Protein AF-0000000087426371 (afdb_homodimer)

Sequence (760 aa):
MTIDAVLDQIDEERLTQLLSDTVETYSPSYAEEAVVDLLCEALDEMGLAYEKQRVSEEDETPERHNILIALGPGPAELVLVGHVDTIPAWDEESTTPYIEEGKLYGLGSADMKSGCCAMIEAMAAVAQAGVELERGVVLALVVGEEEYGDGSECFLEAYQPRLTVIGEPTGLKPCTEHFGFAEFVLESKGNPAHAAFPELGANAIHAMLGWLSRLLEGMREVSKPKQIALNPREISGGGDLFIVADRCTAGVDIHLGPQLEHDEVIDLLDRARAEVLENHAKCQLSFEQTYYAPAYRLGVDDQRLRPLEEAFESVGMEWKPTAFRSHSDGNMFRQNGALPVICGPGKLEVAHTRHEHVELDELHRAARLYAAMIVAACCSMTIDAVLDQIDEERLTQLLSDTVETYSPSYAEEAVVDLLCEALDEMGLAYEKQRVSEEDETPERHNILIALGPGPAELVLVGHVDTIPAWDEESTTPYIEEGKLYGLGSADMKSGCCAMIEAMAAVAQAGVELERGVVLALVVGEEEYGDGSECFLEAYQPRLTVIGEPTGLKPCTEHFGFAEFVLESKGNPAHAAFPELGANAIHAMLGWLSRLLEGMREVSKPKQIALNPREISGGGDLFIVADRCTAGVDIHLGPQLEHDEVIDLLDRARAEVLENHAKCQLSFEQTYYAPAYRLGVDDQRLRPLEEAFESVGMEWKPTAFRSHSDGNMFRQNGALPVICGPGKLEVAHTRHEHVELDELHRAARLYAAMIVAACCS

Solvent-accessible surface area (backbone atoms only — not comparable to full-atom values): 36716 Å² total; per-residue (Å²): 112,70,59,58,50,24,57,70,47,55,52,62,66,60,41,53,50,49,33,45,55,49,23,45,36,69,18,27,52,93,48,38,53,65,37,48,52,52,50,50,52,52,30,55,75,69,69,48,70,68,45,77,42,76,32,85,60,64,90,87,48,81,83,39,56,24,42,38,33,69,47,60,44,81,75,48,47,38,33,39,35,23,39,67,22,24,71,78,71,89,46,76,67,32,30,53,47,48,76,58,94,62,24,38,31,16,46,28,28,7,45,15,39,36,18,36,36,21,46,50,43,14,53,48,10,43,62,72,48,65,65,78,45,76,30,4,35,30,40,39,40,22,34,22,51,72,65,85,24,55,25,52,54,50,50,53,73,78,44,75,50,46,34,30,41,30,17,46,28,44,63,60,36,40,14,41,25,30,20,12,35,39,31,36,40,38,37,21,33,30,33,49,14,29,38,60,43,47,83,79,28,20,44,5,46,60,47,43,44,50,29,54,51,40,41,55,53,52,42,58,67,48,21,78,78,48,50,47,33,78,31,64,15,25,36,40,23,48,47,102,47,78,35,29,10,38,36,20,38,32,36,34,38,34,29,30,22,64,85,52,54,71,67,57,54,53,48,50,53,51,50,28,48,55,58,38,39,70,80,34,67,71,39,46,76,50,72,45,77,78,46,76,41,66,42,45,70,56,63,92,78,42,70,85,47,44,33,52,46,52,13,28,51,75,71,73,42,78,78,62,66,42,68,35,60,43,76,60,68,51,41,61,41,37,75,64,64,24,49,46,30,39,39,9,21,20,39,54,87,36,21,71,33,90,72,10,33,19,46,48,67,47,38,51,50,39,16,47,42,46,33,30,29,48,44,42,51,11,56,104,111,72,57,58,51,24,55,69,47,56,52,62,64,60,39,52,50,49,34,44,55,49,24,46,36,70,16,27,54,92,46,39,52,64,37,47,53,52,49,51,52,50,32,55,76,69,70,50,69,70,44,76,41,75,32,86,60,64,88,88,48,82,84,38,56,25,40,37,34,68,46,59,43,83,75,46,47,38,31,39,36,22,38,66,21,24,69,76,72,90,48,75,68,34,30,52,50,46,78,57,94,61,24,37,34,16,46,28,28,7,47,14,38,37,17,36,36,18,46,50,42,14,54,49,11,41,61,71,49,63,66,77,44,77,30,6,35,33,39,39,40,22,33,23,52,74,64,85,23,56,23,54,51,51,48,54,75,77,44,74,50,46,34,31,41,29,16,45,28,44,63,59,36,42,13,39,25,29,20,12,35,38,30,35,39,38,38,21,35,30,32,49,14,29,39,62,43,47,82,79,27,20,43,6,46,59,49,43,44,48,30,53,51,42,40,54,53,52,41,59,67,46,22,78,77,47,49,47,34,80,30,64,16,25,37,41,24,48,46,101,47,76,34,30,10,38,36,22,40,34,36,36,39,34,27,30,22,64,85,51,54,71,66,57,55,52,50,50,52,50,50,29,50,56,59,37,39,72,81,32,66,72,39,47,76,50,70,44,78,78,46,76,41,64,43,45,69,57,64,89,79,42,70,85,50,44,32,51,46,50,13,28,50,76,70,75,41,79,79,60,65,42,69,35,62,45,78,60,68,49,41,59,42,37,75,63,65,25,49,46,31,39,40,9,20,18,41,55,87,36,22,72,32,89,70,11,32,20,46,49,66,47,40,50,50,38,16,49,41,47,34,31,30,48,45,42,52,11,55,103

Organism: Persicimonas caeni (NCBI:txid2292766)

InterPro domains:
  IPR002933 Peptidase M20 [PF01546] (80-374)
  IPR011650 Peptidase M20, dimerisation domain [PF07687] (176-278)
  IPR036264 Bacterial exopeptidase dimerisation domain [SSF55031] (182-290)
  IPR050072 Peptidase M20A family, bacterial cell wall biosynthesis [PTHR43808] (7-374)

Structure (mmCIF, N/CA/C/O backbone):
data_AF-0000000087426371-model_v1
#
loop_
_entity.id
_entity.type
_entity.pdbx_description
1 polymer 'M20 family metallopeptidase'
#
loop_
_atom_site.group_PDB
_atom_site.id
_atom_site.type_symbol
_atom_site.label_atom_id
_atom_site.label_alt_id
_atom_site.label_comp_id
_atom_site.label_asym_id
_atom_site.label_entity_id
_atom_site.label_seq_id
_atom_site.pdbx_PDB_ins_code
_atom_site.Cartn_x
_atom_site.Cartn_y
_atom_site.Cartn_z
_atom_site.occupancy
_atom_site.B_iso_or_equiv
_atom_site.auth_seq_id
_atom_site.auth_comp_id
_atom_site.auth_asym_id
_atom_site.auth_atom_id
_atom_site.pdbx_PDB_model_num
ATOM 1 N N . MET A 1 1 ? -7.562 53.906 26.609 1 62.5 1 MET A N 1
ATOM 2 C CA . MET A 1 1 ? -8.164 54.75 25.578 1 62.5 1 MET A CA 1
ATOM 3 C C . MET A 1 1 ? -7.918 54.156 24.188 1 62.5 1 MET A C 1
ATOM 5 O O . MET A 1 1 ? -8.867 53.906 23.453 1 62.5 1 MET A O 1
ATOM 9 N N . THR A 1 2 ? -6.707 53.75 24 1 84.44 2 THR A N 1
ATOM 10 C CA . THR A 1 2 ? -6.352 53.344 22.641 1 84.44 2 THR A CA 1
ATOM 11 C C . THR A 1 2 ? -6.973 52 22.281 1 84.44 2 THR A C 1
ATOM 13 O O . THR A 1 2 ? -7.582 51.844 21.234 1 84.44 2 THR A O 1
ATOM 16 N N . ILE A 1 3 ? -7.199 51.156 23.266 1 92.12 3 ILE A N 1
ATOM 17 C CA . ILE A 1 3 ? -7.66 49.812 22.969 1 92.12 3 ILE A CA 1
ATOM 18 C C . ILE A 1 3 ? -9.172 49.812 22.734 1 92.12 3 ILE A C 1
ATOM 20 O O . ILE A 1 3 ? -9.672 49.125 21.844 1 92.12 3 ILE A O 1
ATOM 24 N N . ASP A 1 4 ? -9.836 50.594 23.5 1 94.06 4 ASP A N 1
ATOM 25 C CA . ASP A 1 4 ? -11.289 50.656 23.359 1 94.06 4 ASP A CA 1
ATOM 26 C C . ASP A 1 4 ? -11.68 51.188 21.984 1 94.06 4 ASP A C 1
ATOM 28 O O . ASP A 1 4 ? -12.633 50.719 21.359 1 94.06 4 ASP A O 1
ATOM 32 N N . ALA A 1 5 ? -10.93 52.219 21.578 1 94.94 5 ALA A N 1
ATOM 33 C CA . ALA A 1 5 ? -11.188 52.812 20.281 1 94.94 5 ALA A CA 1
ATOM 34 C C . ALA A 1 5 ? -11 51.781 19.156 1 94.94 5 ALA A C 1
ATOM 36 O O . ALA A 1 5 ? -11.742 51.781 18.172 1 94.94 5 ALA A O 1
ATOM 37 N N . VAL A 1 6 ? -10.039 50.969 19.359 1 97.12 6 VAL A N 1
ATOM 38 C CA . VAL A 1 6 ? -9.742 49.938 18.359 1 97.12 6 VAL A CA 1
ATOM 39 C C . VAL A 1 6 ? -10.797 48.844 18.406 1 97.12 6 VAL A C 1
ATOM 41 O O . VAL A 1 6 ? -11.328 48.438 17.375 1 97.12 6 VAL A O 1
ATOM 44 N N . LEU A 1 7 ? -11.188 48.375 19.609 1 97.62 7 LEU A N 1
ATOM 45 C CA . LEU A 1 7 ? -12.125 47.281 19.766 1 97.62 7 LEU A CA 1
ATOM 46 C C . LEU A 1 7 ? -13.516 47.656 19.266 1 97.62 7 LEU A C 1
ATOM 48 O O . LEU A 1 7 ? -14.258 46.812 18.766 1 97.62 7 LEU A O 1
ATOM 52 N N . ASP A 1 8 ? -13.789 48.938 19.344 1 97 8 ASP A N 1
ATOM 53 C CA . ASP A 1 8 ? -15.078 49.469 18.891 1 97 8 ASP A CA 1
ATOM 54 C C . ASP A 1 8 ? -15.211 49.375 17.375 1 97 8 ASP A C 1
ATOM 56 O O . ASP A 1 8 ? -16.312 49.469 16.844 1 97 8 ASP A O 1
ATOM 60 N N . GLN A 1 9 ? -14.07 49.188 16.703 1 97.38 9 GLN A N 1
ATOM 61 C CA . GLN A 1 9 ? -14.086 49.156 15.242 1 97.38 9 GLN A CA 1
ATOM 62 C C . GLN A 1 9 ? -14.305 47.75 14.727 1 97.38 9 GLN A C 1
ATOM 64 O O . GLN A 1 9 ? -14.539 47.531 13.539 1 97.38 9 GLN A O 1
ATOM 69 N N . ILE A 1 10 ? -14.312 46.75 15.57 1 98.19 10 ILE A N 1
ATOM 70 C CA . ILE A 1 10 ? -14.469 45.344 15.133 1 98.19 10 ILE A CA 1
ATOM 71 C C . ILE A 1 10 ? -15.867 45.156 14.578 1 98.19 10 ILE A C 1
ATOM 73 O O . ILE A 1 10 ? -16.859 45.406 15.25 1 98.19 10 ILE A O 1
ATOM 77 N N . ASP A 1 11 ? -15.953 44.688 13.383 1 98.44 11 ASP A N 1
ATOM 78 C CA . ASP A 1 11 ? -17.219 44.375 12.711 1 98.44 11 ASP A CA 1
ATOM 79 C C . ASP A 1 11 ? -17.453 42.875 12.641 1 98.44 11 ASP A C 1
ATOM 81 O O . ASP A 1 11 ? -17.031 42.219 11.688 1 98.44 11 ASP A O 1
ATOM 85 N N . GLU A 1 12 ? -18.25 42.406 13.547 1 98.31 12 GLU A N 1
ATOM 86 C CA . GLU A 1 12 ? -18.469 40.969 13.695 1 98.31 12 GLU A CA 1
ATOM 87 C C . GLU A 1 12 ? -19.188 40.406 12.477 1 98.31 12 GLU A C 1
ATOM 89 O O . GLU A 1 12 ? -18.922 39.281 12.078 1 98.31 12 GLU A O 1
ATOM 94 N N . GLU A 1 13 ? -20.047 41.094 11.906 1 98.25 13 GLU A N 1
ATOM 95 C CA . GLU A 1 13 ? -20.781 40.656 10.734 1 98.25 13 GLU A CA 1
ATOM 96 C C . GLU A 1 13 ? -19.859 40.531 9.523 1 98.25 13 GLU A C 1
ATOM 98 O O . GLU A 1 13 ? -19.922 39.531 8.789 1 98.25 13 GLU A O 1
ATOM 103 N N . ARG A 1 14 ? -19.062 41.531 9.352 1 98.31 14 ARG A N 1
ATOM 104 C CA . ARG A 1 14 ? -18.078 41.5 8.273 1 98.31 14 ARG A CA 1
ATOM 105 C C . ARG A 1 14 ? -17.109 40.312 8.438 1 98.31 14 ARG A C 1
ATOM 107 O O . ARG A 1 14 ? -16.781 39.625 7.473 1 98.31 14 ARG A O 1
ATOM 114 N N . LEU A 1 15 ? -16.734 40.156 9.672 1 98.69 15 LEU A N 1
ATOM 115 C CA . LEU A 1 15 ? -15.805 39.094 9.984 1 98.69 15 LEU A CA 1
ATOM 116 C C . LEU A 1 15 ? -16.422 37.719 9.664 1 98.69 15 LEU A C 1
ATOM 118 O O . LEU A 1 15 ? -15.789 36.875 9.023 1 98.69 15 LEU A O 1
ATOM 122 N N . THR A 1 16 ? -17.625 37.5 10.094 1 98.75 16 THR A N 1
ATOM 123 C CA . THR A 1 16 ? -18.328 36.219 9.867 1 98.75 16 THR A CA 1
ATOM 124 C C . THR A 1 16 ? -18.531 35.969 8.375 1 98.75 16 THR A C 1
ATOM 126 O O . THR A 1 16 ? -18.344 34.875 7.895 1 98.75 16 THR A O 1
ATOM 129 N N . GLN A 1 17 ? -18.891 37 7.668 1 98.56 17 GLN A N 1
ATOM 130 C CA . GLN A 1 17 ? -19.094 36.875 6.227 1 98.56 17 GLN A CA 1
ATOM 131 C C . GLN A 1 17 ? -17.797 36.562 5.512 1 98.56 17 GLN A C 1
ATOM 133 O O . GLN A 1 17 ? -17.766 35.75 4.602 1 98.56 17 GLN A O 1
ATOM 138 N N . LEU A 1 18 ? -16.766 37.25 5.914 1 98.69 18 LEU A N 1
ATOM 139 C CA . LEU A 1 18 ? -15.461 37 5.309 1 98.69 18 LEU A CA 1
ATOM 140 C C . LEU A 1 18 ? -15.047 35.562 5.508 1 98.69 18 LEU A C 1
ATOM 142 O O . LEU A 1 18 ? -14.539 34.906 4.582 1 98.69 18 LEU A O 1
ATOM 146 N N . LEU A 1 19 ? -15.242 35.062 6.723 1 98.69 19 LEU A N 1
ATOM 147 C CA . LEU A 1 19 ? -14.891 33.688 6.996 1 98.69 19 LEU A CA 1
ATOM 148 C C . LEU A 1 19 ? -15.719 32.719 6.141 1 98.69 19 LEU A C 1
ATOM 150 O O . LEU A 1 19 ? -15.195 31.766 5.586 1 98.69 19 LEU A O 1
ATOM 154 N N . SER A 1 20 ? -17.016 32.969 6.066 1 98.44 20 SER A N 1
ATOM 155 C CA . SER A 1 20 ? -17.891 32.125 5.258 1 98.44 20 SER A CA 1
ATOM 156 C C . SER A 1 20 ? -17.422 32.094 3.807 1 98.44 20 SER A C 1
ATOM 158 O O . SER A 1 20 ? -17.344 31.016 3.207 1 98.44 20 SER A O 1
ATOM 160 N N . ASP A 1 21 ? -17.094 33.281 3.27 1 98.44 21 ASP A N 1
ATOM 161 C CA . ASP A 1 21 ? -16.625 33.344 1.888 1 98.44 21 ASP A CA 1
ATOM 162 C C . ASP A 1 21 ? -15.305 32.625 1.705 1 98.44 21 ASP A C 1
ATOM 164 O O . ASP A 1 21 ? -15.086 31.953 0.685 1 98.44 21 ASP A O 1
ATOM 168 N N . THR A 1 22 ? -14.445 32.812 2.666 1 98.44 22 THR A N 1
ATOM 169 C CA . THR A 1 22 ? -13.125 32.188 2.578 1 98.44 22 THR A CA 1
ATOM 170 C C . THR A 1 22 ? -13.227 30.656 2.67 1 98.44 22 THR A C 1
ATOM 172 O O . THR A 1 22 ? -12.539 29.938 1.946 1 98.44 22 THR A O 1
ATOM 175 N N . VAL A 1 23 ? -14.078 30.156 3.545 1 97.88 23 VAL A N 1
ATOM 176 C CA . VAL A 1 23 ? -14.289 28.719 3.711 1 97.88 23 VAL A CA 1
ATOM 177 C C . VAL A 1 23 ? -14.922 28.141 2.449 1 97.88 23 VAL A C 1
ATOM 179 O O . VAL A 1 23 ? -14.586 27.031 2.033 1 97.88 23 VAL A O 1
ATOM 182 N N . GLU A 1 24 ? -15.773 28.844 1.878 1 97.38 24 GLU A N 1
ATOM 183 C CA . GLU A 1 24 ? -16.438 28.406 0.657 1 97.38 24 GLU A CA 1
ATOM 184 C C . GLU A 1 24 ? -15.453 28.297 -0.502 1 97.38 24 GLU A C 1
ATOM 186 O O . GLU A 1 24 ? -15.688 27.531 -1.446 1 97.38 24 GLU A O 1
ATOM 191 N N . THR A 1 25 ? -14.367 29 -0.426 1 97.44 25 THR A N 1
ATOM 192 C CA . THR A 1 25 ? -13.359 28.984 -1.482 1 97.44 25 THR A CA 1
ATOM 193 C C . THR A 1 25 ? -12.336 27.875 -1.251 1 97.44 25 THR A C 1
ATOM 195 O O . THR A 1 25 ? -11.523 27.953 -0.326 1 97.44 25 THR A O 1
ATOM 198 N N . TYR A 1 26 ? -12.422 26.844 -2.086 1 95.31 26 TYR A N 1
ATOM 199 C CA . TYR A 1 26 ? -11.531 25.703 -1.974 1 95.31 26 TYR A CA 1
ATOM 200 C C . TYR A 1 26 ? -10.078 26.109 -2.189 1 95.31 26 TYR A C 1
ATOM 202 O O . TYR A 1 26 ? -9.75 26.766 -3.182 1 95.31 26 TYR A O 1
ATOM 210 N N . SER A 1 27 ? -9.188 25.734 -1.265 1 95.75 27 SER A N 1
ATOM 211 C CA . SER A 1 27 ? -7.809 26.203 -1.36 1 95.75 27 SER A CA 1
ATOM 212 C C . SER A 1 27 ? -6.836 25.188 -0.771 1 95.75 27 SER A C 1
ATOM 214 O O . SER A 1 27 ? -6.043 25.516 0.113 1 95.75 27 SER A O 1
ATOM 216 N N . PRO A 1 28 ? -6.75 24 -1.306 1 93.88 28 PRO A N 1
ATOM 217 C CA . PRO A 1 28 ? -5.703 23.094 -0.836 1 93.88 28 PRO A CA 1
ATOM 218 C C . PRO A 1 28 ? -4.297 23.609 -1.127 1 93.88 28 PRO A C 1
ATOM 220 O O . PRO A 1 28 ? -4.125 24.531 -1.938 1 93.88 28 PRO A O 1
ATOM 223 N N . SER A 1 29 ? -3.342 23.078 -0.383 1 92.81 29 SER A N 1
ATOM 224 C CA . SER A 1 29 ? -1.964 23.469 -0.674 1 92.81 29 SER A CA 1
ATOM 225 C C . SER A 1 29 ? -1.657 23.328 -2.162 1 92.81 29 SER A C 1
ATOM 227 O O . SER A 1 29 ? -2.102 22.391 -2.812 1 92.81 29 SER A O 1
ATOM 229 N N . TYR A 1 30 ? -0.973 24.297 -2.668 1 91.38 30 TYR A N 1
ATOM 230 C CA . TYR A 1 30 ? -0.494 24.391 -4.043 1 91.38 30 TYR A CA 1
ATOM 231 C C . TYR A 1 30 ? -1.6 24.859 -4.977 1 91.38 30 TYR A C 1
ATOM 233 O O . TYR A 1 30 ? -1.386 25 -6.184 1 91.38 30 TYR A O 1
ATOM 241 N N . ALA A 1 31 ? -2.762 25.078 -4.508 1 92.56 31 ALA A N 1
ATOM 242 C CA . ALA A 1 31 ? -3.863 25.656 -5.277 1 92.56 31 ALA A CA 1
ATOM 243 C C . ALA A 1 31 ? -4.605 26.703 -4.469 1 92.56 31 ALA A C 1
ATOM 245 O O . ALA A 1 31 ? -5.832 26.656 -4.348 1 92.56 31 ALA A O 1
ATOM 246 N N . GLU A 1 32 ? -3.875 27.719 -3.98 1 96.25 32 GLU A N 1
ATOM 247 C CA . GLU A 1 32 ? -4.434 28.656 -3.014 1 96.25 32 GLU A CA 1
ATOM 248 C C . GLU A 1 32 ? -4.852 29.953 -3.689 1 96.25 32 GLU A C 1
ATOM 250 O O . GLU A 1 32 ? -5.387 30.859 -3.037 1 96.25 32 GLU A O 1
ATOM 255 N N . GLU A 1 33 ? -4.664 30.094 -4.945 1 95.62 33 GLU A N 1
ATOM 256 C CA . GLU A 1 33 ? -4.75 31.422 -5.562 1 95.62 33 GLU A CA 1
ATOM 257 C C . GLU A 1 33 ? -6.18 31.953 -5.527 1 95.62 33 GLU A C 1
ATOM 259 O O . GLU A 1 33 ? -6.395 33.156 -5.406 1 95.62 33 GLU A O 1
ATOM 264 N N . ALA A 1 34 ? -7.148 31.078 -5.652 1 96.69 34 ALA A N 1
ATOM 265 C CA . ALA A 1 34 ? -8.531 31.547 -5.598 1 96.69 34 ALA A CA 1
ATOM 266 C C . ALA A 1 34 ? -8.828 32.25 -4.27 1 96.69 34 ALA A C 1
ATOM 268 O O . ALA A 1 34 ? -9.508 33.281 -4.234 1 96.69 34 ALA A O 1
ATOM 269 N N . VAL A 1 35 ? -8.352 31.672 -3.199 1 98.06 35 VAL A N 1
ATOM 270 C CA . VAL A 1 35 ? -8.609 32.281 -1.892 1 98.06 35 VAL A CA 1
ATOM 271 C C . VAL A 1 35 ? -7.758 33.531 -1.721 1 98.06 35 VAL A C 1
ATOM 273 O O . VAL A 1 35 ? -8.188 34.5 -1.086 1 98.06 35 VAL A O 1
ATOM 276 N N . VAL A 1 36 ? -6.59 33.531 -2.262 1 98.31 36 VAL A N 1
ATOM 277 C CA . VAL A 1 36 ? -5.734 34.719 -2.232 1 98.31 36 VAL A CA 1
ATOM 278 C C . VAL A 1 36 ? -6.445 35.906 -2.914 1 98.31 36 VAL A C 1
ATOM 280 O O . VAL A 1 36 ? -6.496 37 -2.375 1 98.31 36 VAL A O 1
ATOM 283 N N . ASP A 1 37 ? -6.984 35.594 -4.102 1 98.31 37 ASP A N 1
ATOM 284 C CA . ASP A 1 37 ? -7.719 36.625 -4.84 1 98.31 37 ASP A CA 1
ATOM 285 C C . ASP A 1 37 ? -8.906 37.156 -4.027 1 98.31 37 ASP A C 1
ATOM 287 O O . ASP A 1 37 ? -9.141 38.344 -3.971 1 98.31 37 ASP A O 1
ATOM 291 N N . LEU A 1 38 ? -9.633 36.25 -3.453 1 98.69 38 LEU A N 1
ATOM 292 C CA . LEU A 1 38 ? -10.789 36.625 -2.633 1 98.69 38 LEU A CA 1
ATOM 293 C C . LEU A 1 38 ? -10.367 37.531 -1.484 1 98.69 38 LEU A C 1
ATOM 295 O O . LEU A 1 38 ? -11.031 38.531 -1.21 1 98.69 38 LEU A O 1
ATOM 299 N N . LEU A 1 39 ? -9.328 37.156 -0.815 1 98.81 39 LEU A N 1
ATOM 300 C CA . LEU A 1 39 ? -8.852 37.938 0.327 1 98.81 39 LEU A CA 1
ATOM 301 C C . LEU A 1 39 ? -8.352 39.312 -0.114 1 98.81 39 LEU A C 1
ATOM 303 O O . LEU A 1 39 ? -8.57 40.312 0.58 1 98.81 39 LEU A O 1
ATOM 307 N N . CYS A 1 40 ? -7.668 39.375 -1.235 1 98.62 40 CYS A N 1
ATOM 308 C CA . CYS A 1 40 ? -7.215 40.656 -1.766 1 98.62 40 CYS A CA 1
ATOM 309 C C . CYS A 1 40 ? -8.398 41.594 -2.053 1 98.62 40 CYS A C 1
ATOM 311 O O . CYS A 1 40 ? -8.352 42.781 -1.741 1 98.62 40 CYS A O 1
ATOM 313 N N . GLU A 1 41 ? -9.375 41 -2.66 1 98.62 41 GLU A N 1
ATOM 314 C CA . GLU A 1 41 ? -10.578 41.781 -2.92 1 98.62 41 GLU A CA 1
ATOM 315 C C . GLU A 1 41 ? -11.18 42.312 -1.624 1 98.62 41 GLU A C 1
ATOM 317 O O . GLU A 1 41 ? -11.602 43.469 -1.562 1 98.62 41 GLU A O 1
ATOM 322 N N . ALA A 1 42 ? -11.289 41.5 -0.643 1 98.5 42 ALA A N 1
ATOM 323 C CA . ALA A 1 42 ? -11.812 41.906 0.653 1 98.5 42 ALA A CA 1
ATOM 324 C C . ALA A 1 42 ? -10.961 43 1.259 1 98.5 42 ALA A C 1
ATOM 326 O O . ALA A 1 42 ? -11.484 43.969 1.848 1 98.5 42 ALA A O 1
ATOM 327 N N . LEU A 1 43 ? -9.633 42.906 1.196 1 98.69 43 LEU A N 1
ATOM 328 C CA . LEU A 1 43 ? -8.719 43.906 1.717 1 98.69 43 LEU A CA 1
ATOM 329 C C . LEU A 1 43 ? -8.914 45.25 1.003 1 98.69 43 LEU A C 1
ATOM 331 O O . LEU A 1 43 ? -8.875 46.281 1.635 1 98.69 43 LEU A O 1
ATOM 335 N N . ASP A 1 44 ? -9.086 45.156 -0.318 1 98.31 44 ASP A N 1
ATOM 336 C CA . ASP A 1 44 ? -9.375 46.375 -1.093 1 98.31 44 ASP A CA 1
ATOM 337 C C . ASP A 1 44 ? -10.641 47.062 -0.584 1 98.31 44 ASP A C 1
ATOM 339 O O . ASP A 1 44 ? -10.664 48.281 -0.408 1 98.31 44 ASP A O 1
ATOM 343 N N . GLU A 1 45 ? -11.617 46.312 -0.371 1 97.62 45 GLU A N 1
ATOM 344 C CA . GLU A 1 45 ? -12.891 46.844 0.103 1 97.62 45 GLU A CA 1
ATOM 345 C C . GLU A 1 45 ? -12.742 47.469 1.485 1 97.62 45 GLU A C 1
ATOM 347 O O . GLU A 1 45 ? -13.422 48.438 1.806 1 97.62 45 GLU A O 1
ATOM 352 N N . MET A 1 46 ? -11.852 46.906 2.277 1 97.06 46 MET A N 1
ATOM 353 C CA . MET A 1 46 ? -11.633 47.406 3.637 1 97.06 46 MET A CA 1
ATOM 354 C C . MET A 1 46 ? -10.672 48.594 3.639 1 97.06 46 MET A C 1
ATOM 356 O O . MET A 1 46 ? -10.484 49.25 4.668 1 97.06 46 MET A O 1
ATOM 360 N N . GLY A 1 47 ? -10.016 48.844 2.52 1 96.44 47 GLY A N 1
ATOM 361 C CA . GLY A 1 47 ? -9.062 49.938 2.408 1 96.44 47 GLY A CA 1
ATOM 362 C C . GLY A 1 47 ? -7.719 49.625 3.039 1 96.44 47 GLY A C 1
ATOM 363 O O . GLY A 1 47 ? -7.023 50.531 3.512 1 96.44 47 GLY A O 1
ATOM 364 N N . LEU A 1 48 ? -7.371 48.375 3.166 1 97.5 48 LEU A N 1
ATOM 365 C CA . LEU A 1 48 ? -6.082 47.969 3.707 1 97.5 48 LEU A CA 1
ATOM 366 C C . LEU A 1 48 ? -5.082 47.688 2.588 1 97.5 48 LEU A C 1
ATOM 368 O O . LEU A 1 48 ? -5.32 46.844 1.722 1 97.5 48 LEU A O 1
ATOM 372 N N . ALA A 1 49 ? -3.977 48.375 2.609 1 97.38 49 ALA A N 1
ATOM 373 C CA . ALA A 1 49 ? -2.912 48.125 1.642 1 97.38 49 ALA A CA 1
ATOM 374 C C . ALA A 1 49 ? -2.244 46.781 1.902 1 97.38 49 ALA A C 1
ATOM 376 O O . ALA A 1 49 ? -2.111 46.375 3.055 1 97.38 49 ALA A O 1
ATOM 377 N N . TYR A 1 50 ? -1.89 46.125 0.862 1 98.25 50 TYR A N 1
ATOM 378 C CA . TYR A 1 50 ? -1.221 44.844 0.986 1 98.25 50 TYR A CA 1
ATOM 379 C C . TYR A 1 50 ? -0.217 44.625 -0.141 1 98.25 50 TYR A C 1
ATOM 381 O O . TYR A 1 50 ? -0.233 45.375 -1.136 1 98.25 50 TYR A O 1
ATOM 389 N N . GLU A 1 51 ? 0.687 43.688 0.082 1 97.88 51 GLU A N 1
ATOM 390 C CA . GLU A 1 51 ? 1.641 43.219 -0.919 1 97.88 51 GLU A CA 1
ATOM 391 C C . GLU A 1 51 ? 1.493 41.719 -1.164 1 97.88 51 GLU A C 1
ATOM 393 O O . GLU A 1 51 ? 1.292 40.969 -0.223 1 97.88 51 GLU A O 1
ATOM 398 N N . LYS A 1 52 ? 1.545 41.312 -2.449 1 96.5 52 LYS A N 1
ATOM 399 C CA . LYS A 1 52 ? 1.626 39.906 -2.803 1 96.5 52 LYS A CA 1
ATOM 400 C C . LYS A 1 52 ? 3.078 39.438 -2.928 1 96.5 52 LYS A C 1
ATOM 402 O O . LYS A 1 52 ? 3.855 40.031 -3.68 1 96.5 52 LYS A O 1
ATOM 407 N N . GLN A 1 53 ? 3.428 38.562 -2.156 1 96.69 53 GLN A N 1
ATOM 408 C CA . GLN A 1 53 ? 4.77 38 -2.223 1 96.69 53 GLN A CA 1
ATOM 409 C C . GLN A 1 53 ? 4.766 36.656 -2.986 1 96.69 53 GLN A C 1
ATOM 411 O O . GLN A 1 53 ? 4.141 35.688 -2.557 1 96.69 53 GLN A O 1
ATOM 416 N N . ARG A 1 54 ? 5.469 36.625 -4.059 1 94.56 54 ARG A N 1
ATOM 417 C CA . ARG A 1 54 ? 5.535 35.406 -4.871 1 94.56 54 ARG A CA 1
ATOM 418 C C . ARG A 1 54 ? 6.289 34.312 -4.137 1 94.56 54 ARG A C 1
ATOM 420 O O . ARG A 1 54 ? 7.387 34.531 -3.625 1 94.56 54 ARG A O 1
ATOM 427 N N . VAL A 1 55 ? 5.605 33.219 -4.012 1 93.06 55 VAL A N 1
ATOM 428 C CA . VAL A 1 55 ? 6.223 32.062 -3.367 1 93.06 55 VAL A CA 1
ATOM 429 C C . VAL A 1 55 ? 6.793 31.109 -4.426 1 93.06 55 VAL A C 1
ATOM 431 O O . VAL A 1 55 ? 6.105 30.75 -5.387 1 93.06 55 VAL A O 1
ATOM 434 N N . SER A 1 56 ? 8.047 31.125 -4.676 1 70.69 56 SER A N 1
ATOM 435 C CA . SER A 1 56 ? 8.805 30.469 -5.746 1 70.69 56 SER A CA 1
ATOM 436 C C . SER A 1 56 ? 8.586 28.969 -5.746 1 70.69 56 SER A C 1
ATOM 438 O O . SER A 1 56 ? 8.625 28.328 -4.691 1 70.69 56 SER A O 1
ATOM 440 N N . GLU A 1 57 ? 7.648 28.406 -6.477 1 63.25 57 GLU A N 1
ATOM 441 C CA . GLU A 1 57 ? 7.844 27 -6.816 1 63.25 57 GLU A CA 1
ATOM 442 C C . GLU A 1 57 ? 8.586 26.844 -8.141 1 63.25 57 GLU A C 1
ATOM 444 O O . GLU A 1 57 ? 8.781 27.828 -8.867 1 63.25 57 GLU A O 1
ATOM 449 N N . GLU A 1 58 ? 9.023 25.703 -8.516 1 56.84 58 GLU A N 1
ATOM 450 C CA . GLU A 1 58 ? 9.688 25.484 -9.797 1 56.84 58 GLU A CA 1
ATOM 451 C C . GLU A 1 58 ? 8.945 26.172 -10.938 1 56.84 58 GLU A C 1
ATOM 453 O O . GLU A 1 58 ? 7.73 26.391 -10.852 1 56.84 58 GLU A O 1
ATOM 458 N N . ASP A 1 59 ? 9.703 26.938 -11.75 1 53.44 59 ASP A N 1
ATOM 459 C CA . ASP A 1 59 ? 9.305 27.719 -12.914 1 53.44 59 ASP A CA 1
ATOM 460 C C . ASP A 1 59 ? 8.023 27.188 -13.539 1 53.44 59 ASP A C 1
ATOM 462 O O . ASP A 1 59 ? 7.215 27.953 -14.062 1 53.44 59 ASP A O 1
ATOM 466 N N . GLU A 1 60 ? 7.793 25.859 -13.438 1 57.03 60 GLU A N 1
ATOM 467 C CA . GLU A 1 60 ? 6.695 25.312 -14.211 1 57.03 60 GLU A CA 1
ATOM 468 C C . GLU A 1 60 ? 5.41 25.234 -13.391 1 57.03 60 GLU A C 1
ATOM 470 O O . GLU A 1 60 ? 4.367 24.812 -13.891 1 57.03 60 GLU A O 1
ATOM 475 N N . THR A 1 61 ? 5.434 25.828 -12.188 1 62.44 61 THR A N 1
ATOM 476 C CA . THR A 1 61 ? 4.215 25.734 -11.398 1 62.44 61 THR A CA 1
ATOM 477 C C . THR A 1 61 ? 3.5 27.078 -11.336 1 62.44 61 THR A C 1
ATOM 479 O O . THR A 1 61 ? 4.137 28.141 -11.43 1 62.44 61 THR A O 1
ATOM 482 N N . PRO A 1 62 ? 2.168 27.047 -11.461 1 72.88 62 PRO A N 1
ATOM 483 C CA . PRO A 1 62 ? 1.405 28.297 -11.344 1 72.88 62 PRO A CA 1
ATOM 484 C C . PRO A 1 62 ? 1.865 29.172 -10.18 1 72.88 62 PRO A C 1
ATOM 486 O O . PRO A 1 62 ? 2.309 28.656 -9.156 1 72.88 62 PRO A O 1
ATOM 489 N N . GLU A 1 63 ? 1.904 30.391 -10.391 1 87.88 63 GLU A N 1
ATOM 490 C CA . GLU A 1 63 ? 2.369 31.359 -9.398 1 87.88 63 GLU A CA 1
ATOM 491 C C . GLU A 1 63 ? 1.512 31.312 -8.133 1 87.88 63 GLU A C 1
ATOM 493 O O . GLU A 1 63 ? 0.286 31.203 -8.211 1 87.88 63 GLU A O 1
ATOM 498 N N . ARG A 1 64 ? 2.035 31.172 -7.004 1 93.94 64 ARG A N 1
ATOM 499 C CA . ARG A 1 64 ? 1.414 31.219 -5.688 1 93.94 64 ARG A CA 1
ATOM 500 C C . ARG A 1 64 ? 1.923 32.406 -4.883 1 93.94 64 ARG A C 1
ATOM 502 O O . ARG A 1 64 ? 3.076 32.812 -5.031 1 93.94 64 ARG A O 1
ATOM 509 N N . HIS A 1 65 ? 1.069 33.031 -4.086 1 96.88 65 HIS A N 1
ATOM 510 C CA . HIS A 1 65 ? 1.46 34.281 -3.424 1 96.88 65 HIS A CA 1
ATOM 511 C C . HIS A 1 65 ? 1.044 34.25 -1.957 1 96.88 65 HIS A C 1
ATOM 513 O O . HIS A 1 65 ? -0.049 33.812 -1.619 1 96.88 65 HIS A O 1
ATOM 519 N N . ASN A 1 66 ? 1.962 34.719 -1.125 1 98.25 66 ASN A N 1
ATOM 520 C CA . ASN A 1 66 ? 1.562 35.219 0.19 1 98.25 66 ASN A CA 1
ATOM 521 C C . ASN A 1 66 ? 0.916 36.594 0.103 1 98.25 66 ASN A C 1
ATOM 523 O O . ASN A 1 66 ? 1.102 37.312 -0.883 1 98.25 66 ASN A O 1
ATOM 527 N N . ILE A 1 67 ? 0.093 36.938 1.068 1 98.69 67 ILE A N 1
ATOM 528 C CA . ILE A 1 67 ? -0.389 38.312 1.23 1 98.69 67 ILE A CA 1
ATOM 529 C C . ILE A 1 67 ? 0.234 38.938 2.479 1 98.69 67 ILE A C 1
ATOM 531 O O . ILE A 1 67 ? 0.146 38.375 3.57 1 98.69 67 ILE A O 1
ATOM 535 N N . LEU A 1 68 ? 0.871 40.062 2.299 1 98.56 68 LEU A N 1
ATOM 536 C CA . LEU A 1 68 ? 1.48 40.781 3.414 1 98.56 68 LEU A CA 1
ATOM 537 C C . LEU A 1 68 ? 0.785 42.125 3.648 1 98.56 68 LEU A C 1
ATOM 539 O O . LEU A 1 68 ? 0.653 42.906 2.725 1 98.56 68 LEU A O 1
ATOM 543 N N . ILE A 1 69 ? 0.297 42.312 4.852 1 98.5 69 ILE A N 1
ATOM 544 C CA . ILE A 1 69 ? -0.33 43.562 5.27 1 98.5 69 ILE A CA 1
ATOM 545 C C . ILE A 1 69 ? 0.5 44.219 6.375 1 98.5 69 ILE A C 1
ATOM 547 O O . ILE A 1 69 ? 0.758 43.594 7.41 1 98.5 69 ILE A O 1
ATOM 551 N N . ALA A 1 70 ? 0.919 45.438 6.164 1 97.5 70 ALA A N 1
ATOM 552 C CA . ALA A 1 70 ? 1.777 46.094 7.137 1 97.5 70 ALA A CA 1
ATOM 553 C C . ALA A 1 70 ? 1.132 47.375 7.637 1 97.5 70 ALA A C 1
ATOM 555 O O . ALA A 1 70 ? 0.507 48.125 6.863 1 97.5 70 ALA A O 1
ATOM 556 N N . LEU A 1 71 ? 1.183 47.594 8.938 1 97.19 71 LEU A N 1
ATOM 557 C CA . LEU A 1 71 ? 0.801 48.844 9.578 1 97.19 71 LEU A CA 1
ATOM 558 C C . LEU A 1 71 ? 1.92 49.344 10.484 1 97.19 71 LEU A C 1
ATOM 560 O O . LEU A 1 71 ? 2.623 48.562 11.117 1 97.19 71 LEU A O 1
ATOM 564 N N . GLY A 1 72 ? 2.107 50.656 10.539 1 95.12 72 GLY A N 1
ATOM 565 C CA . GLY A 1 72 ? 3.117 51.25 11.398 1 95.12 72 GLY A CA 1
ATOM 566 C C . GLY A 1 72 ? 4.512 51.219 10.797 1 95.12 72 GLY A C 1
ATOM 567 O O . GLY A 1 72 ? 4.684 50.844 9.641 1 95.12 72 GLY A O 1
ATOM 568 N N . PRO A 1 73 ? 5.449 51.688 11.586 1 94.19 73 PRO A N 1
ATOM 569 C CA . PRO A 1 73 ? 6.816 51.75 11.07 1 94.19 73 PRO A CA 1
ATOM 570 C C . PRO A 1 73 ? 7.523 50.406 11.102 1 94.19 73 PRO A C 1
ATOM 572 O O . PRO A 1 73 ? 7.156 49.531 11.891 1 94.19 73 PRO A O 1
ATOM 575 N N . GLY A 1 74 ? 8.547 50.25 10.188 1 88.38 74 GLY A N 1
ATOM 576 C CA . GLY A 1 74 ? 9.352 49.031 10.195 1 88.38 74 GLY A CA 1
ATOM 577 C C . GLY A 1 74 ? 10.625 49.188 11 1 88.38 74 GLY A C 1
ATOM 578 O O . GLY A 1 74 ? 11.047 50.281 11.328 1 88.38 74 GLY A O 1
ATOM 579 N N . PRO A 1 75 ? 11.242 48.125 11.297 1 90.12 75 PRO A N 1
ATOM 580 C CA . PRO A 1 75 ? 10.805 46.719 11.117 1 90.12 75 PRO A CA 1
ATOM 581 C C . PRO A 1 75 ? 9.664 46.344 12.055 1 90.12 75 PRO A C 1
ATOM 583 O O . PRO A 1 75 ? 9.531 46.906 13.141 1 90.12 75 PRO A O 1
ATOM 586 N N . ALA A 1 76 ? 8.898 45.344 11.766 1 93.44 76 ALA A N 1
ATOM 587 C CA . ALA A 1 76 ? 7.711 44.938 12.523 1 93.44 76 ALA A CA 1
ATOM 588 C C . ALA A 1 76 ? 8.094 44.375 13.891 1 93.44 76 ALA A C 1
ATOM 590 O O . ALA A 1 76 ? 9.031 43.594 13.992 1 93.44 76 ALA A O 1
ATOM 591 N N . GLU A 1 77 ? 7.402 44.875 14.852 1 94.44 77 GLU A N 1
ATOM 592 C CA . GLU A 1 77 ? 7.547 44.344 16.203 1 94.44 77 GLU A CA 1
ATOM 593 C C . GLU A 1 77 ? 6.75 43.031 16.375 1 94.44 77 GLU A C 1
ATOM 595 O O . GLU A 1 77 ? 7.211 42.094 17.016 1 94.44 77 GLU A O 1
ATOM 600 N N . LEU A 1 78 ? 5.613 43.062 15.836 1 97.5 78 LEU A N 1
ATOM 601 C CA . LEU A 1 78 ? 4.699 41.938 15.898 1 97.5 78 LEU A CA 1
ATOM 602 C C . LEU A 1 78 ? 4.359 41.438 14.5 1 97.5 78 LEU A C 1
ATOM 604 O O . LEU A 1 78 ? 4.059 42.219 13.609 1 97.5 78 LEU A O 1
ATOM 608 N N . VAL A 1 79 ? 4.523 40.125 14.336 1 98.5 79 VAL A N 1
ATOM 609 C CA . VAL A 1 79 ? 4.082 39.5 13.094 1 98.5 79 VAL A CA 1
ATOM 610 C C . VAL A 1 79 ? 2.957 38.5 13.391 1 98.5 79 VAL A C 1
ATOM 612 O O . VAL A 1 79 ? 3.107 37.625 14.25 1 98.5 79 VAL A O 1
ATOM 615 N N . LEU A 1 80 ? 1.829 38.75 12.805 1 98.81 80 LEU A N 1
ATOM 616 C CA . LEU A 1 80 ? 0.741 37.75 12.781 1 98.81 80 LEU A CA 1
ATOM 617 C C . LEU A 1 80 ? 0.833 36.875 11.555 1 98.81 80 LEU A C 1
ATOM 619 O O . LEU A 1 80 ? 1.158 37.344 10.461 1 98.81 80 LEU A O 1
ATOM 623 N N . VAL A 1 81 ? 0.663 35.562 11.781 1 98.81 81 VAL A N 1
ATOM 624 C CA . VAL A 1 81 ? 0.805 34.625 10.672 1 98.81 81 VAL A CA 1
ATOM 625 C C . VAL A 1 81 ? -0.42 33.719 10.609 1 98.81 81 VAL A C 1
ATOM 627 O O . VAL A 1 81 ? -0.873 33.188 11.633 1 98.81 81 VAL A O 1
ATOM 630 N N . GLY A 1 82 ? -0.963 33.562 9.477 1 98.69 82 GLY A N 1
ATOM 631 C CA . GLY A 1 82 ? -2.004 32.562 9.195 1 98.69 82 GLY A CA 1
ATOM 632 C C . GLY A 1 82 ? -1.854 31.922 7.836 1 98.69 82 GLY A C 1
ATOM 633 O O . GLY A 1 82 ? -1.494 32.562 6.859 1 98.69 82 GLY A O 1
ATOM 634 N N . HIS A 1 83 ? -2.029 30.625 7.793 1 98.5 83 HIS A N 1
ATOM 635 C CA . HIS A 1 83 ? -1.977 29.969 6.484 1 98.5 83 HIS A CA 1
ATOM 636 C C . HIS A 1 83 ? -3.369 29.859 5.875 1 98.5 83 HIS A C 1
ATOM 638 O O . HIS A 1 83 ? -4.344 29.594 6.586 1 98.5 83 HIS A O 1
ATOM 644 N N . VAL A 1 84 ? -3.4 30.031 4.539 1 98.5 84 VAL A N 1
ATOM 645 C CA . VAL A 1 84 ? -4.699 30.141 3.885 1 98.5 84 VAL A CA 1
ATOM 646 C C . VAL A 1 84 ? -5.074 28.812 3.232 1 98.5 84 VAL A C 1
ATOM 648 O O . VAL A 1 84 ? -6.215 28.625 2.803 1 98.5 84 VAL A O 1
ATOM 651 N N . ASP A 1 85 ? -4.098 27.906 3.168 1 96.38 85 ASP A N 1
ATOM 652 C CA . ASP A 1 85 ? -4.359 26.625 2.525 1 96.38 85 ASP A CA 1
ATOM 653 C C . ASP A 1 85 ? -5.055 25.656 3.484 1 96.38 85 ASP A C 1
ATOM 655 O O . ASP A 1 85 ? -5.051 25.875 4.699 1 96.38 85 ASP A O 1
ATOM 659 N N . THR A 1 86 ? -5.715 24.703 2.928 1 95.38 86 THR A N 1
ATOM 660 C CA . THR A 1 86 ? -6.328 23.594 3.652 1 95.38 86 THR A CA 1
ATOM 661 C C . THR A 1 86 ? -5.809 22.25 3.137 1 95.38 86 THR A C 1
ATOM 663 O O . THR A 1 86 ? -5.055 22.203 2.162 1 95.38 86 THR A O 1
ATOM 666 N N . ILE A 1 87 ? -6.109 21.234 3.854 1 92.25 87 ILE A N 1
ATOM 667 C CA . ILE A 1 87 ? -5.941 19.906 3.271 1 92.25 87 ILE A CA 1
ATOM 668 C C . ILE A 1 87 ? -6.953 19.703 2.146 1 92.25 87 ILE A C 1
ATOM 670 O O . ILE A 1 87 ? -7.883 20.5 1.988 1 92.25 87 ILE A O 1
ATOM 674 N N . PRO A 1 88 ? -6.754 18.703 1.337 1 90.69 88 PRO A N 1
ATOM 675 C CA . PRO A 1 88 ? -7.758 18.438 0.304 1 90.69 88 PRO A CA 1
ATOM 676 C C . PRO A 1 88 ? -9.117 18.047 0.888 1 90.69 88 PRO A C 1
ATOM 678 O O . PRO A 1 88 ? -9.18 17.359 1.91 1 90.69 88 PRO A O 1
ATOM 681 N N . ALA A 1 89 ? -10.125 18.469 0.17 1 89.81 89 ALA A N 1
ATOM 682 C CA . ALA A 1 89 ? -11.484 18.141 0.593 1 89.81 89 ALA A CA 1
ATOM 683 C C . ALA A 1 89 ? -11.812 16.672 0.329 1 89.81 89 ALA A C 1
ATOM 685 O O . ALA A 1 89 ? -11.305 16.078 -0.625 1 89.81 89 ALA A O 1
ATOM 686 N N . TRP A 1 90 ? -12.609 16.156 1.168 1 82.62 90 TRP A N 1
ATOM 687 C CA . TRP A 1 90 ? -13.07 14.789 0.991 1 82.62 90 TRP A CA 1
ATOM 688 C C . TRP A 1 90 ? -14.172 14.711 -0.066 1 82.62 90 TRP A C 1
ATOM 690 O O . TRP A 1 90 ? -14.266 13.734 -0.805 1 82.62 90 TRP A O 1
ATOM 700 N N . ASP A 1 91 ? -15 15.617 -0.009 1 83.25 91 ASP A N 1
ATOM 701 C CA . ASP A 1 91 ? -16.125 15.758 -0.934 1 83.25 91 ASP A CA 1
ATOM 702 C C . ASP A 1 91 ? -16.516 17.219 -1.12 1 83.25 91 ASP A C 1
ATOM 704 O O . ASP A 1 91 ? -15.922 18.109 -0.493 1 83.25 91 ASP A O 1
ATOM 708 N N . GLU A 1 92 ? -17.312 17.406 -2.014 1 82.31 92 GLU A N 1
ATOM 709 C CA . GLU A 1 92 ? -17.75 18.766 -2.316 1 82.31 92 GLU A CA 1
ATOM 710 C C . GLU A 1 92 ? -18.453 19.406 -1.126 1 82.31 92 GLU A C 1
ATOM 712 O O . GLU A 1 92 ? -18.344 20.609 -0.894 1 82.31 92 GLU A O 1
ATOM 717 N N . GLU A 1 93 ? -19.094 18.641 -0.396 1 83.12 93 GLU A N 1
ATOM 718 C CA . GLU A 1 93 ? -19.891 19.125 0.734 1 83.12 93 GLU A CA 1
ATOM 719 C C . GLU A 1 93 ? -18.984 19.672 1.836 1 83.12 93 GLU A C 1
ATOM 721 O O . GLU A 1 93 ? -19.375 20.578 2.576 1 83.12 93 GLU A O 1
ATOM 726 N N . SER A 1 94 ? -17.844 19.203 1.883 1 85.62 94 SER A N 1
ATOM 727 C CA . SER A 1 94 ? -16.922 19.609 2.938 1 85.62 94 SER A CA 1
ATOM 728 C C . SER A 1 94 ? -16.516 21.062 2.791 1 85.62 94 SER A C 1
ATOM 730 O O . SER A 1 94 ? -16.094 21.703 3.76 1 85.62 94 SER A O 1
ATOM 732 N N . THR A 1 95 ? -16.656 21.656 1.597 1 85.81 95 THR A N 1
ATOM 733 C CA . THR A 1 95 ? -16.234 23.047 1.37 1 85.81 95 THR A CA 1
ATOM 734 C C . THR A 1 95 ? -17.438 23.984 1.361 1 85.81 95 THR A C 1
ATOM 736 O O . THR A 1 95 ? -17.297 25.172 1.104 1 85.81 95 THR A O 1
ATOM 739 N N . THR A 1 96 ? -18.562 23.469 1.603 1 92.62 96 THR A N 1
ATOM 740 C CA . THR A 1 96 ? -19.75 24.312 1.666 1 92.62 96 THR A CA 1
ATOM 741 C C . THR A 1 96 ? -20.047 24.734 3.104 1 92.62 96 THR A C 1
ATOM 743 O O . THR A 1 96 ? -20.578 23.953 3.889 1 92.62 96 THR A O 1
ATOM 746 N N . PRO A 1 97 ? -19.766 25.984 3.383 1 96.12 97 PRO A N 1
ATOM 747 C CA . PRO A 1 97 ? -19.938 26.422 4.77 1 96.12 97 PRO A CA 1
ATOM 748 C C . PRO A 1 97 ? -21.422 26.562 5.152 1 96.12 97 PRO A C 1
ATOM 750 O O . PRO A 1 97 ? -22.234 26.969 4.324 1 96.12 97 PRO A O 1
ATOM 753 N N . TYR A 1 98 ? -21.719 26.281 6.297 1 96.62 98 TYR A N 1
ATOM 754 C CA . TYR A 1 98 ? -23.031 26.547 6.863 1 96.62 98 TYR A CA 1
ATOM 755 C C . TYR A 1 98 ? -22.938 26.844 8.352 1 96.62 98 TYR A C 1
ATOM 757 O O . TYR A 1 98 ? -21.969 26.469 9.008 1 96.62 98 TYR A O 1
ATOM 765 N N . ILE A 1 99 ? -23.938 27.625 8.836 1 97.75 99 ILE A N 1
ATOM 766 C CA . ILE A 1 99 ? -23.953 28.016 10.242 1 97.75 99 ILE A CA 1
ATOM 767 C C . ILE A 1 99 ? -25.078 27.281 10.961 1 97.75 99 ILE A C 1
ATOM 769 O O . ILE A 1 99 ? -26.219 27.297 10.5 1 97.75 99 ILE A O 1
ATOM 773 N N . GLU A 1 100 ? -24.719 26.625 12 1 97.38 100 GLU A N 1
ATOM 774 C CA . GLU A 1 100 ? -25.688 25.938 12.836 1 97.38 100 GLU A CA 1
ATOM 775 C C . GLU A 1 100 ? -25.312 26.031 14.312 1 97.38 100 GLU A C 1
ATOM 777 O O . GLU A 1 100 ? -24.188 25.719 14.688 1 97.38 100 GLU A O 1
ATOM 782 N N . GLU A 1 101 ? -26.25 26.516 15.141 1 97.44 101 GLU A N 1
ATOM 783 C CA . GLU A 1 101 ? -26.094 26.578 16.594 1 97.44 101 GLU A CA 1
ATOM 784 C C . GLU A 1 101 ? -24.844 27.359 16.969 1 97.44 101 GLU A C 1
ATOM 786 O O . GLU A 1 101 ? -24.047 26.891 17.781 1 97.44 101 GLU A O 1
ATOM 791 N N . GLY A 1 102 ? -24.562 28.422 16.281 1 98 102 GLY A N 1
ATOM 792 C CA . GLY A 1 102 ? -23.484 29.328 16.625 1 98 102 GLY A CA 1
ATOM 793 C C . GLY A 1 102 ? -22.125 28.859 16.125 1 98 102 GLY A C 1
ATOM 794 O O . GLY A 1 102 ? -21.094 29.422 16.5 1 98 102 GLY A O 1
ATOM 795 N N . LYS A 1 103 ? -22.172 27.812 15.312 1 98.44 103 LYS A N 1
ATOM 796 C CA . LYS A 1 103 ? -20.938 27.281 14.75 1 98.44 103 LYS A CA 1
ATOM 797 C C . LYS A 1 103 ? -20.938 27.391 13.227 1 98.44 103 LYS A C 1
ATOM 799 O O . LYS A 1 103 ? -21.969 27.203 12.578 1 98.44 103 LYS A O 1
ATOM 804 N N . LEU A 1 104 ? -19.844 27.797 12.703 1 98.56 104 LEU A N 1
ATOM 805 C CA . LEU A 1 104 ? -19.641 27.75 11.258 1 98.56 104 LEU A CA 1
ATOM 806 C C . LEU A 1 104 ? -18.891 26.5 10.852 1 98.56 104 LEU A C 1
ATOM 808 O O . LEU A 1 104 ? -17.75 26.281 11.281 1 98.56 104 LEU A O 1
ATOM 812 N N . TYR A 1 105 ? -19.547 25.719 10.055 1 97.75 105 TYR A N 1
ATOM 813 C CA . TYR A 1 105 ? -19 24.453 9.602 1 97.75 105 TYR A CA 1
ATOM 814 C C . TYR A 1 105 ? -18.391 24.594 8.203 1 97.75 105 TYR A C 1
ATOM 816 O O . TYR A 1 105 ? -18.859 25.375 7.391 1 97.75 105 TYR A O 1
ATOM 824 N N . GLY A 1 106 ? -17.344 23.812 7.984 1 96.94 106 GLY A N 1
ATOM 825 C CA . GLY A 1 106 ? -16.672 23.766 6.695 1 96.94 106 GLY A CA 1
ATOM 826 C C . GLY A 1 106 ? -15.172 23.547 6.812 1 96.94 106 GLY A C 1
ATOM 827 O O . GLY A 1 106 ? -14.562 23.922 7.812 1 96.94 106 GLY A O 1
ATOM 828 N N . LEU A 1 107 ? -14.633 23 5.77 1 96 107 LEU A N 1
ATOM 829 C CA . LEU A 1 107 ? -13.195 22.734 5.75 1 96 107 LEU A CA 1
ATOM 830 C C . LEU A 1 107 ? -12.406 24.047 5.809 1 96 107 LEU A C 1
ATOM 832 O O . LEU A 1 107 ? -12.641 24.953 5.004 1 96 107 LEU A O 1
ATOM 836 N N . GLY A 1 108 ? -11.523 24.141 6.797 1 96.88 108 GLY A N 1
ATOM 837 C CA . GLY A 1 108 ? -10.734 25.359 6.988 1 96.88 108 GLY A CA 1
ATOM 838 C C . GLY A 1 108 ? -11.312 26.281 8.031 1 96.88 108 GLY A C 1
ATOM 839 O O . GLY A 1 108 ? -10.648 27.219 8.477 1 96.88 108 GLY A O 1
ATOM 840 N N . SER A 1 109 ? -12.516 26.031 8.477 1 98.06 109 SER A N 1
ATOM 841 C CA . SER A 1 109 ? -13.156 26.906 9.453 1 98.06 109 SER A CA 1
ATOM 842 C C . SER A 1 109 ? -12.344 26.984 10.742 1 98.06 109 SER A C 1
ATOM 844 O O . SER A 1 109 ? -12.156 28.062 11.305 1 98.06 109 SER A O 1
ATOM 846 N N . ALA A 1 110 ? -11.852 25.844 11.156 1 97.38 110 ALA A N 1
ATOM 847 C CA . ALA A 1 110 ? -11.008 25.812 12.352 1 97.38 110 ALA A CA 1
ATOM 848 C C . ALA A 1 110 ? -9.531 25.953 11.984 1 97.38 110 ALA A C 1
ATOM 850 O O . ALA A 1 110 ? -8.805 26.734 12.594 1 97.38 110 ALA A O 1
ATOM 851 N N . ASP A 1 111 ? -8.977 25.375 10.977 1 95.94 111 ASP A N 1
ATOM 852 C CA . ASP A 1 111 ? -7.57 25.25 10.625 1 95.94 111 ASP A CA 1
ATOM 853 C C . ASP A 1 111 ? -7.301 25.75 9.211 1 95.94 111 ASP A C 1
ATOM 855 O O . ASP A 1 111 ? -7.344 24.984 8.25 1 95.94 111 ASP A O 1
ATOM 859 N N . MET A 1 112 ? -7.023 26.984 9 1 97 112 MET A N 1
ATOM 860 C CA . MET A 1 112 ? -7.152 27.984 10.062 1 97 112 MET A CA 1
ATOM 861 C C . MET A 1 112 ? -7.66 29.297 9.508 1 97 112 MET A C 1
ATOM 863 O O . MET A 1 112 ? -7.219 30.375 9.938 1 97 112 MET A O 1
ATOM 867 N N . LYS A 1 113 ? -8.578 29.188 8.523 1 98.56 113 LYS A N 1
ATOM 868 C CA . LYS A 1 113 ? -9.117 30.391 7.895 1 98.56 113 LYS A CA 1
ATOM 869 C C . LYS A 1 113 ? -9.805 31.281 8.922 1 98.56 113 LYS A C 1
ATOM 871 O O . LYS A 1 113 ? -9.875 32.5 8.742 1 98.56 113 LYS A O 1
ATOM 876 N N . SER A 1 114 ? -10.344 30.734 9.984 1 98.81 114 SER A N 1
ATOM 877 C CA . SER A 1 114 ? -10.898 31.547 11.062 1 98.81 114 SER A CA 1
ATOM 878 C C . SER A 1 114 ? -9.828 32.438 11.672 1 98.81 114 SER A C 1
ATOM 880 O O . SER A 1 114 ? -10.07 33.625 11.883 1 98.81 114 SER A O 1
ATOM 882 N N . GLY A 1 115 ? -8.656 31.859 11.992 1 98.88 115 GLY A N 1
ATOM 883 C CA . GLY A 1 115 ? -7.555 32.688 12.477 1 98.88 115 GLY A CA 1
ATOM 884 C C . GLY A 1 115 ? -7.156 33.781 11.5 1 98.88 115 GLY A C 1
ATOM 885 O O . GLY A 1 115 ? -6.945 34.906 11.906 1 98.88 115 GLY A O 1
ATOM 886 N N . CYS A 1 116 ? -7.082 33.469 10.234 1 98.88 116 CYS A N 1
ATOM 887 C CA . CYS A 1 116 ? -6.723 34.438 9.195 1 98.88 116 CYS A CA 1
ATOM 888 C C . CYS A 1 116 ? -7.703 35.594 9.164 1 98.88 116 CYS A C 1
ATOM 890 O O . CYS A 1 116 ? -7.293 36.75 9.203 1 98.88 116 CYS A O 1
ATOM 892 N N . CYS A 1 117 ? -8.977 35.25 9.094 1 98.94 117 CYS A N 1
ATOM 893 C CA . CYS A 1 117 ? -10.008 36.281 8.977 1 98.94 117 CYS A CA 1
ATOM 894 C C . CYS A 1 117 ? -10.055 37.156 10.234 1 98.94 117 CYS A C 1
ATOM 896 O O . CYS A 1 117 ? -10.266 38.375 10.148 1 98.94 117 CYS A O 1
ATOM 898 N N . ALA A 1 118 ? -9.93 36.531 11.367 1 98.94 118 ALA A N 1
ATOM 899 C CA . ALA A 1 118 ? -9.891 37.281 12.617 1 98.94 118 ALA A CA 1
ATOM 900 C C . ALA A 1 118 ? -8.719 38.281 12.633 1 98.94 118 ALA A C 1
ATOM 902 O O . ALA A 1 118 ? -8.852 39.406 13.102 1 98.94 118 ALA A O 1
ATOM 903 N N . MET A 1 119 ? -7.562 37.844 12.164 1 98.94 119 MET A N 1
ATOM 904 C CA . MET A 1 119 ? -6.387 38.719 12.102 1 98.94 119 MET A CA 1
ATOM 905 C C . MET A 1 119 ? -6.613 39.875 11.133 1 98.94 119 MET A C 1
ATOM 907 O O . MET A 1 119 ? -6.227 41 11.422 1 98.94 119 MET A O 1
ATOM 911 N N . ILE A 1 120 ? -7.211 39.562 10.008 1 98.88 120 ILE A N 1
ATOM 912 C CA . ILE A 1 120 ? -7.535 40.594 9.039 1 98.88 120 ILE A CA 1
ATOM 913 C C . ILE A 1 120 ? -8.445 41.656 9.688 1 98.88 120 ILE A C 1
ATOM 915 O O . ILE A 1 120 ? -8.203 42.844 9.562 1 98.88 120 ILE A O 1
ATOM 919 N N . GLU A 1 121 ? -9.484 41.188 10.352 1 98.81 121 GLU A N 1
ATOM 920 C CA . GLU A 1 121 ? -10.414 42.094 11.016 1 98.81 121 GLU A CA 1
ATOM 921 C C . GLU A 1 121 ? -9.703 42.938 12.062 1 98.81 121 GLU A C 1
ATOM 923 O O . GLU A 1 121 ? -10.016 44.125 12.227 1 98.81 121 GLU A O 1
ATOM 928 N N . ALA A 1 122 ? -8.797 42.344 12.805 1 98.75 122 ALA A N 1
ATOM 929 C CA . ALA A 1 122 ? -8.016 43.062 13.789 1 98.75 122 ALA A CA 1
ATOM 930 C C . ALA A 1 122 ? -7.199 44.188 13.133 1 98.75 122 ALA A C 1
ATOM 932 O O . ALA A 1 122 ? -7.164 45.312 13.617 1 98.75 122 ALA A O 1
ATOM 933 N N . MET A 1 123 ? -6.508 43.844 12.039 1 98.5 123 MET A N 1
ATOM 934 C CA . MET A 1 123 ? -5.738 44.844 11.289 1 98.5 123 MET A CA 1
ATOM 935 C C . MET A 1 123 ? -6.633 45.969 10.812 1 98.5 123 MET A C 1
ATOM 937 O O . MET A 1 123 ? -6.254 47.156 10.898 1 98.5 123 MET A O 1
ATOM 941 N N . ALA A 1 124 ? -7.766 45.625 10.297 1 98.44 124 ALA A N 1
ATOM 942 C CA . ALA A 1 124 ? -8.719 46.625 9.805 1 98.44 124 ALA A CA 1
ATOM 943 C C . ALA A 1 124 ? -9.164 47.562 10.938 1 98.44 124 ALA A C 1
ATOM 945 O O . ALA A 1 124 ? -9.258 48.781 10.75 1 98.44 124 ALA A O 1
ATOM 946 N N . ALA A 1 125 ? -9.5 46.969 12.055 1 98.19 125 ALA A N 1
ATOM 947 C CA . ALA A 1 125 ? -9.961 47.75 13.203 1 98.19 125 ALA A CA 1
ATOM 948 C C . ALA A 1 125 ? -8.898 48.75 13.641 1 98.19 125 ALA A C 1
ATOM 950 O O . ALA A 1 125 ? -9.219 49.906 13.969 1 98.19 125 ALA A O 1
ATOM 951 N N . VAL A 1 126 ? -7.668 48.312 13.703 1 97.56 126 VAL A N 1
ATOM 952 C CA . VAL A 1 126 ? -6.562 49.188 14.094 1 97.56 126 VAL A CA 1
ATOM 953 C C . VAL A 1 126 ? -6.426 50.312 13.094 1 97.56 126 VAL A C 1
ATOM 955 O O . VAL A 1 126 ? -6.289 51.5 13.484 1 97.56 126 VAL A O 1
ATOM 958 N N . ALA A 1 127 ? -6.457 50 11.82 1 96.88 127 ALA A N 1
ATOM 959 C CA . ALA A 1 127 ? -6.34 51.031 10.766 1 96.88 127 ALA A CA 1
ATOM 960 C C . ALA A 1 127 ? -7.484 52.031 10.836 1 96.88 127 ALA A C 1
ATOM 962 O O . ALA A 1 127 ? -7.273 53.219 10.695 1 96.88 127 ALA A O 1
ATOM 963 N N . GLN A 1 128 ? -8.664 51.531 11.039 1 96.19 128 GLN A N 1
ATOM 964 C CA . GLN A 1 128 ? -9.859 52.375 11.023 1 96.19 128 GLN A CA 1
ATOM 965 C C . GLN A 1 128 ? -9.93 53.25 12.258 1 96.19 128 GLN A C 1
ATOM 967 O O . GLN A 1 128 ? -10.453 54.375 12.203 1 96.19 128 GLN A O 1
ATOM 972 N N . ALA A 1 129 ? -9.43 52.75 13.383 1 96.06 129 ALA A N 1
ATOM 973 C CA . ALA A 1 129 ? -9.422 53.531 14.617 1 96.06 129 ALA A CA 1
ATOM 974 C C . ALA A 1 129 ? -8.469 54.719 14.5 1 96.06 129 ALA A C 1
ATOM 976 O O . ALA A 1 129 ? -8.578 55.656 15.266 1 96.06 129 ALA A O 1
ATOM 977 N N . GLY A 1 130 ? -7.461 54.625 13.633 1 92.25 130 GLY A N 1
ATOM 978 C CA . GLY A 1 130 ? -6.523 55.719 13.414 1 92.25 130 GLY A CA 1
ATOM 979 C C . GLY A 1 130 ? -5.516 55.875 14.539 1 92.25 130 GLY A C 1
ATOM 980 O O . GLY A 1 130 ? -5.043 56.969 14.805 1 92.25 130 GLY A O 1
ATOM 981 N N . VAL A 1 131 ? -5.258 54.844 15.164 1 90.88 131 VAL A N 1
ATOM 982 C CA . VAL A 1 131 ? -4.293 54.906 16.25 1 90.88 131 VAL A CA 1
ATOM 983 C C . VAL A 1 131 ? -2.875 54.938 15.695 1 90.88 131 VAL A C 1
ATOM 985 O O . VAL A 1 131 ? -2.584 54.312 14.68 1 90.88 131 VAL A O 1
ATOM 988 N N . GLU A 1 132 ? -2.016 55.75 16.328 1 90.69 132 GLU A N 1
ATOM 989 C CA . GLU A 1 132 ? -0.612 55.812 15.938 1 90.69 132 GLU A CA 1
ATOM 990 C C . GLU A 1 132 ? 0.178 54.656 16.516 1 90.69 132 GLU A C 1
ATOM 992 O O . GLU A 1 132 ? 0.231 54.469 17.734 1 90.69 132 GLU A O 1
ATOM 997 N N . LEU A 1 133 ? 0.722 53.875 15.664 1 95 133 LEU A N 1
ATOM 998 C CA . LEU A 1 133 ? 1.57 52.75 16.094 1 95 133 LEU A CA 1
ATOM 999 C C . LEU A 1 133 ? 3.023 53.219 16.219 1 95 133 LEU A C 1
ATOM 1001 O O . LEU A 1 133 ? 3.594 53.75 15.273 1 95 133 LEU A O 1
ATOM 1005 N N . GLU A 1 134 ? 3.613 53 17.359 1 95.5 134 GLU A N 1
ATOM 1006 C CA . GLU A 1 134 ? 5.016 53.312 17.594 1 95.5 134 GLU A CA 1
ATOM 1007 C C . GLU A 1 134 ? 5.934 52.281 16.984 1 95.5 134 GLU A C 1
ATOM 1009 O O . GLU A 1 134 ? 7.082 52.562 16.641 1 95.5 134 GLU A O 1
ATOM 1014 N N . ARG A 1 135 ? 5.414 51.156 16.906 1 95.75 135 ARG A N 1
ATOM 1015 C CA . ARG A 1 135 ? 6.102 50.031 16.281 1 95.75 135 ARG A CA 1
ATOM 1016 C C . ARG A 1 135 ? 5.215 49.375 15.227 1 95.75 135 ARG A C 1
ATOM 1018 O O . ARG A 1 135 ? 3.988 49.469 15.281 1 95.75 135 ARG A O 1
ATOM 1025 N N . GLY A 1 136 ? 5.836 48.656 14.359 1 95.88 136 GLY A N 1
ATOM 1026 C CA . GLY A 1 136 ? 5.094 48.125 13.234 1 95.88 136 GLY A CA 1
ATOM 1027 C C . GLY A 1 136 ? 4.52 46.75 13.508 1 95.88 136 GLY A C 1
ATOM 1028 O O . GLY A 1 136 ? 4.965 46.062 14.43 1 95.88 136 GLY A O 1
ATOM 1029 N N . VAL A 1 137 ? 3.527 46.406 12.75 1 97.62 137 VAL A N 1
ATOM 1030 C CA . VAL A 1 137 ? 2.932 45.062 12.727 1 97.62 137 VAL A CA 1
ATOM 1031 C C . VAL A 1 137 ? 2.77 44.594 11.281 1 97.62 137 VAL A C 1
ATOM 1033 O O . VAL A 1 137 ? 2.484 45.406 10.391 1 97.62 137 VAL A O 1
ATOM 1036 N N . VAL A 1 138 ? 3.035 43.312 11.047 1 98.38 138 VAL A N 1
ATOM 1037 C CA . VAL A 1 138 ? 2.811 42.719 9.75 1 98.38 138 VAL A CA 1
ATOM 1038 C C . VAL A 1 138 ? 1.915 41.469 9.906 1 98.38 138 VAL A C 1
ATOM 1040 O O . VAL A 1 138 ? 2.08 40.688 10.852 1 98.38 138 VAL A O 1
ATOM 1043 N N . LEU A 1 139 ? 0.883 41.438 9.141 1 98.75 139 LEU A N 1
ATOM 1044 C CA . LEU A 1 139 ? 0.125 40.188 8.961 1 98.75 139 LEU A CA 1
ATOM 1045 C C . LEU A 1 139 ? 0.572 39.469 7.699 1 98.75 139 LEU A C 1
ATOM 1047 O O . LEU A 1 139 ? 0.502 40 6.598 1 98.75 139 LEU A O 1
ATOM 1051 N N . ALA A 1 140 ? 1.109 38.281 7.898 1 98.75 140 ALA A N 1
ATOM 1052 C CA . ALA A 1 140 ? 1.492 37.438 6.777 1 98.75 140 ALA A CA 1
ATOM 1053 C C . ALA A 1 140 ? 0.482 36.312 6.582 1 98.75 140 ALA A C 1
ATOM 1055 O O . ALA A 1 140 ? 0.392 35.406 7.41 1 98.75 140 ALA A O 1
ATOM 1056 N N . LEU A 1 141 ? -0.333 36.375 5.562 1 98.81 141 LEU A N 1
ATOM 1057 C CA . LEU A 1 141 ? -1.159 35.281 5.109 1 98.81 141 LEU A CA 1
ATOM 1058 C C . LEU A 1 141 ? -0.396 34.406 4.121 1 98.81 141 LEU A C 1
ATOM 1060 O O . LEU A 1 141 ? -0.176 34.781 2.975 1 98.81 141 LEU A O 1
ATOM 1064 N N . VAL A 1 142 ? -0.05 33.156 4.57 1 98.5 142 VAL A N 1
ATOM 1065 C CA . VAL A 1 142 ? 0.937 32.375 3.84 1 98.5 142 VAL A CA 1
ATOM 1066 C C . VAL A 1 142 ? 0.269 31.141 3.229 1 98.5 142 VAL A C 1
ATOM 1068 O O . VAL A 1 142 ? -0.833 30.75 3.631 1 98.5 142 VAL A O 1
ATOM 1071 N N . VAL A 1 143 ? 0.943 30.562 2.219 1 96.75 143 VAL A N 1
ATOM 1072 C CA . VAL A 1 143 ? 0.439 29.391 1.516 1 96.75 143 VAL A CA 1
ATOM 1073 C C . VAL A 1 143 ? 1.303 28.172 1.849 1 96.75 143 VAL A C 1
ATOM 1075 O O . VAL A 1 143 ? 2.434 28.312 2.32 1 96.75 143 VAL A O 1
ATOM 1078 N N . GLY A 1 144 ? 0.746 27 1.77 1 94.12 144 GLY A N 1
ATOM 1079 C CA . GLY A 1 144 ? 1.498 25.75 1.715 1 94.12 144 GLY A CA 1
ATOM 1080 C C . GLY A 1 144 ? 1.796 25.172 3.086 1 94.12 144 GLY A C 1
ATOM 1081 O O . GLY A 1 144 ? 2.646 24.297 3.223 1 94.12 144 GLY A O 1
ATOM 1082 N N . GLU A 1 145 ? 1.159 25.656 4.133 1 93.88 145 GLU A N 1
ATOM 1083 C CA . GLU A 1 145 ? 1.436 25.172 5.484 1 93.88 145 GLU A CA 1
ATOM 1084 C C . GLU A 1 145 ? 1.041 23.703 5.645 1 93.88 145 GLU A C 1
ATOM 1086 O O . GLU A 1 145 ? 1.727 22.953 6.328 1 93.88 145 GLU A O 1
ATOM 1091 N N . GLU A 1 146 ? 0.01 23.266 5.086 1 91.69 146 GLU A N 1
ATOM 1092 C CA . GLU A 1 146 ? -0.473 21.891 5.242 1 91.69 146 GLU A CA 1
ATOM 1093 C C . GLU A 1 146 ? 0.456 20.906 4.551 1 91.69 146 GLU A C 1
ATOM 1095 O O . GLU A 1 146 ? 0.233 19.688 4.609 1 91.69 146 GLU A O 1
ATOM 1100 N N . GLU A 1 147 ? 1.424 21.406 3.945 1 87.94 147 GLU A N 1
ATOM 1101 C CA . GLU A 1 147 ? 2.514 20.625 3.373 1 87.94 147 GLU A CA 1
ATOM 1102 C C . GLU A 1 147 ? 3.854 21 4 1 87.94 147 GLU A C 1
ATOM 1104 O O . GLU A 1 147 ? 4.039 20.859 5.211 1 87.94 147 GLU A O 1
ATOM 1109 N N . TYR A 1 148 ? 4.727 21.781 3.324 1 85.5 148 TYR A N 1
ATOM 1110 C CA . TYR A 1 148 ? 6.062 22 3.871 1 85.5 148 TYR A CA 1
ATOM 1111 C C . TYR A 1 148 ? 6.262 23.453 4.258 1 85.5 148 TYR A C 1
ATOM 1113 O O . TYR A 1 148 ? 7.367 23.859 4.621 1 85.5 148 TYR A O 1
ATOM 1121 N N . GLY A 1 149 ? 5.289 24.219 4.133 1 93.12 149 GLY A N 1
ATOM 1122 C CA . GLY A 1 149 ? 5.348 25.578 4.629 1 93.12 149 GLY A CA 1
ATOM 1123 C C . GLY A 1 149 ? 6.195 26.5 3.766 1 93.12 149 GLY A C 1
ATOM 1124 O O . GLY A 1 149 ? 6.945 27.328 4.281 1 93.12 149 GLY A O 1
ATOM 1125 N N . ASP A 1 150 ? 6.082 26.297 2.42 1 93.25 150 ASP A N 1
ATOM 1126 C CA . ASP A 1 150 ? 6.914 27.078 1.509 1 93.25 150 ASP A CA 1
ATOM 1127 C C . ASP A 1 150 ? 6.551 28.547 1.573 1 93.25 150 ASP A C 1
ATOM 1129 O O . ASP A 1 150 ? 7.41 29.422 1.373 1 93.25 150 ASP A O 1
ATOM 1133 N N . GLY A 1 151 ? 5.328 28.906 1.877 1 96.69 151 GLY A N 1
ATOM 1134 C CA . GLY A 1 151 ? 4.945 30.297 2.055 1 96.69 151 GLY A CA 1
ATOM 1135 C C . GLY A 1 151 ? 5.672 30.984 3.199 1 96.69 151 GLY A C 1
ATOM 1136 O O . GLY A 1 151 ? 6.219 32.062 3.035 1 96.69 151 GLY A O 1
ATOM 1137 N N . SER A 1 152 ? 5.66 30.328 4.336 1 97.31 152 SER A N 1
ATOM 1138 C CA . SER A 1 152 ? 6.367 30.875 5.492 1 97.31 152 SER A CA 1
ATOM 1139 C C . SER A 1 152 ? 7.871 30.922 5.25 1 97.31 152 SER A C 1
ATOM 1141 O O . SER A 1 152 ? 8.555 31.844 5.699 1 97.31 152 SER A O 1
ATOM 1143 N N . GLU A 1 153 ? 8.383 29.891 4.602 1 95.38 153 GLU A N 1
ATOM 1144 C CA . GLU A 1 153 ? 9.797 29.906 4.25 1 95.38 153 GLU A CA 1
ATOM 1145 C C . GLU A 1 153 ? 10.148 31.156 3.428 1 95.38 153 GLU A C 1
ATOM 1147 O O . GLU A 1 153 ? 11.148 31.812 3.699 1 95.38 153 GLU A O 1
ATOM 1152 N N . CYS A 1 154 ? 9.375 31.406 2.42 1 95.62 154 CYS A N 1
ATOM 1153 C CA . CYS A 1 154 ? 9.578 32.562 1.565 1 95.62 154 CYS A CA 1
ATOM 1154 C C . CYS A 1 154 ? 9.5 33.844 2.373 1 95.62 154 CYS A C 1
ATOM 1156 O O . CYS A 1 154 ? 10.32 34.75 2.199 1 95.62 154 CYS A O 1
ATOM 1158 N N . PHE A 1 155 ? 8.531 33.969 3.215 1 97.38 155 PHE A N 1
ATOM 1159 C CA . PHE A 1 155 ? 8.367 35.125 4.07 1 97.38 155 PHE A CA 1
ATOM 1160 C C . PHE A 1 155 ? 9.625 35.375 4.902 1 97.38 155 PHE A C 1
ATOM 1162 O O . PHE A 1 155 ? 10.109 36.5 4.996 1 97.38 155 PHE A O 1
ATOM 1169 N N . LEU A 1 156 ? 10.141 34.281 5.496 1 96.88 156 LEU A N 1
ATOM 1170 C CA . LEU A 1 156 ? 11.25 34.375 6.441 1 96.88 156 LEU A CA 1
ATOM 1171 C C . LEU A 1 156 ? 12.547 34.719 5.719 1 96.88 156 LEU A C 1
ATOM 1173 O O . LEU A 1 156 ? 13.531 35.094 6.355 1 96.88 156 LEU A O 1
ATOM 1177 N N . GLU A 1 157 ? 12.562 34.594 4.402 1 94.19 157 GLU A N 1
ATOM 1178 C CA . GLU A 1 157 ? 13.719 35.062 3.629 1 94.19 157 GLU A CA 1
ATOM 1179 C C . GLU A 1 157 ? 13.82 36.594 3.631 1 94.19 157 GLU A C 1
ATOM 1181 O O . GLU A 1 157 ? 14.922 37.125 3.557 1 94.19 157 GLU A O 1
ATOM 1186 N N . ALA A 1 158 ? 12.703 37.188 3.771 1 91.25 158 ALA A N 1
ATOM 1187 C CA . ALA A 1 158 ? 12.656 38.625 3.627 1 91.25 158 ALA A CA 1
ATOM 1188 C C . ALA A 1 158 ? 12.469 39.312 4.98 1 91.25 158 ALA A C 1
ATOM 1190 O O . ALA A 1 158 ? 12.781 40.5 5.137 1 91.25 158 ALA A O 1
ATOM 1191 N N . TYR A 1 159 ? 11.977 38.562 5.926 1 92.75 159 TYR A N 1
ATOM 1192 C CA . TYR A 1 159 ? 11.633 39.156 7.211 1 92.75 159 TYR A CA 1
ATOM 1193 C C . TYR A 1 159 ? 12.281 38.406 8.359 1 92.75 159 TYR A C 1
ATOM 1195 O O . TYR A 1 159 ? 12.477 37.188 8.273 1 92.75 159 TYR A O 1
ATOM 1203 N N . GLN A 1 160 ? 12.641 39.062 9.359 1 91.88 160 GLN A N 1
ATOM 1204 C CA . GLN A 1 160 ? 13.133 38.469 10.609 1 91.88 160 GLN A CA 1
ATOM 1205 C C . GLN A 1 160 ? 12.266 38.906 11.789 1 91.88 160 GLN A C 1
ATOM 1207 O O . GLN A 1 160 ? 12.633 39.781 12.555 1 91.88 160 GLN A O 1
ATOM 1212 N N . PRO A 1 161 ? 11.258 38.188 11.945 1 91.38 161 PRO A N 1
ATOM 1213 C CA . PRO A 1 161 ? 10.312 38.562 12.992 1 91.38 161 PRO A CA 1
ATOM 1214 C C . PRO A 1 161 ? 10.867 38.344 14.398 1 91.38 161 PRO A C 1
ATOM 1216 O O . PRO A 1 161 ? 11.688 37.438 14.602 1 91.38 161 PRO A O 1
ATOM 1219 N N . ARG A 1 162 ? 10.469 39.188 15.336 1 92.44 162 ARG A N 1
ATOM 1220 C CA . ARG A 1 162 ? 10.82 39 16.734 1 92.44 162 ARG A CA 1
ATOM 1221 C C . ARG A 1 162 ? 9.719 38.25 17.484 1 92.44 162 ARG A C 1
ATOM 1223 O O . ARG A 1 162 ? 9.883 37.062 17.828 1 92.44 162 ARG A O 1
ATOM 1230 N N . LEU A 1 163 ? 8.57 38.906 17.625 1 96.62 163 LEU A N 1
ATOM 1231 C CA . LEU A 1 163 ? 7.375 38.312 18.219 1 96.62 163 LEU A CA 1
ATOM 1232 C C . LEU A 1 163 ? 6.371 37.938 17.141 1 96.62 163 LEU A C 1
ATOM 1234 O O . LEU A 1 163 ? 6.059 38.719 16.25 1 96.62 163 LEU A O 1
ATOM 1238 N N . THR A 1 164 ? 5.992 36.625 17.156 1 98.19 164 THR A N 1
ATOM 1239 C CA . THR A 1 164 ? 5.074 36.094 16.156 1 98.19 164 THR A CA 1
ATOM 1240 C C . THR A 1 164 ? 3.885 35.406 16.797 1 98.19 164 THR A C 1
ATOM 1242 O O . THR A 1 164 ? 4.047 34.688 17.781 1 98.19 164 THR A O 1
ATOM 1245 N N . VAL A 1 165 ? 2.721 35.688 16.359 1 98.75 165 VAL A N 1
ATOM 1246 C CA . VAL A 1 165 ? 1.516 34.969 16.75 1 98.75 165 VAL A CA 1
ATOM 1247 C C . VAL A 1 165 ? 0.95 34.25 15.531 1 98.75 165 VAL A C 1
ATOM 1249 O O . VAL A 1 165 ? 0.701 34.844 14.492 1 98.75 165 VAL A O 1
ATOM 1252 N N . ILE A 1 166 ? 0.847 32.938 15.641 1 98.81 166 ILE A N 1
ATOM 1253 C CA . ILE A 1 166 ? 0.308 32.125 14.57 1 98.81 166 ILE A CA 1
ATOM 1254 C C . ILE A 1 166 ? -1.104 31.672 14.93 1 98.81 166 ILE A C 1
ATOM 1256 O O . ILE A 1 166 ? -1.335 31.156 16.031 1 98.81 166 ILE A O 1
ATOM 1260 N N . GLY A 1 167 ? -2.01 31.781 14.062 1 98.69 167 GLY A N 1
ATOM 1261 C CA . GLY A 1 167 ? -3.432 31.656 14.344 1 98.69 167 GLY A CA 1
ATOM 1262 C C . GLY A 1 167 ? -3.951 30.234 14.219 1 98.69 167 GLY A C 1
ATOM 1263 O O . GLY A 1 167 ? -5.082 30.031 13.773 1 98.69 167 GLY A O 1
ATOM 1264 N N . GLU A 1 168 ? -3.184 29.219 14.508 1 98.25 168 GLU A N 1
ATOM 1265 C CA . GLU A 1 168 ? -3.631 27.828 14.516 1 98.25 168 GLU A CA 1
ATOM 1266 C C . GLU A 1 168 ? -4.742 27.609 15.539 1 98.25 168 GLU A C 1
ATOM 1268 O O . GLU A 1 168 ? -4.844 28.359 16.516 1 98.25 168 GLU A O 1
ATOM 1273 N N . PRO A 1 169 ? -5.543 26.625 15.344 1 98.06 169 PRO A N 1
ATOM 1274 C CA . PRO A 1 169 ? -6.656 26.422 16.266 1 98.06 169 PRO A CA 1
ATOM 1275 C C . PRO A 1 169 ? -6.207 25.891 17.625 1 98.06 169 PRO A C 1
ATOM 1277 O O . PRO A 1 169 ? -5.742 24.75 17.719 1 98.06 169 PRO A O 1
ATOM 1280 N N . THR A 1 170 ? -6.387 26.672 18.656 1 97.88 170 THR A N 1
ATOM 1281 C CA . THR A 1 170 ? -6.008 26.328 20.016 1 97.88 170 THR A CA 1
ATOM 1282 C C . THR A 1 170 ? -7.145 26.641 20.984 1 97.88 170 THR A C 1
ATOM 1284 O O . THR A 1 170 ? -6.961 26.594 22.203 1 97.88 170 THR A O 1
ATOM 1287 N N . GLY A 1 171 ? -8.328 27.016 20.469 1 97.69 171 GLY A N 1
ATOM 1288 C CA . GLY A 1 171 ? -9.398 27.484 21.328 1 97.69 171 GLY A CA 1
ATOM 1289 C C . GLY A 1 171 ? -9.055 28.781 22.062 1 97.69 171 GLY A C 1
ATOM 1290 O O . GLY A 1 171 ? -9.5 28.984 23.188 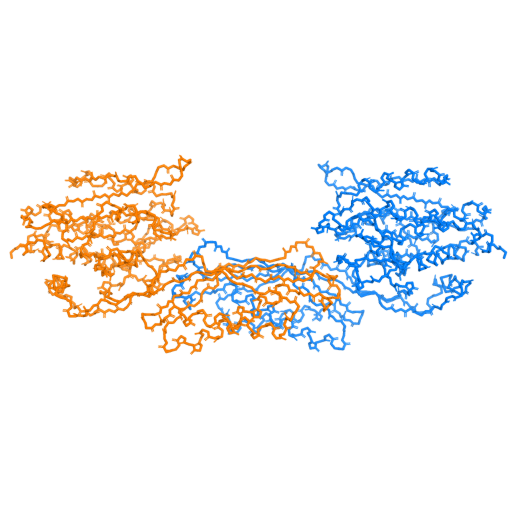1 97.69 171 GLY A O 1
ATOM 1291 N N . LEU A 1 172 ? -8.164 29.547 21.5 1 98.38 172 LEU A N 1
ATOM 1292 C CA . LEU A 1 172 ? -7.664 30.812 22 1 98.38 172 LEU A CA 1
ATOM 1293 C C . LEU A 1 172 ? -6.828 30.625 23.266 1 98.38 172 LEU A C 1
ATOM 1295 O O . LEU A 1 172 ? -6.656 31.547 24.047 1 98.38 172 LEU A O 1
ATOM 1299 N N . LYS A 1 173 ? -6.371 29.438 23.469 1 97.38 173 LYS A N 1
ATOM 1300 C CA . LYS A 1 173 ? -5.348 29.219 24.484 1 97.38 173 LYS A CA 1
ATOM 1301 C C . LYS A 1 173 ? -3.953 29.484 23.922 1 97.38 173 LYS A C 1
ATOM 1303 O O . LYS A 1 173 ? -3.578 28.922 22.875 1 97.38 173 LYS A O 1
ATOM 1308 N N . PRO A 1 174 ? -3.23 30.391 24.594 1 97.56 174 PRO A N 1
ATOM 1309 C CA . PRO A 1 174 ? -1.879 30.625 24.078 1 97.56 174 PRO A CA 1
ATOM 1310 C C . PRO A 1 174 ? -0.958 29.422 24.25 1 97.56 174 PRO A C 1
ATOM 1312 O O . PRO A 1 174 ? -0.933 28.812 25.312 1 97.56 174 PRO A O 1
ATOM 1315 N N . CYS A 1 175 ? -0.275 29.062 23.219 1 97.25 175 CYS A N 1
ATOM 1316 C CA . CYS A 1 175 ? 0.696 27.984 23.281 1 97.25 175 CYS A CA 1
ATOM 1317 C C . CYS A 1 175 ? 2.119 28.516 23.172 1 97.25 175 CYS A C 1
ATOM 1319 O O . CYS A 1 175 ? 2.531 28.984 22.109 1 97.25 175 CYS A O 1
ATOM 1321 N N . THR A 1 176 ? 2.861 28.375 24.234 1 97.06 176 THR A N 1
ATOM 1322 C CA . THR A 1 176 ? 4.25 28.828 24.25 1 97.06 176 THR A CA 1
ATOM 1323 C C . THR A 1 176 ? 5.203 27.641 24.109 1 97.06 176 THR A C 1
ATOM 1325 O O . THR A 1 176 ? 6.418 27.828 24 1 97.06 176 THR A O 1
ATOM 1328 N N . GLU A 1 177 ? 4.641 26.453 24.156 1 95.69 177 GLU A N 1
ATOM 1329 C CA . GLU A 1 177 ? 5.352 25.234 23.797 1 95.69 177 GLU A CA 1
ATOM 1330 C C . GLU A 1 177 ? 4.801 24.625 22.516 1 95.69 177 GLU A C 1
ATOM 1332 O O . GLU A 1 177 ? 3.633 24.828 22.172 1 95.69 177 GLU A O 1
ATOM 1337 N N . HIS A 1 178 ? 5.621 24 21.828 1 96.38 178 HIS A N 1
ATOM 1338 C CA . HIS A 1 178 ? 5.273 23.438 20.531 1 96.38 178 HIS A CA 1
ATOM 1339 C C . HIS A 1 178 ? 5.926 22.078 20.312 1 96.38 178 HIS A C 1
ATOM 1341 O O . HIS A 1 178 ? 7.109 21.906 20.609 1 96.38 178 HIS A O 1
ATOM 1347 N N . PHE A 1 179 ? 5.102 21.156 19.875 1 95 179 PHE A N 1
ATOM 1348 C CA . PHE A 1 179 ? 5.609 19.812 19.609 1 95 179 PHE A CA 1
ATOM 1349 C C . PHE A 1 179 ? 6.582 19.828 18.438 1 95 179 PHE A C 1
ATOM 1351 O O . PHE A 1 179 ? 6.473 20.672 17.547 1 95 179 PHE A O 1
ATOM 1358 N N . GLY A 1 180 ? 7.566 18.906 18.562 1 94.12 180 GLY A N 1
ATOM 1359 C CA . GLY A 1 180 ? 8.336 18.578 17.359 1 94.12 180 GLY A CA 1
ATOM 1360 C C . GLY A 1 180 ? 7.598 17.656 16.406 1 94.12 180 GLY A C 1
ATOM 1361 O O . GLY A 1 180 ? 6.535 17.141 16.75 1 94.12 180 GLY A O 1
ATOM 1362 N N . PHE A 1 181 ? 8.117 17.516 15.227 1 93.38 181 PHE A N 1
ATOM 1363 C CA . PHE A 1 181 ? 7.492 16.719 14.18 1 93.38 181 PHE A CA 1
ATOM 1364 C C . PHE A 1 181 ? 8.547 16.031 13.32 1 93.38 181 PHE A C 1
ATOM 1366 O O . PHE A 1 181 ? 9.508 16.672 12.883 1 93.38 181 PHE A O 1
ATOM 1373 N N . ALA A 1 182 ? 8.391 14.766 13.172 1 94.06 182 ALA A N 1
ATOM 1374 C CA . ALA A 1 182 ? 9.32 14.008 12.336 1 94.06 182 ALA A CA 1
ATOM 1375 C C . ALA A 1 182 ? 8.57 13.094 11.367 1 94.06 182 ALA A C 1
ATOM 1377 O O . ALA A 1 182 ? 7.535 12.516 11.727 1 94.06 182 ALA A O 1
ATOM 1378 N N . GLU A 1 183 ? 9.125 12.992 10.172 1 94.31 183 GLU A N 1
ATOM 1379 C CA . GLU A 1 183 ? 8.617 12.07 9.164 1 94.31 183 GLU A CA 1
ATOM 1380 C C . GLU A 1 183 ? 9.656 11.023 8.789 1 94.31 183 GLU A C 1
ATOM 1382 O O . GLU A 1 183 ? 10.844 11.344 8.641 1 94.31 183 GLU A O 1
ATOM 1387 N N . PHE A 1 184 ? 9.18 9.836 8.688 1 96.12 184 PHE A N 1
ATOM 1388 C CA . PHE A 1 184 ? 10.062 8.75 8.266 1 96.12 184 PHE A CA 1
ATOM 1389 C C . PHE A 1 184 ? 9.422 7.93 7.156 1 96.12 184 PHE A C 1
ATOM 1391 O O . PHE A 1 184 ? 8.203 7.781 7.113 1 96.12 184 PHE A O 1
ATOM 1398 N N . VAL A 1 185 ? 10.25 7.469 6.254 1 97 185 VAL A N 1
ATOM 1399 C CA . VAL A 1 185 ? 9.883 6.414 5.316 1 97 185 VAL A CA 1
ATOM 1400 C C . VAL A 1 185 ? 10.555 5.105 5.719 1 97 185 VAL A C 1
ATOM 1402 O O . VAL A 1 185 ? 11.781 5.039 5.82 1 97 185 VAL A O 1
ATOM 1405 N N . LEU A 1 186 ? 9.75 4.125 5.98 1 97.69 186 LEU A N 1
ATOM 1406 C CA . LEU A 1 186 ? 10.227 2.781 6.297 1 97.69 186 LEU A CA 1
ATOM 1407 C C . LEU A 1 186 ? 10.219 1.896 5.055 1 97.69 186 LEU A C 1
ATOM 1409 O O . LEU A 1 186 ? 9.305 1.978 4.23 1 97.69 186 LEU A O 1
ATOM 1413 N N . GLU A 1 187 ? 11.242 1.103 4.938 1 97.94 187 GLU A N 1
ATOM 1414 C CA . GLU A 1 187 ? 11.32 0.175 3.814 1 97.94 187 GLU A CA 1
ATOM 1415 C C . GLU A 1 187 ? 11.703 -1.228 4.281 1 97.94 187 GLU A C 1
ATOM 1417 O O . GLU A 1 187 ? 12.617 -1.392 5.09 1 97.94 187 GLU A O 1
ATOM 1422 N N . SER A 1 188 ? 10.961 -2.178 3.881 1 97.19 188 SER A N 1
ATOM 1423 C CA . SER A 1 188 ? 11.305 -3.586 4.043 1 97.19 188 SER A CA 1
ATOM 1424 C C . SER A 1 188 ? 11.555 -4.254 2.695 1 97.19 188 SER A C 1
ATOM 1426 O O . SER A 1 188 ? 10.773 -4.074 1.755 1 97.19 188 SER A O 1
ATOM 1428 N N . LYS A 1 189 ? 12.648 -4.91 2.553 1 95.69 189 LYS A N 1
ATOM 1429 C CA . LYS A 1 189 ? 13 -5.699 1.378 1 95.69 189 LYS A CA 1
ATOM 1430 C C . LYS A 1 189 ? 13.07 -7.188 1.717 1 95.69 189 LYS A C 1
ATOM 1432 O O . LYS A 1 189 ? 13.578 -7.562 2.777 1 95.69 189 LYS A O 1
ATOM 1437 N N . GLY A 1 190 ? 12.477 -7.957 0.905 1 93 190 GLY A N 1
ATOM 1438 C CA . GLY A 1 190 ? 12.492 -9.398 1.081 1 93 190 GLY A CA 1
ATOM 1439 C C . GLY A 1 190 ? 12.984 -10.148 -0.142 1 93 190 GLY A C 1
ATOM 1440 O O . GLY A 1 190 ? 13.828 -9.641 -0.887 1 93 190 GLY A O 1
ATOM 1441 N N . ASN A 1 191 ? 12.656 -11.414 -0.173 1 88.94 191 ASN A N 1
ATOM 1442 C CA . ASN A 1 191 ? 13 -12.305 -1.279 1 88.94 191 ASN A CA 1
ATOM 1443 C C . ASN A 1 191 ? 11.766 -13 -1.851 1 88.94 191 ASN A C 1
ATOM 1445 O O . ASN A 1 191 ? 10.945 -13.531 -1.101 1 88.94 191 ASN A O 1
ATOM 1449 N N . PRO A 1 192 ? 11.695 -12.93 -3.146 1 86.31 192 PRO A N 1
ATOM 1450 C CA . PRO A 1 192 ? 10.523 -13.562 -3.758 1 86.31 192 PRO A CA 1
ATOM 1451 C C . PRO A 1 192 ? 10.531 -15.086 -3.611 1 86.31 192 PRO A C 1
ATOM 1453 O O . PRO A 1 192 ? 11.594 -15.688 -3.449 1 86.31 192 PRO A O 1
ATOM 1456 N N . ALA A 1 193 ? 9.375 -15.695 -3.596 1 86.88 193 ALA A N 1
ATOM 1457 C CA . ALA A 1 193 ? 9.125 -17.125 -3.605 1 86.88 193 ALA A CA 1
ATOM 1458 C C . ALA A 1 193 ? 7.734 -17.438 -4.152 1 86.88 193 ALA A C 1
ATOM 1460 O O . ALA A 1 193 ? 6.914 -16.531 -4.332 1 86.88 193 ALA A O 1
ATOM 1461 N N . HIS A 1 194 ? 7.652 -18.656 -4.52 1 87.5 194 HIS A N 1
ATOM 1462 C CA . HIS A 1 194 ? 6.324 -19.094 -4.934 1 87.5 194 HIS A CA 1
ATOM 1463 C C . HIS A 1 194 ? 5.312 -18.922 -3.807 1 87.5 194 HIS A C 1
ATOM 1465 O O . HIS A 1 194 ? 5.605 -19.234 -2.648 1 87.5 194 HIS A O 1
ATOM 1471 N N . ALA A 1 195 ? 4.121 -18.453 -4.094 1 85.25 195 ALA A N 1
ATOM 1472 C CA . ALA A 1 195 ? 3.102 -18.109 -3.105 1 85.25 195 ALA A CA 1
ATOM 1473 C C . ALA A 1 195 ? 2.662 -19.344 -2.312 1 85.25 195 ALA A C 1
ATOM 1475 O O . ALA A 1 195 ? 2.182 -19.219 -1.184 1 85.25 195 ALA A O 1
ATOM 1476 N N . ALA A 1 196 ? 2.803 -20.531 -2.887 1 84.81 196 ALA A N 1
ATOM 1477 C CA . ALA A 1 196 ? 2.443 -21.766 -2.199 1 84.81 196 ALA A CA 1
ATOM 1478 C C . ALA A 1 196 ? 3.459 -22.109 -1.113 1 84.81 196 ALA A C 1
ATOM 1480 O O . ALA A 1 196 ? 3.186 -22.922 -0.233 1 84.81 196 ALA A O 1
ATOM 1481 N N . PHE A 1 197 ? 4.691 -21.531 -1.229 1 85.75 197 PHE A N 1
ATOM 1482 C CA . PHE A 1 197 ? 5.754 -21.75 -0.257 1 85.75 197 PHE A CA 1
ATOM 1483 C C . PHE A 1 197 ? 6.301 -20.422 0.26 1 85.75 197 PHE A C 1
ATOM 1485 O O . PHE A 1 197 ? 7.5 -20.156 0.15 1 85.75 197 PHE A O 1
ATOM 1492 N N . PRO A 1 198 ? 5.43 -19.703 0.888 1 82.12 198 PRO A N 1
ATOM 1493 C CA . PRO A 1 198 ? 5.883 -18.391 1.314 1 82.12 198 PRO A CA 1
ATOM 1494 C C . PRO A 1 198 ? 7.035 -18.453 2.314 1 82.12 198 PRO A C 1
ATOM 1496 O O . PRO A 1 198 ? 7.84 -17.516 2.395 1 82.12 198 PRO A O 1
ATOM 1499 N N . GLU A 1 199 ? 7.172 -19.562 2.988 1 81.44 199 GLU A N 1
ATOM 1500 C CA . GLU A 1 199 ? 8.203 -19.734 4.012 1 81.44 199 GLU A CA 1
ATOM 1501 C C . GLU A 1 199 ? 9.594 -19.797 3.395 1 81.44 199 GLU A C 1
ATOM 1503 O O . GLU A 1 199 ? 10.594 -19.594 4.086 1 81.44 199 GLU A O 1
ATOM 1508 N N . LEU A 1 200 ? 9.617 -20.094 2.158 1 83.75 200 LEU A N 1
ATOM 1509 C CA . LEU A 1 200 ? 10.914 -20.203 1.491 1 83.75 200 LEU A CA 1
ATOM 1510 C C . LEU A 1 200 ? 11.445 -18.844 1.093 1 83.75 200 LEU A C 1
ATOM 1512 O O . LEU A 1 200 ? 12.625 -18.688 0.78 1 83.75 200 LEU A O 1
ATOM 1516 N N . GLY A 1 201 ? 10.586 -17.859 1.087 1 83.94 201 GLY A N 1
ATOM 1517 C CA . GLY A 1 201 ? 10.992 -16.484 0.797 1 83.94 201 GLY A CA 1
ATOM 1518 C C . GLY A 1 201 ? 11.031 -15.602 2.029 1 83.94 201 GLY A C 1
ATOM 1519 O O . GLY A 1 201 ? 11.195 -16.094 3.146 1 83.94 201 GLY A O 1
ATOM 1520 N N . ALA A 1 202 ? 11.18 -14.406 1.84 1 89.5 202 ALA A N 1
ATOM 1521 C CA . ALA A 1 202 ? 11.055 -13.375 2.861 1 89.5 202 ALA A CA 1
ATOM 1522 C C . ALA A 1 202 ? 10.016 -12.328 2.459 1 89.5 202 ALA A C 1
ATOM 1524 O O . ALA A 1 202 ? 10.258 -11.523 1.558 1 89.5 202 ALA A O 1
ATOM 1525 N N . ASN A 1 203 ? 8.875 -12.391 3.074 1 91 203 ASN A N 1
ATOM 1526 C CA . ASN A 1 203 ? 7.77 -11.508 2.707 1 91 203 ASN A CA 1
ATOM 1527 C C . ASN A 1 203 ? 7.941 -10.117 3.303 1 91 203 ASN A C 1
ATOM 1529 O O . ASN A 1 203 ? 7.812 -9.93 4.516 1 91 203 ASN A O 1
ATOM 1533 N N . ALA A 1 204 ? 8.141 -9.172 2.43 1 94.44 204 ALA A N 1
ATOM 1534 C CA . ALA A 1 204 ? 8.398 -7.797 2.844 1 94.44 204 ALA A CA 1
ATOM 1535 C C . ALA A 1 204 ? 7.195 -7.203 3.564 1 94.44 204 ALA A C 1
ATOM 1537 O O . ALA A 1 204 ? 7.352 -6.387 4.477 1 94.44 204 ALA A O 1
ATOM 1538 N N . ILE A 1 205 ? 6 -7.555 3.166 1 94.88 205 ILE A N 1
ATOM 1539 C CA . ILE A 1 205 ? 4.789 -7.059 3.809 1 94.88 205 ILE A CA 1
ATOM 1540 C C . ILE A 1 205 ? 4.715 -7.578 5.242 1 94.88 205 ILE A C 1
ATOM 1542 O O . ILE A 1 205 ? 4.434 -6.816 6.172 1 94.88 205 ILE A O 1
ATOM 1546 N N . HIS A 1 206 ? 4.996 -8.852 5.414 1 92.62 206 HIS A N 1
ATOM 1547 C CA . HIS A 1 206 ? 4.977 -9.438 6.746 1 92.62 206 HIS A CA 1
ATOM 1548 C C . HIS A 1 206 ? 5.934 -8.719 7.688 1 92.62 206 HIS A C 1
ATOM 1550 O O . HIS A 1 206 ? 5.578 -8.406 8.828 1 92.62 206 HIS A O 1
ATOM 1556 N N . ALA A 1 207 ? 7.117 -8.523 7.18 1 93.88 207 ALA A N 1
ATOM 1557 C CA . ALA A 1 207 ? 8.117 -7.82 7.984 1 93.88 207 ALA A CA 1
ATOM 1558 C C . ALA A 1 207 ? 7.641 -6.418 8.352 1 93.88 207 ALA A C 1
ATOM 1560 O O . ALA A 1 207 ? 7.801 -5.98 9.492 1 93.88 207 ALA A O 1
ATOM 1561 N N . MET A 1 208 ? 7.078 -5.711 7.406 1 96.12 208 MET A N 1
ATOM 1562 C CA . MET A 1 208 ? 6.59 -4.352 7.629 1 96.12 208 MET A CA 1
ATOM 1563 C C . MET A 1 208 ? 5.465 -4.344 8.656 1 96.12 208 MET A C 1
ATOM 1565 O O . MET A 1 208 ? 5.418 -3.465 9.523 1 96.12 208 MET A O 1
ATOM 1569 N N . LEU A 1 209 ? 4.543 -5.293 8.57 1 93.31 209 LEU A N 1
ATOM 1570 C CA . LEU A 1 209 ? 3.461 -5.422 9.539 1 93.31 209 LEU A CA 1
ATOM 1571 C C . LEU A 1 209 ? 4.012 -5.57 10.953 1 93.31 209 LEU A C 1
ATOM 1573 O O . LEU A 1 209 ? 3.555 -4.891 11.875 1 93.31 209 LEU A O 1
ATOM 1577 N N . GLY A 1 210 ? 4.945 -6.484 11.07 1 92.38 210 GLY A N 1
ATOM 1578 C CA . GLY A 1 210 ? 5.586 -6.652 12.359 1 92.38 210 GLY A CA 1
ATOM 1579 C C . GLY A 1 210 ? 6.258 -5.391 12.867 1 92.38 210 GLY A C 1
ATOM 1580 O O . GLY A 1 210 ? 6.137 -5.043 14.039 1 92.38 210 GLY A O 1
ATOM 1581 N N . TRP A 1 211 ? 6.934 -4.719 11.961 1 94.56 211 TRP A N 1
ATOM 1582 C CA . TRP A 1 211 ? 7.672 -3.506 12.297 1 94.56 211 TRP A CA 1
ATOM 1583 C C . TRP A 1 211 ? 6.73 -2.41 12.781 1 94.56 211 TRP A C 1
ATOM 1585 O O . TRP A 1 211 ? 6.914 -1.856 13.867 1 94.56 211 TRP A O 1
ATOM 1595 N N . LEU A 1 212 ? 5.695 -2.105 12.031 1 94.5 212 LEU A N 1
ATOM 1596 C CA . LEU A 1 212 ? 4.727 -1.071 12.375 1 94.5 212 LEU A CA 1
ATOM 1597 C C . LEU A 1 212 ? 3.998 -1.422 13.672 1 94.5 212 LEU A C 1
ATOM 1599 O O . LEU A 1 212 ? 3.748 -0.547 14.5 1 94.5 212 LEU A O 1
ATOM 1603 N N . SER A 1 213 ? 3.67 -2.686 13.82 1 91.5 213 SER A N 1
ATOM 1604 C CA . SER A 1 213 ? 3.012 -3.121 15.047 1 91.5 213 SER A CA 1
ATOM 1605 C C . SER A 1 213 ? 3.891 -2.863 16.266 1 91.5 213 SER A C 1
ATOM 1607 O O . SER A 1 213 ? 3.414 -2.359 17.281 1 91.5 213 SER A O 1
ATOM 1609 N N . ARG A 1 214 ? 5.121 -3.219 16.156 1 91.44 214 ARG A N 1
ATOM 1610 C CA . ARG A 1 214 ? 6.051 -3.014 17.25 1 91.44 214 ARG A CA 1
ATOM 1611 C C . ARG A 1 214 ? 6.227 -1.529 17.547 1 91.44 214 ARG A C 1
ATOM 1613 O O . ARG A 1 214 ? 6.316 -1.132 18.719 1 91.44 214 ARG A O 1
ATOM 1620 N N . LEU A 1 215 ? 6.328 -0.737 16.562 1 92.56 215 LEU A N 1
ATOM 1621 C CA . LEU A 1 215 ? 6.473 0.704 16.734 1 92.56 215 LEU A CA 1
ATOM 1622 C C . LEU A 1 215 ? 5.27 1.29 17.453 1 92.56 215 LEU A C 1
ATOM 1624 O O . LEU A 1 215 ? 5.43 2.076 18.391 1 92.56 215 LEU A O 1
ATOM 1628 N N . LEU A 1 216 ? 4.102 0.921 16.984 1 87.5 216 LEU A N 1
ATOM 1629 C CA . LEU A 1 216 ? 2.871 1.414 17.609 1 87.5 216 LEU A CA 1
ATOM 1630 C C . LEU A 1 216 ? 2.791 1.001 19.062 1 87.5 216 LEU A C 1
ATOM 1632 O O . LEU A 1 216 ? 2.402 1.801 19.922 1 87.5 216 LEU A O 1
ATOM 1636 N N . GLU A 1 217 ? 3.186 -0.23 19.344 1 84.62 217 GLU A N 1
ATOM 1637 C CA . GLU A 1 217 ? 3.211 -0.717 20.719 1 84.62 217 GLU A CA 1
ATOM 1638 C C . GLU A 1 217 ? 4.238 0.043 21.547 1 84.62 217 GLU A C 1
ATOM 1640 O O . GLU A 1 217 ? 3.963 0.421 22.688 1 84.62 217 GLU A O 1
ATOM 1645 N N . GLY A 1 218 ? 5.418 0.176 21 1 81.81 218 GLY A N 1
ATOM 1646 C CA . GLY A 1 218 ? 6.477 0.896 21.688 1 81.81 218 GLY A CA 1
ATOM 1647 C C . GLY A 1 218 ? 6.113 2.338 22 1 81.81 218 GLY A C 1
ATOM 1648 O O . GLY A 1 218 ? 6.406 2.838 23.078 1 81.81 218 GLY A O 1
ATOM 1649 N N . MET A 1 219 ? 5.488 2.938 21.062 1 78.94 219 MET A N 1
ATOM 1650 C CA . MET A 1 219 ? 5.129 4.344 21.219 1 78.94 219 MET A CA 1
ATOM 1651 C C . MET A 1 219 ? 4.012 4.504 22.25 1 78.94 219 MET A C 1
ATOM 1653 O O . MET A 1 219 ? 3.979 5.492 22.984 1 78.94 219 MET A O 1
ATOM 1657 N N . ARG A 1 220 ? 3.135 3.588 22.281 1 76.12 220 ARG A N 1
ATOM 1658 C CA . ARG A 1 220 ? 2.096 3.604 23.297 1 76.12 220 ARG A CA 1
ATOM 1659 C C . ARG A 1 220 ? 2.701 3.51 24.703 1 76.12 220 ARG A C 1
ATOM 1661 O O . ARG A 1 220 ? 2.219 4.152 25.641 1 76.12 220 ARG A O 1
ATOM 1668 N N . GLU A 1 221 ? 3.762 2.816 24.797 1 75.69 221 GLU A N 1
ATOM 1669 C CA . GLU A 1 221 ? 4.434 2.641 26.078 1 75.69 221 GLU A CA 1
ATOM 1670 C C . GLU A 1 221 ? 5.168 3.912 26.5 1 75.69 221 GLU A C 1
ATOM 1672 O O . GLU A 1 221 ? 5.191 4.262 27.672 1 75.69 221 GLU A O 1
ATOM 1677 N N . VAL A 1 222 ? 5.672 4.609 25.484 1 68.5 222 VAL A N 1
ATOM 1678 C CA . VAL A 1 222 ? 6.422 5.828 25.75 1 68.5 222 VAL A CA 1
ATOM 1679 C C . VAL A 1 222 ? 5.461 7.004 25.906 1 68.5 222 VAL A C 1
ATOM 1681 O O . VAL A 1 222 ? 5.746 7.953 26.641 1 68.5 222 VAL A O 1
ATOM 1684 N N . SER A 1 223 ? 4.336 7.105 25.062 1 62.72 223 SER A N 1
ATOM 1685 C CA . SER A 1 223 ? 3.385 8.211 25.016 1 62.72 223 SER A CA 1
ATOM 1686 C C . SER A 1 223 ? 2.85 8.539 26.406 1 62.72 223 SER A C 1
ATOM 1688 O O . SER A 1 223 ? 2.652 9.703 26.75 1 62.72 223 SER A O 1
ATOM 1690 N N . LYS A 1 224 ? 2.562 7.582 27.203 1 60.72 224 LYS A N 1
ATOM 1691 C CA . LYS A 1 224 ? 2.002 7.836 28.531 1 60.72 224 LYS A CA 1
ATOM 1692 C C . LYS A 1 224 ? 2.816 8.883 29.281 1 60.72 224 LYS A C 1
ATOM 1694 O O . LYS A 1 224 ? 2.266 9.875 29.766 1 60.72 224 LYS A O 1
ATOM 1699 N N . PRO A 1 225 ? 3.941 8.859 29.188 1 46.28 225 PRO A N 1
ATOM 1700 C CA . PRO A 1 225 ? 4.707 9.867 29.922 1 46.28 225 PRO A CA 1
ATOM 1701 C C . PRO A 1 225 ? 5.184 11.016 29.031 1 46.28 225 PRO A C 1
ATOM 1703 O O . PRO A 1 225 ? 5.332 12.148 29.5 1 46.28 225 PRO A O 1
ATOM 1706 N N . LYS A 1 226 ? 5.48 10.805 27.859 1 61.94 226 LYS A N 1
ATOM 1707 C CA . LYS A 1 226 ? 6.285 11.773 27.125 1 61.94 226 LYS A CA 1
ATOM 1708 C C . LYS A 1 226 ? 5.508 12.359 25.953 1 61.94 226 LYS A C 1
ATOM 1710 O O . LYS A 1 226 ? 6.027 13.195 25.203 1 61.94 226 LYS A O 1
ATOM 1715 N N . GLN A 1 227 ? 4.324 12.109 25.766 1 80.38 227 GLN A N 1
ATOM 1716 C CA . GLN A 1 227 ? 3.414 12.719 24.812 1 80.38 227 GLN A CA 1
ATOM 1717 C C . GLN A 1 227 ? 3.895 12.508 23.375 1 80.38 227 GLN A C 1
ATOM 1719 O O . GLN A 1 227 ? 4.375 13.438 22.734 1 80.38 227 GLN A O 1
ATOM 1724 N N . ILE A 1 228 ? 3.936 11.461 22.828 1 85.44 228 ILE A N 1
ATOM 1725 C CA . ILE A 1 228 ? 4.344 11.125 21.469 1 85.44 228 ILE A CA 1
ATOM 1726 C C . ILE A 1 228 ? 3.172 10.508 20.719 1 85.44 228 ILE A C 1
ATOM 1728 O O . ILE A 1 228 ? 2.371 9.766 21.297 1 85.44 228 ILE A O 1
ATOM 1732 N N . ALA A 1 229 ? 2.979 10.883 19.5 1 87.56 229 ALA A N 1
ATOM 1733 C CA . ALA A 1 229 ? 1.952 10.297 18.625 1 87.56 229 ALA A CA 1
ATOM 1734 C C . ALA A 1 229 ? 2.551 9.82 17.312 1 87.56 229 ALA A C 1
ATOM 1736 O O . ALA A 1 229 ? 3.297 10.555 16.656 1 87.56 229 ALA A O 1
ATOM 1737 N N . LEU A 1 230 ? 2.352 8.555 17.031 1 90.5 230 LEU A N 1
ATOM 1738 C CA . LEU A 1 230 ? 2.783 7.988 15.766 1 90.5 230 LEU A CA 1
ATOM 1739 C C . LEU A 1 230 ? 1.589 7.727 14.852 1 90.5 230 LEU A C 1
ATOM 1741 O O . LEU A 1 230 ? 0.608 7.105 15.273 1 90.5 230 LEU A O 1
ATOM 1745 N N . ASN A 1 231 ? 1.646 8.203 13.648 1 90.75 231 ASN A N 1
ATOM 1746 C CA . ASN A 1 231 ? 0.592 8.031 12.656 1 90.75 231 ASN A CA 1
ATOM 1747 C C . ASN A 1 231 ? 1.122 7.367 11.383 1 90.75 231 ASN A C 1
ATOM 1749 O O . ASN A 1 231 ? 1.872 7.98 10.625 1 90.75 231 ASN A O 1
ATOM 1753 N N . PRO A 1 232 ? 0.789 6.098 11.195 1 93.38 232 PRO A N 1
ATOM 1754 C CA . PRO A 1 232 ? 1.054 5.555 9.859 1 93.38 232 PRO A CA 1
ATOM 1755 C C . PRO A 1 232 ? 0.205 6.211 8.781 1 93.38 232 PRO A C 1
ATOM 1757 O O . PRO A 1 232 ? -0.988 5.922 8.664 1 93.38 232 PRO A O 1
ATOM 1760 N N . ARG A 1 233 ? 0.779 6.949 7.93 1 92 233 ARG A N 1
ATOM 1761 C CA . ARG A 1 233 ? 0.025 7.781 6.996 1 92 233 ARG A CA 1
ATOM 1762 C C . ARG A 1 233 ? -0.171 7.062 5.664 1 92 233 ARG A C 1
ATOM 1764 O O . ARG A 1 233 ? -1.126 7.344 4.938 1 92 233 ARG A O 1
ATOM 1771 N N . GLU A 1 234 ? 0.712 6.18 5.312 1 94.69 234 GLU A N 1
ATOM 1772 C CA . GLU A 1 234 ? 0.608 5.441 4.059 1 94.69 234 GLU A CA 1
ATOM 1773 C C . GLU A 1 234 ? 1.365 4.117 4.137 1 94.69 234 GLU A C 1
ATOM 1775 O O . GLU A 1 234 ? 2.273 3.963 4.953 1 94.69 234 GLU A O 1
ATOM 1780 N N . ILE A 1 235 ? 1.008 3.211 3.297 1 95.88 235 ILE A N 1
ATOM 1781 C CA . ILE A 1 235 ? 1.684 1.927 3.152 1 95.88 235 ILE A CA 1
ATOM 1782 C C . ILE A 1 235 ? 1.486 1.395 1.735 1 95.88 235 ILE A C 1
ATOM 1784 O O . ILE A 1 235 ? 0.421 1.572 1.142 1 95.88 235 ILE A O 1
ATOM 1788 N N . SER A 1 236 ? 2.473 0.846 1.177 1 95.94 236 SER A N 1
ATOM 1789 C CA . SER A 1 236 ? 2.412 0.246 -0.152 1 95.94 236 SER A CA 1
ATOM 1790 C C . SER A 1 236 ? 3.414 -0.896 -0.29 1 95.94 236 SER A C 1
ATOM 1792 O O . SER A 1 236 ? 4.586 -0.745 0.058 1 95.94 236 SER A O 1
ATOM 1794 N N . GLY A 1 237 ? 2.928 -1.986 -0.719 1 94.62 237 GLY A N 1
ATOM 1795 C CA . GLY A 1 237 ? 3.824 -3.117 -0.904 1 94.62 237 GLY A CA 1
ATOM 1796 C C . GLY A 1 237 ? 3.25 -4.191 -1.806 1 94.62 237 GLY A C 1
ATOM 1797 O O . GLY A 1 237 ? 2.035 -4.406 -1.83 1 94.62 237 GLY A O 1
ATOM 1798 N N . GLY A 1 238 ? 4.156 -4.918 -2.518 1 90.12 238 GLY A N 1
ATOM 1799 C CA . GLY A 1 238 ? 3.797 -6.039 -3.373 1 90.12 238 GLY A CA 1
ATOM 1800 C C . GLY A 1 238 ? 3.166 -5.609 -4.684 1 90.12 238 GLY A C 1
ATOM 1801 O O . GLY A 1 238 ? 3.51 -4.559 -5.23 1 90.12 238 GLY A O 1
ATOM 1802 N N . GLY A 1 239 ? 2.443 -6.555 -5.305 1 80.88 239 GLY A N 1
ATOM 1803 C CA . GLY A 1 239 ? 1.793 -6.336 -6.59 1 80.88 239 GLY A CA 1
ATOM 1804 C C . GLY A 1 239 ? 0.839 -7.453 -6.973 1 80.88 239 GLY A C 1
ATOM 1805 O O . GLY A 1 239 ? 0.585 -8.359 -6.176 1 80.88 239 GLY A O 1
ATOM 1806 N N . ASP A 1 240 ? 0.227 -7.195 -8.047 1 69.19 240 ASP A N 1
ATOM 1807 C CA . ASP A 1 240 ? -0.808 -8.117 -8.508 1 69.19 240 ASP A CA 1
ATOM 1808 C C . ASP A 1 240 ? -0.194 -9.391 -9.078 1 69.19 240 ASP A C 1
ATOM 1810 O O . ASP A 1 240 ? -0.395 -9.711 -10.25 1 69.19 240 ASP A O 1
ATOM 1814 N N . LEU A 1 241 ? 0.723 -9.922 -8.305 1 72.19 241 LEU A N 1
ATOM 1815 C CA . LEU A 1 241 ? 1.371 -11.148 -8.75 1 72.19 241 LEU A CA 1
ATOM 1816 C C . LEU A 1 241 ? 1.261 -12.242 -7.691 1 72.19 241 LEU A C 1
ATOM 1818 O O . LEU A 1 241 ? 1.069 -11.953 -6.512 1 72.19 241 LEU A O 1
ATOM 1822 N N . PHE A 1 242 ? 1.225 -13.414 -8.156 1 76.81 242 PHE A N 1
ATOM 1823 C CA . PHE A 1 242 ? 1.112 -14.555 -7.258 1 76.81 242 PHE A CA 1
ATOM 1824 C C . PHE A 1 242 ? 2.477 -14.938 -6.699 1 76.81 242 PHE A C 1
ATOM 1826 O O . PHE A 1 242 ? 2.854 -16.109 -6.719 1 76.81 242 PHE A O 1
ATOM 1833 N N . ILE A 1 243 ? 3.184 -13.906 -6.188 1 80.56 243 ILE A N 1
ATOM 1834 C CA . ILE A 1 243 ? 4.512 -14.109 -5.621 1 80.56 243 ILE A CA 1
ATOM 1835 C C . ILE A 1 243 ? 4.602 -13.422 -4.258 1 80.56 243 ILE A C 1
ATOM 1837 O O . ILE A 1 243 ? 3.818 -12.516 -3.961 1 80.56 243 ILE A O 1
ATOM 1841 N N . VAL A 1 244 ? 5.5 -13.898 -3.455 1 86.88 244 VAL A N 1
ATOM 1842 C CA . VAL A 1 244 ? 5.816 -13.266 -2.18 1 86.88 244 VAL A CA 1
ATOM 1843 C C . VAL A 1 244 ? 6.375 -11.867 -2.426 1 86.88 244 VAL A C 1
ATOM 1845 O O . VAL A 1 244 ? 7.281 -11.688 -3.242 1 86.88 244 VAL A O 1
ATOM 1848 N N . ALA A 1 245 ? 5.793 -10.914 -1.708 1 89.5 245 ALA A N 1
ATOM 1849 C CA . ALA A 1 245 ? 6.184 -9.516 -1.908 1 89.5 245 ALA A CA 1
ATOM 1850 C C . ALA A 1 245 ? 7.645 -9.297 -1.527 1 89.5 245 ALA A C 1
ATOM 1852 O O . ALA A 1 245 ? 8.07 -9.664 -0.428 1 89.5 245 ALA A O 1
ATOM 1853 N N . ASP A 1 246 ? 8.414 -8.633 -2.389 1 91.56 246 ASP A N 1
ATOM 1854 C CA . ASP A 1 246 ? 9.844 -8.461 -2.135 1 91.56 246 ASP A CA 1
ATOM 1855 C C . ASP A 1 246 ? 10.148 -7.047 -1.646 1 91.56 246 ASP A C 1
ATOM 1857 O O . ASP A 1 246 ? 11.289 -6.742 -1.282 1 91.56 246 ASP A O 1
ATOM 1861 N N . ARG A 1 247 ? 9.102 -6.242 -1.634 1 94.75 247 ARG A N 1
ATOM 1862 C CA . ARG A 1 247 ? 9.32 -4.879 -1.159 1 94.75 247 ARG A CA 1
ATOM 1863 C C . ARG A 1 247 ? 8.039 -4.301 -0.556 1 94.75 247 ARG A C 1
ATOM 1865 O O . ARG A 1 247 ? 6.941 -4.555 -1.055 1 94.75 247 ARG A O 1
ATOM 1872 N N . CYS A 1 248 ? 8.125 -3.547 0.464 1 96.69 248 CYS A N 1
ATOM 1873 C CA . CYS A 1 248 ? 7.039 -2.814 1.109 1 96.69 248 CYS A CA 1
ATOM 1874 C C . CYS A 1 248 ? 7.551 -1.521 1.732 1 96.69 248 CYS A C 1
ATOM 1876 O O . CYS A 1 248 ? 8.625 -1.498 2.332 1 96.69 248 CYS A O 1
ATOM 1878 N N . THR A 1 249 ? 6.875 -0.447 1.543 1 97.5 249 THR A N 1
ATOM 1879 C CA . THR A 1 249 ? 7.234 0.842 2.123 1 97.5 249 THR A CA 1
ATOM 1880 C C . THR A 1 249 ? 6.082 1.402 2.953 1 97.5 249 THR A C 1
ATOM 1882 O O . THR A 1 249 ? 4.918 1.096 2.691 1 97.5 249 THR A O 1
ATOM 1885 N N . ALA A 1 250 ? 6.395 2.137 3.949 1 96.75 250 ALA A N 1
ATOM 1886 C CA . ALA A 1 250 ? 5.406 2.811 4.781 1 96.75 250 ALA A CA 1
ATOM 1887 C C . ALA A 1 250 ? 5.895 4.191 5.207 1 96.75 250 ALA A C 1
ATOM 1889 O O . ALA A 1 250 ? 7.074 4.371 5.52 1 96.75 250 ALA A O 1
ATOM 1890 N N . GLY A 1 251 ? 5.055 5.148 5.07 1 95.88 251 GLY A N 1
ATOM 1891 C CA . GLY A 1 251 ? 5.316 6.473 5.617 1 95.88 251 GLY A CA 1
ATOM 1892 C C . GLY A 1 251 ? 4.699 6.684 6.988 1 95.88 251 GLY A C 1
ATOM 1893 O O . GLY A 1 251 ? 3.529 6.367 7.203 1 95.88 251 GLY A O 1
ATOM 1894 N N . VAL A 1 252 ? 5.512 7.219 7.984 1 94.69 252 VAL A N 1
ATOM 1895 C CA . VAL A 1 252 ? 4.992 7.496 9.32 1 94.69 252 VAL A CA 1
ATOM 1896 C C . VAL A 1 252 ? 5.355 8.922 9.727 1 94.69 252 VAL A C 1
ATOM 1898 O O . VAL A 1 252 ? 6.426 9.422 9.375 1 94.69 252 VAL A O 1
ATOM 1901 N N . ASP A 1 253 ? 4.465 9.508 10.352 1 92.62 253 ASP A N 1
ATOM 1902 C CA . ASP A 1 253 ? 4.754 10.781 10.992 1 92.62 253 ASP A CA 1
ATOM 1903 C C . ASP A 1 253 ? 4.672 10.664 12.516 1 92.62 253 ASP A C 1
ATOM 1905 O O . ASP A 1 253 ? 3.852 9.906 13.039 1 92.62 253 ASP A O 1
ATOM 1909 N N . ILE A 1 254 ? 5.52 11.406 13.219 1 92.69 254 ILE A N 1
ATOM 1910 C CA . ILE A 1 254 ? 5.637 11.328 14.664 1 92.69 254 ILE A CA 1
ATOM 1911 C C . ILE A 1 254 ? 5.613 12.727 15.266 1 92.69 254 ILE A C 1
ATOM 1913 O O . ILE A 1 254 ? 6.418 13.586 14.891 1 92.69 254 ILE A O 1
ATOM 1917 N N . HIS A 1 255 ? 4.652 12.984 16.062 1 92.31 255 HIS A N 1
ATOM 1918 C CA . HIS A 1 255 ? 4.621 14.195 16.875 1 92.31 255 HIS A CA 1
ATOM 1919 C C . HIS A 1 255 ? 5.277 13.977 18.234 1 92.31 255 HIS A C 1
ATOM 1921 O O . HIS A 1 255 ? 4.914 13.055 18.953 1 92.31 255 HIS A O 1
ATOM 1927 N N . LEU A 1 256 ? 6.25 14.867 18.547 1 90.94 256 LEU A N 1
ATOM 1928 C CA . LEU A 1 256 ? 7.059 14.695 19.75 1 90.94 256 LEU A CA 1
ATOM 1929 C C . LEU A 1 256 ? 6.82 15.844 20.734 1 90.94 256 LEU A C 1
ATOM 1931 O O . LEU A 1 256 ? 6.926 17.016 20.359 1 90.94 256 LEU A O 1
ATOM 1935 N N . GLY A 1 257 ? 6.559 15.461 21.875 1 89.75 257 GLY A N 1
ATOM 1936 C CA . GLY A 1 257 ? 6.434 16.469 22.906 1 89.75 257 GLY A CA 1
ATOM 1937 C C . GLY A 1 257 ? 7.711 17.25 23.125 1 89.75 257 GLY A C 1
ATOM 1938 O O . GLY A 1 257 ? 8.797 16.812 22.766 1 89.75 257 GLY A O 1
ATOM 1939 N N . PRO A 1 258 ? 7.531 18.422 23.75 1 87.69 258 PRO A N 1
ATOM 1940 C CA . PRO A 1 258 ? 8.688 19.312 23.906 1 87.69 258 PRO A CA 1
ATOM 1941 C C . PRO A 1 258 ? 9.781 18.688 24.781 1 87.69 258 PRO A C 1
ATOM 1943 O O . PRO A 1 258 ? 10.93 19.141 24.734 1 87.69 258 PRO A O 1
ATOM 1946 N N . GLN A 1 259 ? 9.484 17.656 25.516 1 85.25 259 GLN A N 1
ATOM 1947 C CA . GLN A 1 259 ? 10.453 17.047 26.422 1 85.25 259 GLN A CA 1
ATOM 1948 C C . GLN A 1 259 ? 11.18 15.891 25.75 1 85.25 259 GLN A C 1
ATOM 1950 O O . GLN A 1 259 ? 12.156 15.367 26.297 1 85.25 259 GLN A O 1
ATOM 1955 N N . LEU A 1 260 ? 10.727 15.492 24.672 1 86.69 260 LEU A N 1
ATOM 1956 C CA . LEU A 1 260 ? 11.312 14.336 24 1 86.69 260 LEU A CA 1
ATOM 1957 C C . LEU A 1 260 ? 12.398 14.766 23.016 1 86.69 260 LEU A C 1
ATOM 1959 O O . LEU A 1 260 ? 12.195 15.695 22.234 1 86.69 260 LEU A O 1
ATOM 1963 N N . GLU A 1 261 ? 13.453 14.07 23.062 1 87.81 261 GLU A N 1
ATOM 1964 C CA . GLU A 1 261 ? 14.562 14.352 22.172 1 87.81 261 GLU A CA 1
ATOM 1965 C C . GLU A 1 261 ? 14.445 13.547 20.875 1 87.81 261 GLU A C 1
ATOM 1967 O O . GLU A 1 261 ? 13.945 12.422 20.891 1 87.81 261 GLU A O 1
ATOM 1972 N N . HIS A 1 262 ? 14.984 14.148 19.875 1 91.5 262 HIS A N 1
ATOM 1973 C CA . HIS A 1 262 ? 14.977 13.516 18.562 1 91.5 262 HIS A CA 1
ATOM 1974 C C . HIS A 1 262 ? 15.641 12.148 18.594 1 91.5 262 HIS A C 1
ATOM 1976 O O . HIS A 1 262 ? 15.156 11.195 17.984 1 91.5 262 HIS A O 1
ATOM 1982 N N . ASP A 1 263 ? 16.75 12.023 19.312 1 92.69 263 ASP A N 1
ATOM 1983 C CA . ASP A 1 263 ? 17.5 10.781 19.391 1 92.69 263 ASP A CA 1
ATOM 1984 C C . ASP A 1 263 ? 16.672 9.664 20 1 92.69 263 ASP A C 1
ATOM 1986 O O . ASP A 1 263 ? 16.844 8.492 19.672 1 92.69 263 ASP A O 1
ATOM 1990 N N . GLU A 1 264 ? 15.805 10.008 20.859 1 89.44 264 GLU A N 1
ATOM 1991 C CA . GLU A 1 264 ? 14.938 9.016 21.484 1 89.44 264 GLU A CA 1
ATOM 1992 C C . GLU A 1 264 ? 14 8.383 20.453 1 89.44 264 GLU A C 1
ATOM 1994 O O . GLU A 1 264 ? 13.68 7.195 20.547 1 89.44 264 GLU A O 1
ATOM 1999 N N . VAL A 1 265 ? 13.57 9.188 19.562 1 90.56 265 VAL A N 1
ATOM 2000 C CA . VAL A 1 265 ? 12.711 8.688 18.484 1 90.56 265 VAL A CA 1
ATOM 2001 C C . VAL A 1 265 ? 13.492 7.707 17.609 1 90.56 265 VAL A C 1
ATOM 2003 O O . VAL A 1 265 ? 12.992 6.629 17.281 1 90.56 265 VAL A O 1
ATOM 2006 N N . ILE A 1 266 ? 14.734 8.078 17.281 1 94.12 266 ILE A N 1
ATOM 2007 C CA . ILE A 1 266 ? 15.594 7.227 16.469 1 94.12 266 ILE A CA 1
ATOM 2008 C C . ILE A 1 266 ? 15.844 5.902 17.188 1 94.12 266 ILE A C 1
ATOM 2010 O O . ILE A 1 266 ? 15.789 4.836 16.578 1 94.12 266 ILE A O 1
ATOM 2014 N N . ASP A 1 267 ? 16.062 5.973 18.438 1 92.69 267 ASP A N 1
ATOM 2015 C CA . ASP A 1 267 ? 16.297 4.777 19.25 1 92.69 267 ASP A CA 1
ATOM 2016 C C . ASP A 1 267 ? 15.086 3.848 19.219 1 92.69 267 ASP A C 1
ATOM 2018 O O . ASP A 1 267 ? 15.234 2.627 19.172 1 92.69 267 ASP A O 1
ATOM 2022 N N . LEU A 1 268 ? 13.945 4.406 19.328 1 90.19 268 LEU A N 1
ATOM 2023 C CA . LEU A 1 268 ? 12.719 3.621 19.297 1 90.19 268 LEU A CA 1
ATOM 2024 C C . LEU A 1 268 ? 12.562 2.908 17.953 1 90.19 268 LEU A C 1
ATOM 2026 O O . LEU A 1 268 ? 12.172 1.74 17.906 1 90.19 268 LEU A O 1
ATOM 2030 N N . LEU A 1 269 ? 12.852 3.625 16.875 1 94.12 269 LEU A N 1
ATOM 2031 C CA . LEU A 1 269 ? 12.766 3.041 15.547 1 94.12 269 LEU A CA 1
ATOM 2032 C C . LEU A 1 269 ? 13.773 1.907 15.383 1 94.12 269 LEU A C 1
ATOM 2034 O O . LEU A 1 269 ? 13.438 0.841 14.867 1 94.12 269 LEU A O 1
ATOM 2038 N N . ASP A 1 270 ? 14.977 2.158 15.875 1 94.81 270 ASP A N 1
ATOM 2039 C CA . ASP A 1 270 ? 16.047 1.169 15.766 1 94.81 270 ASP A CA 1
ATOM 2040 C C . ASP A 1 270 ? 15.727 -0.074 16.594 1 94.81 270 ASP A C 1
ATOM 2042 O O . ASP A 1 270 ? 15.984 -1.198 16.156 1 94.81 270 ASP A O 1
ATOM 2046 N N . ARG A 1 271 ? 15.242 0.102 17.734 1 93.56 271 ARG A N 1
ATOM 2047 C CA . ARG A 1 271 ? 14.891 -1.017 18.609 1 93.56 271 ARG A CA 1
ATOM 2048 C C . ARG A 1 271 ? 13.805 -1.876 17.969 1 93.56 271 ARG A C 1
ATOM 2050 O O . ARG A 1 271 ? 13.898 -3.105 17.953 1 93.56 271 ARG A O 1
ATOM 2057 N N . ALA A 1 272 ? 12.742 -1.229 17.516 1 94.12 272 ALA A N 1
ATOM 2058 C CA . ALA A 1 272 ? 11.656 -1.955 16.859 1 94.12 272 ALA A CA 1
ATOM 2059 C C . ALA A 1 272 ? 12.18 -2.725 15.641 1 94.12 272 ALA A C 1
ATOM 2061 O O . ALA A 1 272 ? 11.797 -3.877 15.422 1 94.12 272 ALA A O 1
ATOM 2062 N N . ARG A 1 273 ? 13.031 -2.064 14.852 1 94.62 273 ARG A N 1
ATOM 2063 C CA . ARG A 1 273 ? 13.641 -2.688 13.68 1 94.62 273 ARG A CA 1
ATOM 2064 C C . ARG A 1 273 ? 14.414 -3.941 14.07 1 94.62 273 ARG A C 1
ATOM 2066 O O . ARG A 1 273 ? 14.266 -4.988 13.438 1 94.62 273 ARG A O 1
ATOM 2073 N N . ALA A 1 274 ? 15.227 -3.85 15.086 1 94.62 274 ALA A N 1
ATOM 2074 C CA . ALA A 1 274 ? 16.047 -4.965 15.547 1 94.62 274 ALA A CA 1
ATOM 2075 C C . ALA A 1 274 ? 15.172 -6.133 16 1 94.62 274 ALA A C 1
ATOM 2077 O O . ALA A 1 274 ? 15.484 -7.293 15.719 1 94.62 274 ALA A O 1
ATOM 2078 N N . GLU A 1 275 ? 14.125 -5.859 16.688 1 93.31 275 GLU A N 1
ATOM 2079 C CA . GLU A 1 275 ? 13.227 -6.898 17.188 1 93.31 275 GLU A CA 1
ATOM 2080 C C . GLU A 1 275 ? 12.57 -7.656 16.047 1 93.31 275 GLU A C 1
ATOM 2082 O O . GLU A 1 275 ? 12.453 -8.883 16.094 1 93.31 275 GLU A O 1
ATOM 2087 N N . VAL A 1 276 ? 12.117 -6.941 15.062 1 92.69 276 VAL A N 1
ATOM 2088 C CA . VAL A 1 276 ? 11.43 -7.566 13.938 1 92.69 276 VAL A CA 1
ATOM 2089 C C . VAL A 1 276 ? 12.406 -8.422 13.141 1 92.69 276 VAL A C 1
ATOM 2091 O O . VAL A 1 276 ? 12.039 -9.484 12.625 1 92.69 276 VAL A O 1
ATOM 2094 N N . LEU A 1 277 ? 13.664 -7.973 13.016 1 92.75 277 LEU A N 1
ATOM 2095 C CA . LEU A 1 277 ? 14.664 -8.695 12.25 1 92.75 277 LEU A CA 1
ATOM 2096 C C . LEU A 1 277 ? 14.992 -10.031 12.898 1 92.75 277 LEU A C 1
ATOM 2098 O O . LEU A 1 277 ? 15.492 -10.945 12.242 1 92.75 277 LEU A O 1
ATOM 2102 N N . GLU A 1 278 ? 14.68 -10.188 14.148 1 89.69 278 GLU A N 1
ATOM 2103 C CA . GLU A 1 278 ? 14.852 -11.469 14.82 1 89.69 278 GLU A CA 1
ATOM 2104 C C . GLU A 1 278 ? 13.93 -12.531 14.227 1 89.69 278 GLU A C 1
ATOM 2106 O O . GLU A 1 278 ? 14.305 -13.703 14.117 1 89.69 278 GLU A O 1
ATOM 2111 N N . ASN A 1 279 ? 12.742 -12.141 13.828 1 86.38 279 ASN A N 1
ATOM 2112 C CA . ASN A 1 279 ? 11.742 -13.062 13.297 1 86.38 279 ASN A CA 1
ATOM 2113 C C . ASN A 1 279 ? 11.711 -13.031 11.773 1 86.38 279 ASN A C 1
ATOM 2115 O O . ASN A 1 279 ? 11.109 -13.898 11.141 1 86.38 279 ASN A O 1
ATOM 2119 N N . HIS A 1 280 ? 12.32 -12.047 11.211 1 90.62 280 HIS A N 1
ATOM 2120 C CA . HIS A 1 280 ? 12.391 -11.891 9.766 1 90.62 280 HIS A CA 1
ATOM 2121 C C . HIS A 1 280 ? 13.828 -11.672 9.305 1 90.62 280 HIS A C 1
ATOM 2123 O O . HIS A 1 280 ? 14.109 -10.703 8.594 1 90.62 280 HIS A O 1
ATOM 2129 N N . ALA A 1 281 ? 14.617 -12.633 9.578 1 86.56 281 ALA A N 1
ATOM 2130 C CA . ALA A 1 281 ? 16.062 -12.5 9.422 1 86.56 281 ALA A CA 1
ATOM 2131 C C . ALA A 1 281 ? 16.453 -12.391 7.949 1 86.56 281 ALA A C 1
ATOM 2133 O O . ALA A 1 281 ? 17.531 -11.891 7.617 1 86.56 281 ALA A O 1
ATOM 2134 N N . LYS A 1 282 ? 15.648 -12.805 7.09 1 90.62 282 LYS A N 1
ATOM 2135 C CA . LYS A 1 282 ? 15.977 -12.781 5.668 1 90.62 282 LYS A CA 1
ATOM 2136 C C . LYS A 1 282 ? 15.562 -11.461 5.027 1 90.62 282 LYS A C 1
ATOM 2138 O O . LYS A 1 282 ? 15.883 -11.203 3.865 1 90.62 282 LYS A O 1
ATOM 2143 N N . CYS A 1 283 ? 14.852 -10.688 5.738 1 93.56 283 CYS A N 1
ATOM 2144 C CA . CYS A 1 283 ? 14.445 -9.383 5.227 1 93.56 283 CYS A CA 1
ATOM 2145 C C . CYS A 1 283 ? 15.469 -8.312 5.578 1 93.56 283 CYS A C 1
ATOM 2147 O O . CYS A 1 283 ? 16.281 -8.5 6.484 1 93.56 283 CYS A O 1
ATOM 2149 N N . GLN A 1 284 ? 15.508 -7.289 4.809 1 96 284 GLN A N 1
ATOM 2150 C CA . GLN A 1 284 ? 16.266 -6.074 5.109 1 96 284 GLN A CA 1
ATOM 2151 C C . GLN A 1 284 ? 15.32 -4.922 5.453 1 96 284 GLN A C 1
ATOM 2153 O O . GLN A 1 284 ? 14.375 -4.641 4.719 1 96 284 GLN A O 1
ATOM 2158 N N . LEU A 1 285 ? 15.586 -4.309 6.574 1 97.31 285 LEU A N 1
ATOM 2159 C CA . LEU A 1 285 ? 14.766 -3.186 7.02 1 97.31 285 LEU A CA 1
ATOM 2160 C C . LEU A 1 285 ? 15.609 -1.916 7.125 1 97.31 285 LEU A C 1
ATOM 2162 O O . LEU A 1 285 ? 16.734 -1.955 7.609 1 97.31 285 LEU A O 1
ATOM 2166 N N . SER A 1 286 ? 15.094 -0.881 6.605 1 97.5 286 SER A N 1
ATOM 2167 C CA . SER A 1 286 ? 15.75 0.419 6.707 1 97.5 286 SER A CA 1
ATOM 2168 C C . SER A 1 286 ? 14.727 1.544 6.84 1 97.5 286 SER A C 1
ATOM 2170 O O . SER A 1 286 ? 13.547 1.35 6.555 1 97.5 286 SER A O 1
ATOM 2172 N N . PHE A 1 287 ? 15.141 2.648 7.32 1 97.12 287 PHE A N 1
ATOM 2173 C CA . PHE A 1 287 ? 14.289 3.83 7.355 1 97.12 287 PHE A CA 1
ATOM 2174 C C . PHE A 1 287 ? 15.094 5.09 7.055 1 97.12 287 PHE A C 1
ATOM 2176 O O . PHE A 1 287 ? 16.297 5.125 7.277 1 97.12 287 PHE A O 1
ATOM 2183 N N . GLU A 1 288 ? 14.453 6.02 6.539 1 97.06 288 GLU A N 1
ATOM 2184 C CA . GLU A 1 288 ? 15.016 7.328 6.215 1 97.06 288 GLU A CA 1
ATOM 2185 C C . GLU A 1 288 ? 14.148 8.453 6.77 1 97.06 288 GLU A C 1
ATOM 2187 O O . GLU A 1 288 ? 12.93 8.445 6.602 1 97.06 288 GLU A O 1
ATOM 2192 N N . GLN A 1 289 ? 14.789 9.352 7.504 1 96.25 289 GLN A N 1
ATOM 2193 C CA . GLN A 1 289 ? 14.078 10.547 7.941 1 96.25 289 GLN A CA 1
ATOM 2194 C C . GLN A 1 289 ? 13.938 11.555 6.805 1 96.25 289 GLN A C 1
ATOM 2196 O O . GLN A 1 289 ? 14.945 12.008 6.246 1 96.25 289 GLN A O 1
ATOM 2201 N N . THR A 1 290 ? 12.75 11.914 6.43 1 94 290 THR A N 1
ATOM 2202 C CA . THR A 1 290 ? 12.531 12.781 5.277 1 94 290 THR A CA 1
ATOM 2203 C C . THR A 1 290 ? 12.273 14.219 5.723 1 94 290 THR A C 1
ATOM 2205 O O . THR A 1 290 ? 12.398 15.148 4.93 1 94 290 THR A O 1
ATOM 2208 N N . TYR A 1 291 ? 11.906 14.422 6.953 1 92.62 291 TYR A N 1
ATOM 2209 C CA . TYR A 1 291 ? 11.625 15.75 7.496 1 92.62 291 TYR A CA 1
ATOM 2210 C C . TYR A 1 291 ? 11.781 15.758 9.016 1 92.62 291 TYR A C 1
ATOM 2212 O O . TYR A 1 291 ? 11.523 14.75 9.672 1 92.62 291 TYR A O 1
ATOM 2220 N N . TYR A 1 292 ? 12.25 16.797 9.602 1 94.06 292 TYR A N 1
ATOM 2221 C CA . TYR A 1 292 ? 12.336 16.984 11.047 1 94.06 292 TYR A CA 1
ATOM 2222 C C . TYR A 1 292 ? 12.211 18.453 11.406 1 94.06 292 TYR A C 1
ATOM 2224 O O . TYR A 1 292 ? 12.875 19.312 10.805 1 94.06 292 TYR A O 1
ATOM 2232 N N . ALA A 1 293 ? 11.305 18.828 12.258 1 94.19 293 ALA A N 1
ATOM 2233 C CA . ALA A 1 293 ? 11.172 20.141 12.891 1 94.19 293 ALA A CA 1
ATOM 2234 C C . ALA A 1 293 ? 11.234 20.016 14.406 1 94.19 293 ALA A C 1
ATOM 2236 O O . ALA A 1 293 ? 10.398 19.344 15.016 1 94.19 293 ALA A O 1
ATOM 2237 N N . PRO A 1 294 ? 12.164 20.625 15.031 1 94.69 294 PRO A N 1
ATOM 2238 C CA . PRO A 1 294 ? 12.328 20.484 16.469 1 94.69 294 PRO A CA 1
ATOM 2239 C C . PRO A 1 294 ? 11.211 21.156 17.266 1 94.69 294 PRO A C 1
ATOM 2241 O O . PRO A 1 294 ? 10.672 22.172 16.844 1 94.69 294 PRO A O 1
ATOM 2244 N N . ALA A 1 295 ? 10.953 20.531 18.406 1 95.12 295 ALA A N 1
ATOM 2245 C CA . ALA A 1 295 ? 10.062 21.156 19.375 1 95.12 295 ALA A CA 1
ATOM 2246 C C . ALA A 1 295 ? 10.695 22.406 19.969 1 95.12 295 ALA A C 1
ATOM 2248 O O . ALA A 1 295 ? 11.898 22.641 19.812 1 95.12 295 ALA A O 1
ATOM 2249 N N . TYR A 1 296 ? 9.859 23.281 20.562 1 95 296 TYR A N 1
ATOM 2250 C CA . TYR A 1 296 ? 10.406 24.406 21.297 1 95 296 TYR A CA 1
ATOM 2251 C C . TYR A 1 296 ? 9.555 24.75 22.516 1 95 296 TYR A C 1
ATOM 2253 O O . TYR A 1 296 ? 8.391 24.344 22.594 1 95 296 TYR A O 1
ATOM 2261 N N . ARG A 1 297 ? 10.156 25.328 23.422 1 95.31 297 ARG A N 1
ATOM 2262 C CA . ARG A 1 297 ? 9.547 25.906 24.625 1 95.31 297 ARG A CA 1
ATOM 2263 C C . ARG A 1 297 ? 10.016 27.328 24.859 1 95.31 297 ARG A C 1
ATOM 2265 O O . ARG A 1 297 ? 11.219 27.578 25 1 95.31 297 ARG A O 1
ATOM 2272 N N . LEU A 1 298 ? 9.016 28.203 24.781 1 94.75 298 LEU A N 1
ATOM 2273 C CA . LEU A 1 298 ? 9.352 29.594 25.094 1 94.75 298 LEU A CA 1
ATOM 2274 C C . LEU A 1 298 ? 9.398 29.812 26.609 1 94.75 298 LEU A C 1
ATOM 2276 O O . LEU A 1 298 ? 8.602 29.234 27.344 1 94.75 298 LEU A O 1
ATOM 2280 N N . GLY A 1 299 ? 10.375 30.547 27.078 1 85.88 299 GLY A N 1
ATOM 2281 C CA . GLY A 1 299 ? 10.453 30.844 28.5 1 85.88 299 GLY A CA 1
ATOM 2282 C C . GLY A 1 299 ? 9.234 31.594 29.016 1 85.88 299 GLY A C 1
ATOM 2283 O O . GLY A 1 299 ? 8.82 32.594 28.438 1 85.88 299 GLY A O 1
ATOM 2284 N N . VAL A 1 300 ? 8.547 31.062 30 1 77.81 300 VAL A N 1
ATOM 2285 C CA . VAL A 1 300 ? 7.332 31.656 30.547 1 77.81 300 VAL A CA 1
ATOM 2286 C C . VAL A 1 300 ? 7.641 33.062 31.078 1 77.81 300 VAL A C 1
ATOM 2288 O O . VAL A 1 300 ? 6.773 33.938 31.078 1 77.81 300 VAL A O 1
ATOM 2291 N N . ASP A 1 301 ? 8.906 33.281 31.359 1 83.5 301 ASP A N 1
ATOM 2292 C CA . ASP A 1 301 ? 9.289 34.562 31.953 1 83.5 301 ASP A CA 1
ATOM 2293 C C . ASP A 1 301 ? 9.961 35.469 30.922 1 83.5 301 ASP A C 1
ATOM 2295 O O . ASP A 1 301 ? 10.531 36.5 31.266 1 83.5 301 ASP A O 1
ATOM 2299 N N . ASP A 1 302 ? 9.859 35.062 29.719 1 88.69 302 ASP A N 1
ATOM 2300 C CA . ASP A 1 302 ? 10.453 35.906 28.688 1 88.69 302 ASP A CA 1
ATOM 2301 C C . ASP A 1 302 ? 9.711 37.219 28.547 1 88.69 302 ASP A C 1
ATOM 2303 O O . ASP A 1 302 ? 8.539 37.25 28.172 1 88.69 302 ASP A O 1
ATOM 2307 N N . GLN A 1 303 ? 10.312 38.344 28.797 1 90.88 303 GLN A N 1
ATOM 2308 C CA . GLN A 1 303 ? 9.719 39.656 28.812 1 90.88 303 GLN A CA 1
ATOM 2309 C C . GLN A 1 303 ? 9.195 40.031 27.438 1 90.88 303 GLN A C 1
ATOM 2311 O O . GLN A 1 303 ? 8.297 40.875 27.312 1 90.88 303 GLN A O 1
ATOM 2316 N N . ARG A 1 304 ? 9.766 39.375 26.469 1 92.06 304 ARG A N 1
ATOM 2317 C CA . ARG A 1 304 ? 9.344 39.656 25.109 1 92.06 304 ARG A CA 1
ATOM 2318 C C . ARG A 1 304 ? 7.906 39.188 24.859 1 92.06 304 ARG A C 1
ATOM 2320 O O . ARG A 1 304 ? 7.266 39.625 23.906 1 92.06 304 ARG A O 1
ATOM 2327 N N . LEU A 1 305 ? 7.312 38.438 25.797 1 95.75 305 LEU A N 1
ATOM 2328 C CA . LEU A 1 305 ? 5.953 37.938 25.672 1 95.75 305 LEU A CA 1
ATOM 2329 C C . LEU A 1 305 ? 4.965 38.812 26.422 1 95.75 305 LEU A C 1
ATOM 2331 O O . LEU A 1 305 ? 3.75 38.656 26.297 1 95.75 305 LEU A O 1
ATOM 2335 N N . ARG A 1 306 ? 5.418 39.781 27.109 1 95.19 306 ARG A N 1
ATOM 2336 C CA . ARG A 1 306 ? 4.613 40.594 28.016 1 95.19 306 ARG A CA 1
ATOM 2337 C C . ARG A 1 306 ? 3.477 41.312 27.266 1 95.19 306 ARG A C 1
ATOM 2339 O O . ARG A 1 306 ? 2.35 41.344 27.766 1 95.19 306 ARG A O 1
ATOM 2346 N N . PRO A 1 307 ? 3.799 41.875 26.094 1 95.69 307 PRO A N 1
ATOM 2347 C CA . PRO A 1 307 ? 2.697 42.5 25.375 1 95.69 307 PRO A CA 1
ATOM 2348 C C . PRO A 1 307 ? 1.527 41.562 25.125 1 95.69 307 PRO A C 1
ATOM 2350 O O . PRO A 1 307 ? 0.369 42 25.141 1 95.69 307 PRO A O 1
ATOM 2353 N N . LEU A 1 308 ? 1.794 40.312 24.891 1 97.31 308 LEU A N 1
ATOM 2354 C CA . LEU A 1 308 ? 0.729 39.344 24.641 1 97.31 308 LEU A CA 1
ATOM 2355 C C . LEU A 1 308 ? -0.05 39.062 25.922 1 97.31 308 LEU A C 1
ATOM 2357 O O . LEU A 1 308 ? -1.279 38.969 25.906 1 97.31 308 LEU A O 1
ATOM 2361 N N . GLU A 1 309 ? 0.654 38.969 26.984 1 96.38 309 GLU A N 1
ATOM 2362 C CA . GLU A 1 309 ? 0.006 38.75 28.281 1 96.38 309 GLU A CA 1
ATOM 2363 C C . GLU A 1 309 ? -0.925 39.938 28.609 1 96.38 309 GLU A C 1
ATOM 2365 O O . GLU A 1 309 ? -2.053 39.719 29.062 1 96.38 309 GLU A O 1
ATOM 2370 N N . GLU A 1 310 ? -0.438 41.062 28.375 1 96.38 310 GLU A N 1
ATOM 2371 C CA . GLU A 1 310 ? -1.225 42.281 28.625 1 96.38 310 GLU A CA 1
ATOM 2372 C C . GLU A 1 310 ? -2.477 42.312 27.75 1 96.38 310 GLU A C 1
ATOM 2374 O O . GLU A 1 310 ? -3.537 42.75 28.188 1 96.38 310 GLU A O 1
ATOM 2379 N N . ALA A 1 311 ? -2.271 41.906 26.531 1 97.62 311 ALA A N 1
ATOM 2380 C CA . ALA A 1 311 ? -3.408 41.875 25.625 1 97.62 311 ALA A CA 1
ATOM 2381 C C . ALA A 1 311 ? -4.5 40.938 26.141 1 97.62 311 ALA A C 1
ATOM 2383 O O . ALA A 1 311 ? -5.684 41.25 26.094 1 97.62 311 ALA A O 1
ATOM 2384 N N . PHE A 1 312 ? -4.109 39.75 26.609 1 97.69 312 PHE A N 1
ATOM 2385 C CA . PHE A 1 312 ? -5.066 38.781 27.172 1 97.69 312 PHE A CA 1
ATOM 2386 C C . PHE A 1 312 ? -5.844 39.438 28.312 1 97.69 312 PHE A C 1
ATOM 2388 O O . PHE A 1 312 ? -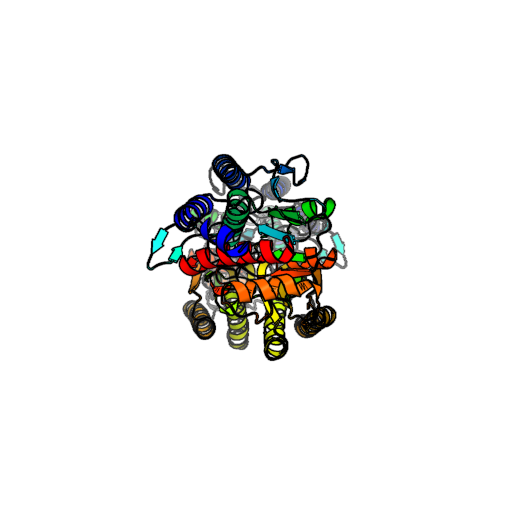7.074 39.344 28.359 1 97.69 312 PHE A O 1
ATOM 2395 N N . GLU A 1 313 ? -5.184 40.094 29.125 1 96.25 313 GLU A N 1
ATOM 2396 C CA . GLU A 1 313 ? -5.793 40.75 30.281 1 96.25 313 GLU A CA 1
ATOM 2397 C C . GLU A 1 313 ? -6.766 41.844 29.844 1 96.25 313 GLU A C 1
ATOM 2399 O O . GLU A 1 313 ? -7.852 41.969 30.406 1 96.25 313 GLU A O 1
ATOM 2404 N N . SER A 1 314 ? -6.355 42.594 28.875 1 95.81 314 SER A N 1
ATOM 2405 C CA . SER A 1 314 ? -7.125 43.75 28.453 1 95.81 314 SER A CA 1
ATOM 2406 C C . SER A 1 314 ? -8.477 43.344 27.875 1 95.81 314 SER A C 1
ATOM 2408 O O . SER A 1 314 ? -9.422 44.125 27.859 1 95.81 314 SER A O 1
ATOM 2410 N N . VAL A 1 315 ? -8.531 42.094 27.391 1 96.31 315 VAL A N 1
ATOM 2411 C CA . VAL A 1 315 ? -9.797 41.656 26.812 1 96.31 315 VAL A CA 1
ATOM 2412 C C . VAL A 1 315 ? -10.477 40.656 27.75 1 96.31 315 VAL A C 1
ATOM 2414 O O . VAL A 1 315 ? -11.398 39.969 27.344 1 96.31 315 VAL A O 1
ATOM 2417 N N . GLY A 1 316 ? -9.992 40.5 28.891 1 96.38 316 GLY A N 1
ATOM 2418 C CA . GLY A 1 316 ? -10.625 39.719 29.922 1 96.38 316 GLY A CA 1
ATOM 2419 C C . GLY A 1 316 ? -10.359 38.219 29.781 1 96.38 316 GLY A C 1
ATOM 2420 O O . GLY A 1 316 ? -11.188 37.406 30.188 1 96.38 316 GLY A O 1
ATOM 2421 N N . MET A 1 317 ? -9.336 37.875 29.156 1 97 317 MET A N 1
ATOM 2422 C CA . MET A 1 317 ? -8.953 36.469 29 1 97 317 MET A CA 1
ATOM 2423 C C . MET A 1 317 ? -7.723 36.125 29.828 1 97 317 MET A C 1
ATOM 2425 O O . MET A 1 317 ? -6.941 37.031 30.172 1 97 317 MET A O 1
ATOM 2429 N N . GLU A 1 318 ? -7.574 34.938 30.109 1 95.5 318 GLU A N 1
ATOM 2430 C CA . GLU A 1 318 ? -6.465 34.5 30.953 1 95.5 318 GLU A CA 1
ATOM 2431 C C . GLU A 1 318 ? -5.273 34.062 30.125 1 95.5 318 GLU A C 1
ATOM 2433 O O . GLU A 1 318 ? -5.438 33.344 29.125 1 95.5 318 GLU A O 1
ATOM 2438 N N . TRP A 1 319 ? -4.145 34.5 30.547 1 95.5 319 TRP A N 1
ATOM 2439 C CA . TRP A 1 319 ? -2.896 34.031 29.969 1 95.5 319 TRP A CA 1
ATOM 2440 C C . TRP A 1 319 ? -2.426 32.75 30.641 1 95.5 319 TRP A C 1
ATOM 2442 O O . TRP A 1 319 ? -1.724 32.781 31.656 1 95.5 319 TRP A O 1
ATOM 2452 N N . LYS A 1 320 ? -2.801 31.578 30.078 1 94.44 320 LYS A N 1
ATOM 2453 C CA . LYS A 1 320 ? -2.42 30.266 30.562 1 94.44 320 LYS A CA 1
ATOM 2454 C C . LYS A 1 320 ? -1.829 29.406 29.438 1 94.44 320 LYS A C 1
ATOM 2456 O O . LYS A 1 320 ? -2.521 28.578 28.859 1 94.44 320 LYS A O 1
ATOM 2461 N N . PRO A 1 321 ? -0.612 29.609 29.203 1 95.19 321 PRO A N 1
ATOM 2462 C CA . PRO A 1 321 ? 0.02 28.953 28.062 1 95.19 321 PRO A CA 1
ATOM 2463 C C . PRO A 1 321 ? 0.043 27.438 28.172 1 95.19 321 PRO A C 1
ATOM 2465 O O . PRO A 1 321 ? 0.178 26.906 29.281 1 95.19 321 PRO A O 1
ATOM 2468 N N . THR A 1 322 ? -0.09 26.719 27.125 1 94.06 322 THR A N 1
ATOM 2469 C CA . THR A 1 322 ? 0.002 25.266 27.016 1 94.06 322 THR A CA 1
ATOM 2470 C C . THR A 1 322 ? 0.876 24.891 25.828 1 94.06 322 THR A C 1
ATOM 2472 O O . THR A 1 322 ? 1.604 25.719 25.281 1 94.06 322 THR A O 1
ATOM 2475 N N . ALA A 1 323 ? 0.913 23.609 25.547 1 93.75 323 ALA A N 1
ATOM 2476 C CA . ALA A 1 323 ? 1.679 23.109 24.406 1 93.75 323 ALA A CA 1
ATOM 2477 C C . ALA A 1 323 ? 0.783 22.922 23.188 1 93.75 323 ALA A C 1
ATOM 2479 O O . ALA A 1 323 ? -0.352 22.453 23.312 1 93.75 323 ALA A O 1
ATOM 2480 N N . PHE A 1 324 ? 1.253 23.344 22.094 1 95.56 324 PHE A N 1
ATOM 2481 C CA . PHE A 1 324 ? 0.599 23.016 20.828 1 95.56 324 PHE A CA 1
ATOM 2482 C C . PHE A 1 324 ? 1.053 21.656 20.328 1 95.56 324 PHE A C 1
ATOM 2484 O O . PHE A 1 324 ? 2.232 21.453 20.031 1 95.56 324 PHE A O 1
ATOM 2491 N N . ARG A 1 325 ? 0.195 20.766 20.078 1 92 325 ARG A N 1
ATOM 2492 C CA . ARG A 1 325 ? 0.54 19.359 19.906 1 92 325 ARG A CA 1
ATOM 2493 C C . ARG A 1 325 ? 0.834 19.031 18.453 1 92 325 ARG A C 1
ATOM 2495 O O . ARG A 1 325 ? 1.386 17.984 18.141 1 92 325 ARG A O 1
ATOM 2502 N N . SER A 1 326 ? 0.492 19.906 17.641 1 92.31 326 SER A N 1
ATOM 2503 C CA . SER A 1 326 ? 0.655 19.625 16.219 1 92.31 326 SER A CA 1
ATOM 2504 C C . SER A 1 326 ? 1.857 20.375 15.641 1 92.31 326 SER A C 1
ATOM 2506 O O . SER A 1 326 ? 2.455 21.203 16.312 1 92.31 326 SER A O 1
ATOM 2508 N N . HIS A 1 327 ? 2.182 19.938 14.43 1 91.94 327 HIS A N 1
ATOM 2509 C CA . HIS A 1 327 ? 3.125 20.719 13.633 1 91.94 327 HIS A CA 1
ATOM 2510 C C . HIS A 1 327 ? 2.477 21.984 13.094 1 91.94 327 HIS A C 1
ATOM 2512 O O . HIS A 1 327 ? 1.284 22 12.781 1 91.94 327 HIS A O 1
ATOM 2518 N N . SER A 1 328 ? 3.225 23.016 13.047 1 95.31 328 SER A N 1
ATOM 2519 C CA . SER A 1 328 ? 2.842 24.266 12.406 1 95.31 328 SER A CA 1
ATOM 2520 C C . SER A 1 328 ? 4.066 25.031 11.922 1 95.31 328 SER A C 1
ATOM 2522 O O . SER A 1 328 ? 5.195 24.562 12.062 1 95.31 328 SER A O 1
ATOM 2524 N N . ASP A 1 329 ? 3.807 26.172 11.328 1 97.19 329 ASP A N 1
ATOM 2525 C CA . ASP A 1 329 ? 4.91 27.031 10.891 1 97.19 329 ASP A CA 1
ATOM 2526 C C . ASP A 1 329 ? 5.703 27.562 12.078 1 97.19 329 ASP A C 1
ATOM 2528 O O . ASP A 1 329 ? 6.801 28.094 11.914 1 97.19 329 ASP A O 1
ATOM 2532 N N . GLY A 1 330 ? 5.152 27.375 13.25 1 97.38 330 GLY A N 1
ATOM 2533 C CA . GLY A 1 330 ? 5.824 27.844 14.445 1 97.38 330 GLY A CA 1
ATOM 2534 C C . GLY A 1 330 ? 7.234 27.297 14.586 1 97.38 330 GLY A C 1
ATOM 2535 O O . GLY A 1 330 ? 8.141 28 15.031 1 97.38 330 GLY A O 1
ATOM 2536 N N . ASN A 1 331 ? 7.41 26.047 14.234 1 96.5 331 ASN A N 1
ATOM 2537 C CA . ASN A 1 331 ? 8.742 25.453 14.289 1 96.5 331 ASN A CA 1
ATOM 2538 C C . ASN A 1 331 ? 9.734 26.203 13.406 1 96.5 331 ASN A C 1
ATOM 2540 O O . ASN A 1 331 ? 10.852 26.484 13.828 1 96.5 331 ASN A O 1
ATOM 2544 N N . MET A 1 332 ? 9.32 26.484 12.219 1 96.38 332 MET A N 1
ATOM 2545 C CA . MET A 1 332 ? 10.164 27.203 11.266 1 96.38 332 MET A CA 1
ATOM 2546 C C . MET A 1 332 ? 10.477 28.609 11.766 1 96.38 332 MET A C 1
ATOM 2548 O O . MET A 1 332 ? 11.617 29.062 11.672 1 96.38 332 MET A O 1
ATOM 2552 N N . PHE A 1 333 ? 9.492 29.297 12.273 1 97.94 333 PHE A N 1
ATOM 2553 C CA . PHE A 1 333 ? 9.68 30.641 12.805 1 97.94 333 PHE A CA 1
ATOM 2554 C C . PHE A 1 333 ? 10.656 30.641 13.977 1 97.94 333 PHE A C 1
ATOM 2556 O O . PHE A 1 333 ? 11.508 31.516 14.086 1 97.94 333 PHE A O 1
ATOM 2563 N N . ARG A 1 334 ? 10.477 29.656 14.812 1 96.94 334 ARG A N 1
ATOM 2564 C CA . ARG A 1 334 ? 11.391 29.547 15.945 1 96.94 334 ARG A CA 1
ATOM 2565 C C . ARG A 1 334 ? 12.828 29.344 15.477 1 96.94 334 ARG A C 1
ATOM 2567 O O . ARG A 1 334 ? 13.75 29.969 16 1 96.94 334 ARG A O 1
ATOM 2574 N N . GLN A 1 335 ? 13.031 28.5 14.555 1 95.25 335 GLN A N 1
ATOM 2575 C CA . GLN A 1 335 ? 14.359 28.219 14.016 1 95.25 335 GLN A CA 1
ATOM 2576 C C . GLN A 1 335 ? 14.984 29.469 13.398 1 95.25 335 GLN A C 1
ATOM 2578 O O . GLN A 1 335 ? 16.219 29.578 13.336 1 95.25 335 GLN A O 1
ATOM 2583 N N . ASN A 1 336 ? 14.195 30.359 13.008 1 95.5 336 ASN A N 1
ATOM 2584 C CA . ASN A 1 336 ? 14.68 31.578 12.391 1 95.5 336 ASN A CA 1
ATOM 2585 C C . ASN A 1 336 ? 14.805 32.719 13.414 1 95.5 336 ASN A C 1
ATOM 2587 O O . ASN A 1 336 ? 14.938 33.875 13.039 1 95.5 336 ASN A O 1
ATOM 2591 N N . GLY A 1 337 ? 14.617 32.406 14.695 1 93.94 337 GLY A N 1
ATOM 2592 C CA . GLY A 1 337 ? 14.953 33.344 15.758 1 93.94 337 GLY A CA 1
ATOM 2593 C C . GLY A 1 337 ? 13.734 34.031 16.344 1 93.94 337 GLY A C 1
ATOM 2594 O O . GLY A 1 337 ? 13.859 34.781 17.312 1 93.94 337 GLY A O 1
ATOM 2595 N N . ALA A 1 338 ? 12.57 33.75 15.844 1 95.56 338 ALA A N 1
ATOM 2596 C CA . ALA A 1 338 ? 11.352 34.406 16.328 1 95.56 338 ALA A CA 1
ATOM 2597 C C . ALA A 1 338 ? 10.898 33.781 17.641 1 95.56 338 ALA A C 1
ATOM 2599 O O . ALA A 1 338 ? 11.43 32.75 18.062 1 95.56 338 ALA A O 1
ATOM 2600 N N . LEU A 1 339 ? 10.008 34.438 18.312 1 96.75 339 LEU A N 1
ATOM 2601 C CA . LEU A 1 339 ? 9.234 33.906 19.438 1 96.75 339 LEU A CA 1
ATOM 2602 C C . LEU A 1 339 ? 7.785 33.656 19.031 1 96.75 339 LEU A C 1
ATOM 2604 O O . LEU A 1 339 ? 6.914 34.5 19.266 1 96.75 339 LEU A O 1
ATOM 2608 N N . PRO A 1 340 ? 7.598 32.469 18.5 1 97.81 340 PRO A N 1
ATOM 2609 C CA . PRO A 1 340 ? 6.246 32.188 18.016 1 97.81 340 PRO A CA 1
ATOM 2610 C C . PRO A 1 340 ? 5.312 31.703 19.109 1 97.81 340 PRO A C 1
ATOM 2612 O O . PRO A 1 340 ? 5.641 30.75 19.828 1 97.81 340 PRO A O 1
ATOM 2615 N N . VAL A 1 341 ? 4.199 32.312 19.266 1 98.25 341 VAL A N 1
ATOM 2616 C CA . VAL A 1 341 ? 3.096 31.875 20.109 1 98.25 341 VAL A CA 1
ATOM 2617 C C . VAL A 1 341 ? 1.929 31.422 19.234 1 98.25 341 VAL A C 1
ATOM 2619 O O . VAL A 1 341 ? 1.502 32.156 18.328 1 98.25 341 VAL A O 1
ATOM 2622 N N . ILE A 1 342 ? 1.531 30.172 19.438 1 98.62 342 ILE A N 1
ATOM 2623 C CA . ILE A 1 342 ? 0.385 29.672 18.688 1 98.62 342 ILE A CA 1
ATOM 2624 C C . ILE A 1 342 ? -0.905 30 19.438 1 98.62 342 ILE A C 1
ATOM 2626 O O . ILE A 1 342 ? -1.05 29.672 20.625 1 98.62 342 ILE A O 1
ATOM 2630 N N . CYS A 1 343 ? -1.807 30.688 18.766 1 98.69 343 CYS A N 1
ATOM 2631 C CA . CYS A 1 343 ? -3.051 31.094 19.422 1 98.69 343 CYS A CA 1
ATOM 2632 C C . CYS A 1 343 ? -4.098 31.484 18.391 1 98.69 343 CYS A C 1
ATOM 2634 O O . CYS A 1 343 ? -3.992 32.531 17.75 1 98.69 343 CYS A O 1
ATOM 2636 N N . GLY A 1 344 ? -5.086 30.703 18.25 1 98.62 344 GLY A N 1
ATOM 2637 C CA . GLY A 1 344 ? -6.148 31.031 17.328 1 98.62 344 GLY A CA 1
ATOM 2638 C C . GLY A 1 344 ? -7.477 30.391 17.672 1 98.62 344 GLY A C 1
ATOM 2639 O O . GLY A 1 344 ? -7.543 29.562 18.578 1 98.62 344 GLY A O 1
ATOM 2640 N N . PRO A 1 345 ? -8.531 30.844 17.062 1 98.75 345 PRO A N 1
ATOM 2641 C CA . PRO A 1 345 ? -9.844 30.234 17.266 1 98.75 345 PRO A CA 1
ATOM 2642 C C . PRO A 1 345 ? -9.961 28.844 16.656 1 98.75 345 PRO A C 1
ATOM 2644 O O . PRO A 1 345 ? -9.242 28.531 15.695 1 98.75 345 PRO A O 1
ATOM 2647 N N . GLY A 1 346 ? -10.898 28.062 17.219 1 97.81 346 GLY A N 1
ATOM 2648 C CA . GLY A 1 346 ? -11.094 26.703 16.734 1 97.81 346 GLY A CA 1
ATOM 2649 C C . GLY A 1 346 ? -10.344 25.672 17.562 1 97.81 346 GLY A C 1
ATOM 2650 O O . GLY A 1 346 ? -9.547 26.016 18.422 1 97.81 346 GLY A O 1
ATOM 2651 N N . LYS A 1 347 ? -10.617 24.422 17.297 1 95.62 347 LYS A N 1
ATOM 2652 C CA . LYS A 1 347 ? -9.992 23.312 18 1 95.62 347 LYS A CA 1
ATOM 2653 C C . LYS A 1 347 ? -9.273 22.375 17.031 1 95.62 347 LYS A C 1
ATOM 2655 O O . LYS A 1 347 ? -9.781 22.094 15.945 1 95.62 347 LYS A O 1
ATOM 2660 N N . LEU A 1 348 ? -8.125 22 17.5 1 92.62 348 LEU A N 1
ATOM 2661 C CA . LEU A 1 348 ? -7.348 21.047 16.703 1 92.62 348 LEU A CA 1
ATOM 2662 C C . LEU A 1 348 ? -8.086 19.734 16.547 1 92.62 348 LEU A C 1
ATOM 2664 O O . LEU A 1 348 ? -7.957 19.047 15.531 1 92.62 348 LEU A O 1
ATOM 2668 N N . GLU A 1 349 ? -8.898 19.375 17.469 1 91.5 349 GLU A N 1
ATOM 2669 C CA . GLU A 1 349 ? -9.594 18.094 17.547 1 91.5 349 GLU A CA 1
ATOM 2670 C C . GLU A 1 349 ? -10.578 17.938 16.406 1 91.5 349 GLU A C 1
ATOM 2672 O O . GLU A 1 349 ? -10.906 16.812 16.016 1 91.5 349 GLU A O 1
ATOM 2677 N N . VAL A 1 350 ? -11.031 19.016 15.891 1 92.88 350 VAL A N 1
ATOM 2678 C CA . VAL A 1 350 ? -12.023 18.922 14.828 1 92.88 350 VAL A CA 1
ATOM 2679 C C . VAL A 1 350 ? -11.383 19.25 13.484 1 92.88 350 VAL A C 1
ATOM 2681 O O . VAL A 1 350 ? -12.016 19.109 12.438 1 92.88 350 VAL A O 1
ATOM 2684 N N . ALA A 1 351 ? -10.117 19.656 13.531 1 91.88 351 ALA A N 1
ATOM 2685 C CA . ALA A 1 351 ? -9.414 19.969 12.289 1 91.88 351 ALA A CA 1
ATOM 2686 C C . ALA A 1 351 ? -9.25 18.703 11.438 1 91.88 351 ALA A C 1
ATOM 2688 O O . ALA A 1 351 ? -9.102 17.609 11.961 1 91.88 351 ALA A O 1
ATOM 2689 N N . HIS A 1 352 ? -9.266 18.859 10.133 1 89.38 352 HIS A N 1
ATOM 2690 C CA . HIS A 1 352 ? -9.023 17.797 9.164 1 89.38 352 HIS A CA 1
ATOM 2691 C C . HIS A 1 352 ? -10.117 16.734 9.234 1 89.38 352 HIS A C 1
ATOM 2693 O O . HIS A 1 352 ? -9.859 15.547 9 1 89.38 352 HIS A O 1
ATOM 2699 N N . THR A 1 353 ? -11.289 17.109 9.695 1 88.31 353 THR A N 1
ATOM 2700 C CA . THR A 1 353 ? -12.422 16.188 9.734 1 88.31 353 THR A CA 1
ATOM 2701 C C . THR A 1 353 ? -13.586 16.719 8.914 1 88.31 353 THR A C 1
ATOM 2703 O O . THR A 1 353 ? -13.617 17.906 8.562 1 88.31 353 THR A O 1
ATOM 2706 N N . ARG A 1 354 ? -14.57 15.883 8.727 1 87.38 354 ARG A N 1
ATOM 2707 C CA . ARG A 1 354 ? -15.766 16.281 7.984 1 87.38 354 ARG A CA 1
ATOM 2708 C C . ARG A 1 354 ? -16.625 17.234 8.797 1 87.38 354 ARG A C 1
ATOM 2710 O O . ARG A 1 354 ? -17.484 17.922 8.25 1 87.38 354 ARG A O 1
ATOM 2717 N N . HIS A 1 355 ? -16.359 17.297 10.039 1 90.31 355 HIS A N 1
ATOM 2718 C CA . HIS A 1 355 ? -17.156 18.141 10.914 1 90.31 355 HIS A CA 1
ATOM 2719 C C . HIS A 1 355 ? -16.359 19.328 11.445 1 90.31 355 HIS A C 1
ATOM 2721 O O . HIS A 1 355 ? -16.609 19.797 12.555 1 90.31 355 HIS A O 1
ATOM 2727 N N . GLU A 1 356 ? -15.406 19.656 10.727 1 95.44 356 GLU A N 1
ATOM 2728 C CA . GLU A 1 356 ? -14.617 20.812 11.133 1 95.44 356 GLU A CA 1
ATOM 2729 C C . GLU A 1 356 ? -15.508 22.047 11.297 1 95.44 356 GLU A C 1
ATOM 2731 O O . GLU A 1 356 ? -16.391 22.297 10.477 1 95.44 356 GLU A O 1
ATOM 2736 N N . HIS A 1 357 ? -15.328 22.781 12.375 1 97.88 357 HIS A N 1
ATOM 2737 C CA . HIS A 1 357 ? -16.125 23.953 12.656 1 97.88 357 HIS A CA 1
ATOM 2738 C C . HIS A 1 357 ? -15.406 24.906 13.617 1 97.88 357 HIS A C 1
ATOM 2740 O O . HIS A 1 357 ? -14.391 24.531 14.211 1 97.88 357 HIS A O 1
ATOM 2746 N N . VAL A 1 358 ? -15.867 26.078 13.695 1 98.62 358 VAL A N 1
ATOM 2747 C CA . VAL A 1 358 ? -15.406 27.062 14.672 1 98.62 358 VAL A CA 1
ATOM 2748 C C . VAL A 1 358 ? -16.609 27.75 15.32 1 98.62 358 VAL A C 1
ATOM 2750 O O . VAL A 1 358 ? -17.625 27.984 14.664 1 98.62 358 VAL A O 1
ATOM 2753 N N . GLU A 1 359 ? -16.547 28 16.578 1 98.75 359 GLU A N 1
ATOM 2754 C CA . GLU A 1 359 ? -17.578 28.781 17.25 1 98.75 359 GLU A CA 1
ATOM 2755 C C . GLU A 1 359 ? -17.5 30.266 16.875 1 98.75 359 GLU A C 1
ATOM 2757 O O . GLU A 1 359 ? -16.438 30.875 17 1 98.75 359 GLU A O 1
ATOM 2762 N N . LEU A 1 360 ? -18.625 30.859 16.516 1 98.75 360 LEU A N 1
ATOM 2763 C CA . LEU A 1 360 ? -18.641 32.25 16.062 1 98.75 360 LEU A CA 1
ATOM 2764 C C . LEU A 1 360 ? -18.234 33.188 17.188 1 98.75 360 LEU A C 1
ATOM 2766 O O . LEU A 1 360 ? -17.531 34.156 16.953 1 98.75 360 LEU A O 1
ATOM 2770 N N . ASP A 1 361 ? -18.688 32.844 18.344 1 98.56 361 ASP A N 1
ATOM 2771 C CA . ASP A 1 361 ? -18.281 33.656 19.484 1 98.56 361 ASP A CA 1
ATOM 2772 C C . ASP A 1 361 ? -16.766 33.656 19.656 1 98.56 361 ASP A C 1
ATOM 2774 O O . ASP A 1 361 ? -16.172 34.719 19.938 1 98.56 361 ASP A O 1
ATOM 2778 N N . GLU A 1 362 ? -16.219 32.531 19.531 1 98.62 362 GLU A N 1
ATOM 2779 C CA . GLU A 1 362 ? -14.773 32.406 19.641 1 98.62 362 GLU A CA 1
ATOM 2780 C C . GLU A 1 362 ? -14.062 33.156 18.531 1 98.62 362 GLU A C 1
ATOM 2782 O O . GLU A 1 362 ? -13.023 33.781 18.75 1 98.62 362 GLU A O 1
ATOM 2787 N N . LEU A 1 363 ? -14.617 33.125 17.344 1 98.75 363 LEU A N 1
ATOM 2788 C CA . LEU A 1 363 ? -14.109 33.875 16.203 1 98.75 363 LEU A CA 1
ATOM 2789 C C . LEU A 1 363 ? -14.055 35.344 16.516 1 98.75 363 LEU A C 1
ATOM 2791 O O . LEU A 1 363 ? -13.031 36 16.281 1 98.75 363 LEU A O 1
ATOM 2795 N N . HIS A 1 364 ? -15.078 35.875 17.047 1 98.69 364 HIS A N 1
ATOM 2796 C CA . HIS A 1 364 ? -15.156 37.312 17.344 1 98.69 364 HIS A CA 1
ATOM 2797 C C . HIS A 1 364 ? -14.188 37.688 18.469 1 98.69 364 HIS A C 1
ATOM 2799 O O . HIS A 1 364 ? -13.547 38.719 18.406 1 98.69 364 HIS A O 1
ATOM 2805 N N . ARG A 1 365 ? -14.094 36.781 19.406 1 98.69 365 ARG A N 1
ATOM 2806 C CA . ARG A 1 365 ? -13.148 37.031 20.484 1 98.69 365 ARG A CA 1
ATOM 2807 C C . ARG A 1 365 ? -11.711 37.031 19.969 1 98.69 365 ARG A C 1
ATOM 2809 O O . ARG A 1 365 ? -10.867 37.75 20.484 1 98.69 365 ARG A O 1
ATOM 2816 N N . ALA A 1 366 ? -11.484 36.219 19.047 1 98.88 366 ALA A N 1
ATOM 2817 C CA . ALA A 1 366 ? -10.148 36.156 18.469 1 98.88 366 ALA A CA 1
ATOM 2818 C C . ALA A 1 366 ? -9.75 37.469 17.844 1 98.88 366 ALA A C 1
ATOM 2820 O O . ALA A 1 366 ? -8.633 37.969 18.047 1 98.88 366 ALA A O 1
ATOM 2821 N N . ALA A 1 367 ? -10.664 38.062 17.078 1 98.88 367 ALA A N 1
ATOM 2822 C CA . ALA A 1 367 ? -10.391 39.344 16.453 1 98.88 367 ALA A CA 1
ATOM 2823 C C . ALA A 1 367 ? -10.07 40.406 17.5 1 98.88 367 ALA A C 1
ATOM 2825 O O . ALA A 1 367 ? -9.141 41.188 17.344 1 98.88 367 ALA A O 1
ATOM 2826 N N . ARG A 1 368 ? -10.828 40.406 18.547 1 98.69 368 ARG A N 1
ATOM 2827 C CA . ARG A 1 368 ? -10.602 41.344 19.641 1 98.69 368 ARG A CA 1
ATOM 2828 C C . ARG A 1 368 ? -9.242 41.125 20.281 1 98.69 368 ARG A C 1
ATOM 2830 O O . ARG A 1 368 ? -8.523 42.094 20.578 1 98.69 368 ARG A O 1
ATOM 2837 N N . LEU A 1 369 ? -8.953 39.906 20.484 1 98.75 369 LEU A N 1
ATOM 2838 C CA . LEU A 1 369 ? -7.676 39.562 21.094 1 98.75 369 LEU A CA 1
ATOM 2839 C C . LEU A 1 369 ? -6.508 40 20.219 1 98.75 369 LEU A C 1
ATOM 2841 O O . LEU A 1 369 ? -5.543 40.594 20.719 1 98.75 369 LEU A O 1
ATOM 2845 N N . TYR A 1 370 ? -6.555 39.688 18.922 1 98.81 370 TYR A N 1
ATOM 2846 C CA . TYR A 1 370 ? -5.48 40.094 18.031 1 98.81 370 TYR A CA 1
ATOM 2847 C C . TYR A 1 370 ? -5.324 41.594 17.984 1 98.81 370 TYR A C 1
ATOM 2849 O O . TYR A 1 370 ? -4.203 42.125 17.953 1 98.81 370 TYR A O 1
ATOM 2857 N N . ALA A 1 371 ? -6.457 42.312 17.953 1 98.56 371 ALA A N 1
ATOM 2858 C CA . ALA A 1 371 ? -6.398 43.781 18 1 98.56 371 ALA A CA 1
ATOM 2859 C C . ALA A 1 371 ? -5.707 44.25 19.281 1 98.56 371 ALA A C 1
ATOM 2861 O O . ALA A 1 371 ? -4.879 45.156 19.234 1 98.56 371 ALA A O 1
ATOM 2862 N N . ALA A 1 372 ? -6.055 43.625 20.359 1 98.25 372 ALA A N 1
ATOM 2863 C CA . ALA A 1 372 ? -5.434 43.969 21.641 1 98.25 372 ALA A CA 1
ATOM 2864 C C . ALA A 1 372 ? -3.934 43.688 21.609 1 98.25 372 ALA A C 1
ATOM 2866 O O . ALA A 1 372 ? -3.143 44.438 22.172 1 98.25 372 ALA A O 1
ATOM 2867 N N . MET A 1 373 ? -3.543 42.594 21 1 98.31 373 MET A N 1
ATOM 2868 C CA . MET A 1 373 ? -2.129 42.25 20.891 1 98.31 373 MET A CA 1
ATOM 2869 C C . MET A 1 373 ? -1.372 43.312 20.094 1 98.31 373 MET A C 1
ATOM 2871 O O . MET A 1 373 ? -0.26 43.688 20.469 1 98.31 373 MET A O 1
ATOM 2875 N N . ILE A 1 374 ? -2.008 43.719 19.016 1 98.06 374 ILE A N 1
ATOM 2876 C CA . ILE A 1 374 ? -1.381 44.75 18.203 1 98.06 374 ILE A CA 1
ATOM 2877 C C . ILE A 1 374 ? -1.191 46.031 19.016 1 98.06 374 ILE A C 1
ATOM 2879 O O . ILE A 1 374 ? -0.107 46.625 19.031 1 98.06 374 ILE A O 1
ATOM 2883 N N . VAL A 1 375 ? -2.211 46.438 19.75 1 97.38 375 VAL A N 1
ATOM 2884 C CA . VAL A 1 375 ? -2.158 47.656 20.531 1 97.38 375 VAL A CA 1
ATOM 2885 C C . VAL A 1 375 ? -1.088 47.531 21.609 1 97.38 375 VAL A C 1
ATOM 2887 O O . VAL A 1 375 ? -0.277 48.438 21.812 1 97.38 375 VAL A O 1
ATOM 2890 N N . ALA A 1 376 ? -1.066 46.438 22.266 1 96.75 376 ALA A N 1
ATOM 2891 C CA . ALA A 1 376 ? -0.126 46.25 23.375 1 96.75 376 ALA A CA 1
ATOM 2892 C C . ALA A 1 376 ? 1.312 46.188 22.859 1 96.75 376 ALA A C 1
ATOM 2894 O O . ALA A 1 376 ? 2.223 46.719 23.516 1 96.75 376 ALA A O 1
ATOM 2895 N N . ALA A 1 377 ? 1.522 45.625 21.734 1 96.38 377 ALA A N 1
ATOM 2896 C CA . ALA A 1 377 ? 2.873 45.375 21.219 1 96.38 377 ALA A CA 1
ATOM 2897 C C . ALA A 1 377 ? 3.377 46.594 20.453 1 96.38 377 ALA A C 1
ATOM 2899 O O . ALA A 1 377 ? 4.582 46.844 20.391 1 96.38 377 ALA A O 1
ATOM 2900 N N . CYS A 1 378 ? 2.426 47.344 19.906 1 96.19 378 CYS A N 1
ATOM 2901 C CA . CYS A 1 378 ? 2.877 48.281 18.906 1 96.19 378 CYS A CA 1
ATOM 2902 C C . CYS A 1 378 ? 2.568 49.719 19.328 1 96.19 378 CYS A C 1
ATOM 2904 O O . CYS A 1 378 ? 3.035 50.688 18.703 1 96.19 378 CYS A O 1
ATOM 2906 N N . CYS A 1 379 ? 1.745 49.969 20.312 1 90.5 379 CYS A N 1
ATOM 2907 C CA . CYS A 1 379 ? 1.426 51.312 20.766 1 90.5 379 CYS A CA 1
ATOM 2908 C C . CYS A 1 379 ? 2.199 51.656 22.031 1 90.5 379 CYS A C 1
ATOM 2910 O O . CYS A 1 379 ? 2.092 52.781 22.547 1 90.5 379 CYS A O 1
ATOM 2912 N N . SER A 1 380 ? 2.963 50.781 22.672 1 76.06 380 SER A N 1
ATOM 2913 C CA . SER A 1 380 ? 3.693 51.062 23.906 1 76.06 380 SER A CA 1
ATOM 2914 C C . SER A 1 380 ? 5.199 51 23.688 1 76.06 380 SER A C 1
ATOM 2916 O O . SER A 1 380 ? 5.672 50.25 22.812 1 76.06 380 SER A O 1
ATOM 2918 N N . MET B 1 1 ? 7.918 -53.812 -27.047 1 63.03 1 MET B N 1
ATOM 2919 C CA . MET B 1 1 ? 8.43 -53.469 -28.375 1 63.03 1 MET B CA 1
ATOM 2920 C C . MET B 1 1 ? 8.109 -52.031 -28.75 1 63.03 1 MET B C 1
ATOM 2922 O O . MET B 1 1 ? 9.008 -51.25 -29.047 1 63.03 1 MET B O 1
ATOM 2926 N N . THR B 1 2 ? 6.902 -51.656 -28.453 1 84.56 2 THR B N 1
ATOM 2927 C CA . THR B 1 2 ? 6.473 -50.344 -28.938 1 84.56 2 THR B CA 1
ATOM 2928 C C . THR B 1 2 ? 7.109 -49.219 -28.109 1 84.56 2 THR B C 1
ATOM 2930 O O . THR B 1 2 ? 7.66 -48.281 -28.672 1 84.56 2 THR B O 1
ATOM 2933 N N . ILE B 1 3 ? 7.418 -49.469 -26.875 1 92.19 3 ILE B N 1
ATOM 2934 C CA . ILE B 1 3 ? 7.906 -48.406 -26 1 92.19 3 ILE B CA 1
ATOM 2935 C C . ILE B 1 3 ? 9.398 -48.188 -26.25 1 92.19 3 ILE B C 1
ATOM 2937 O O . ILE B 1 3 ? 9.867 -47.062 -26.281 1 92.19 3 ILE B O 1
ATOM 2941 N N . ASP B 1 4 ? 10.086 -49.219 -26.438 1 94.06 4 ASP B N 1
ATOM 2942 C CA . ASP B 1 4 ? 11.523 -49.125 -26.688 1 94.06 4 ASP B CA 1
ATOM 2943 C C . ASP B 1 4 ? 11.812 -48.344 -27.969 1 94.06 4 ASP B C 1
ATOM 2945 O O . ASP B 1 4 ? 12.734 -47.531 -28.016 1 94.06 4 ASP B O 1
ATOM 2949 N N . ALA B 1 5 ? 11 -48.688 -28.969 1 94.94 5 ALA B N 1
ATOM 2950 C CA . ALA B 1 5 ? 11.156 -48 -30.25 1 94.94 5 ALA B CA 1
ATOM 2951 C C . ALA B 1 5 ? 10.938 -46.5 -30.094 1 94.94 5 ALA B C 1
ATOM 2953 O O . ALA B 1 5 ? 11.617 -45.688 -30.734 1 94.94 5 ALA B O 1
ATOM 2954 N N . VAL B 1 6 ? 10.008 -46.188 -29.297 1 97.12 6 VAL B N 1
ATOM 2955 C CA . VAL B 1 6 ? 9.688 -44.781 -29.062 1 97.12 6 VAL B CA 1
ATOM 2956 C C . VAL B 1 6 ? 10.781 -44.125 -28.219 1 97.12 6 VAL B C 1
ATOM 2958 O O . VAL B 1 6 ? 11.258 -43.031 -28.562 1 97.12 6 VAL B O 1
ATOM 2961 N N . LEU B 1 7 ? 11.258 -44.75 -27.156 1 97.62 7 LEU B N 1
ATOM 2962 C CA . LEU B 1 7 ? 12.25 -44.188 -26.234 1 97.62 7 LEU B CA 1
ATOM 2963 C C . LEU B 1 7 ? 13.586 -44 -26.938 1 97.62 7 LEU B C 1
ATOM 2965 O O . LEU B 1 7 ? 14.328 -43.062 -26.625 1 97.62 7 LEU B O 1
ATOM 2969 N N . ASP B 1 8 ? 13.82 -44.812 -27.922 1 97 8 ASP B N 1
ATOM 2970 C CA . ASP B 1 8 ? 15.062 -44.75 -28.688 1 97 8 ASP B CA 1
ATOM 2971 C C . ASP B 1 8 ? 15.102 -43.469 -29.531 1 97 8 ASP B C 1
ATOM 2973 O O . ASP B 1 8 ? 16.172 -43.094 -30.016 1 97 8 ASP B O 1
ATOM 2977 N N . GLN B 1 9 ? 13.922 -42.875 -29.734 1 97.38 9 GLN B N 1
ATOM 2978 C CA . GLN B 1 9 ? 13.844 -41.719 -30.594 1 97.38 9 GLN B CA 1
ATOM 2979 C C . GLN B 1 9 ? 14.07 -40.438 -29.797 1 97.38 9 GLN B C 1
ATOM 2981 O O . GLN B 1 9 ? 14.219 -39.344 -30.375 1 97.38 9 GLN B O 1
ATOM 2986 N N . ILE B 1 10 ? 14.172 -40.5 -28.5 1 98.19 10 ILE B N 1
ATOM 2987 C CA . ILE B 1 10 ? 14.344 -39.281 -27.672 1 98.19 10 ILE B CA 1
ATOM 2988 C C . ILE B 1 10 ? 15.711 -38.688 -27.938 1 98.19 10 ILE B C 1
ATOM 2990 O O . ILE B 1 10 ? 16.734 -39.344 -27.812 1 98.19 10 ILE B O 1
ATOM 2994 N N . ASP B 1 11 ? 15.734 -37.438 -28.312 1 98.44 11 ASP B N 1
ATOM 2995 C CA . ASP B 1 11 ? 16.953 -36.688 -28.562 1 98.44 11 ASP B CA 1
ATOM 2996 C C . ASP B 1 11 ? 17.234 -35.719 -27.422 1 98.44 11 ASP B C 1
ATOM 2998 O O . ASP B 1 11 ? 16.766 -34.562 -27.453 1 98.44 11 ASP B O 1
ATOM 3002 N N . GLU B 1 12 ? 18.109 -36.125 -26.562 1 98.31 12 GLU B N 1
ATOM 3003 C CA . GLU B 1 12 ? 18.375 -35.375 -25.344 1 98.31 12 GLU B CA 1
ATOM 3004 C C . GLU B 1 12 ? 19.031 -34.031 -25.672 1 98.31 12 GLU B C 1
ATOM 3006 O O . GLU B 1 12 ? 18.781 -33.031 -25 1 98.31 12 GLU B O 1
ATOM 3011 N N . GLU B 1 13 ? 19.828 -33.969 -26.625 1 98.25 13 GLU B N 1
ATOM 3012 C CA . GLU B 1 13 ? 20.5 -32.75 -27.031 1 98.25 13 GLU B CA 1
ATOM 3013 C C . GLU B 1 13 ? 19.516 -31.719 -27.609 1 98.25 13 GLU B C 1
ATOM 3015 O O . GLU B 1 13 ? 19.562 -30.547 -27.266 1 98.25 13 GLU B O 1
ATOM 3020 N N . ARG B 1 14 ? 18.688 -32.219 -28.453 1 98.31 14 ARG B N 1
ATOM 3021 C CA . ARG B 1 14 ? 17.641 -31.375 -29.016 1 98.31 14 ARG B CA 1
ATOM 3022 C C . ARG B 1 14 ? 16.734 -30.828 -27.922 1 98.31 14 ARG B C 1
ATOM 3024 O O . ARG B 1 14 ? 16.375 -29.656 -27.953 1 98.31 14 ARG B O 1
ATOM 3031 N N . LEU B 1 15 ? 16.438 -31.719 -27.031 1 98.69 15 LEU B N 1
ATOM 3032 C CA . LEU B 1 15 ? 15.562 -31.344 -25.922 1 98.69 15 LEU B CA 1
ATOM 3033 C C . LEU B 1 15 ? 16.203 -30.234 -25.078 1 98.69 15 LEU B C 1
ATOM 3035 O O . LEU B 1 15 ? 15.562 -29.234 -24.766 1 98.69 15 LEU B O 1
ATOM 3039 N N . THR B 1 16 ? 17.438 -30.391 -24.719 1 98.75 16 THR B N 1
ATOM 3040 C CA . THR B 1 16 ? 18.172 -29.422 -23.906 1 98.75 16 THR B CA 1
ATOM 3041 C C . THR B 1 16 ? 18.297 -28.094 -24.625 1 98.75 16 THR B C 1
ATOM 3043 O O . THR B 1 16 ? 18.109 -27.031 -24.016 1 98.75 16 THR B O 1
ATOM 3046 N N . GLN B 1 17 ? 18.562 -28.141 -25.891 1 98.56 17 GLN B N 1
ATOM 3047 C CA . GLN B 1 17 ? 18.688 -26.938 -26.688 1 98.56 17 GLN B CA 1
ATOM 3048 C C . GLN B 1 17 ? 17.344 -26.203 -26.781 1 98.56 17 GLN B C 1
ATOM 3050 O O . GLN B 1 17 ? 17.281 -24.984 -26.672 1 98.56 17 GLN B O 1
ATOM 3055 N N . LEU B 1 18 ? 16.328 -26.969 -27.031 1 98.69 18 LEU B N 1
ATOM 3056 C CA . LEU B 1 18 ? 14.992 -26.375 -27.109 1 98.69 18 LEU B CA 1
ATOM 3057 C C . LEU B 1 18 ? 14.641 -25.656 -25.797 1 98.69 18 LEU B C 1
ATOM 3059 O O . LEU B 1 18 ? 14.102 -24.547 -25.828 1 98.69 18 LEU B O 1
ATOM 3063 N N . LEU B 1 19 ? 14.93 -26.328 -24.688 1 98.69 19 LEU B N 1
ATOM 3064 C CA . LEU B 1 19 ? 14.641 -25.719 -23.406 1 98.69 19 LEU B CA 1
ATOM 3065 C C . LEU B 1 19 ? 15.453 -24.438 -23.234 1 98.69 19 LEU B C 1
ATOM 3067 O O . LEU B 1 19 ? 14.922 -23.422 -22.766 1 98.69 19 LEU B O 1
ATOM 3071 N N . SER B 1 20 ? 16.719 -24.469 -23.562 1 98.44 20 SER B N 1
ATOM 3072 C CA . SER B 1 20 ? 17.562 -23.297 -23.438 1 98.44 20 SER B CA 1
ATOM 3073 C C . SER B 1 20 ? 17 -22.125 -24.25 1 98.44 20 SER B C 1
ATOM 3075 O O . SER B 1 20 ? 16.938 -21 -23.766 1 98.44 20 SER B O 1
ATOM 3077 N N . ASP B 1 21 ? 16.609 -22.438 -25.484 1 98.5 21 ASP B N 1
ATOM 3078 C CA . ASP B 1 21 ? 16.062 -21.406 -26.359 1 98.5 21 ASP B CA 1
ATOM 3079 C C . ASP B 1 21 ? 14.75 -20.859 -25.797 1 98.5 21 ASP B C 1
ATOM 3081 O O . ASP B 1 21 ? 14.492 -19.656 -25.891 1 98.5 21 ASP B O 1
ATOM 3085 N N . THR B 1 22 ? 13.945 -21.75 -25.312 1 98.5 22 THR B N 1
ATOM 3086 C CA . THR B 1 22 ? 12.648 -21.344 -24.781 1 98.5 22 THR B CA 1
ATOM 3087 C C . THR B 1 22 ? 12.805 -20.484 -23.531 1 98.5 22 THR B C 1
ATOM 3089 O O . THR B 1 22 ? 12.102 -19.5 -23.359 1 98.5 22 THR B O 1
ATOM 3092 N N . VAL B 1 23 ? 13.734 -20.844 -22.656 1 97.94 23 VAL B N 1
ATOM 3093 C CA . VAL B 1 23 ? 13.992 -20.109 -21.422 1 97.94 23 VAL B CA 1
ATOM 3094 C C . VAL B 1 23 ? 14.57 -18.734 -21.766 1 97.94 23 VAL B C 1
ATOM 3096 O O . VAL B 1 23 ? 14.242 -17.734 -21.125 1 97.94 23 VAL B O 1
ATOM 3099 N N . GLU B 1 24 ? 15.344 -18.688 -22.734 1 97.44 24 GLU B N 1
ATOM 3100 C CA . GLU B 1 24 ? 15.953 -17.422 -23.172 1 97.44 24 GLU B CA 1
ATOM 3101 C C . GLU B 1 24 ? 14.898 -16.469 -23.719 1 97.44 24 GLU B C 1
ATOM 3103 O O . GLU B 1 24 ? 15.086 -15.25 -23.703 1 97.44 24 GLU B O 1
ATOM 3108 N N . THR B 1 25 ? 13.789 -16.984 -24.156 1 97.5 25 THR B N 1
ATOM 3109 C CA . THR B 1 25 ? 12.719 -16.172 -24.734 1 97.5 25 THR B CA 1
ATOM 3110 C C . THR B 1 25 ? 11.75 -1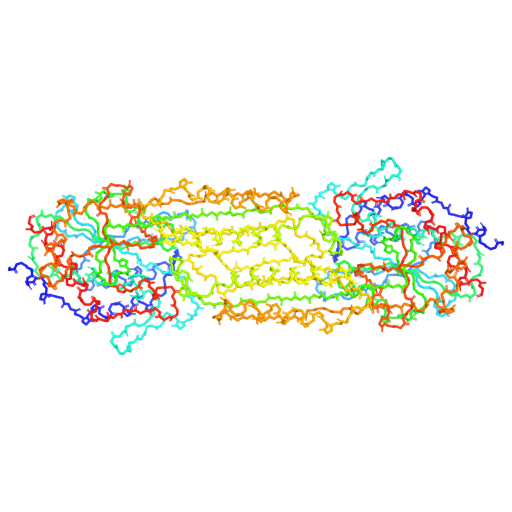5.703 -23.641 1 97.5 25 THR B C 1
ATOM 3112 O O . THR B 1 25 ? 11.008 -16.516 -23.078 1 97.5 25 THR B O 1
ATOM 3115 N N . TYR B 1 26 ? 11.805 -14.414 -23.359 1 95.38 26 TYR B N 1
ATOM 3116 C CA . TYR B 1 26 ? 10.961 -13.828 -22.328 1 95.38 26 TYR B CA 1
ATOM 3117 C C . TYR B 1 26 ? 9.484 -13.953 -22.688 1 95.38 26 TYR B C 1
ATOM 3119 O O . TYR B 1 26 ? 9.078 -13.586 -23.797 1 95.38 26 TYR B O 1
ATOM 3127 N N . SER B 1 27 ? 8.672 -14.492 -21.766 1 95.88 27 SER B N 1
ATOM 3128 C CA . SER B 1 27 ? 7.273 -14.75 -22.109 1 95.88 27 SER B CA 1
ATOM 3129 C C . SER B 1 27 ? 6.371 -14.625 -20.891 1 95.88 27 SER B C 1
ATOM 3131 O O . SER B 1 27 ? 5.625 -15.555 -20.562 1 95.88 27 SER B O 1
ATOM 3133 N N . PRO B 1 28 ? 6.297 -13.484 -20.266 1 94 28 PRO B N 1
ATOM 3134 C CA . PRO B 1 28 ? 5.309 -13.328 -19.188 1 94 28 PRO B CA 1
ATOM 3135 C C . PRO B 1 28 ? 3.873 -13.453 -19.688 1 94 28 PRO B C 1
ATOM 3137 O O . PRO B 1 28 ? 3.623 -13.375 -20.891 1 94 28 PRO B O 1
ATOM 3140 N N . SER B 1 29 ? 2.984 -13.742 -18.766 1 92.81 29 SER B N 1
ATOM 3141 C CA . SER B 1 29 ? 1.578 -13.789 -19.156 1 92.81 29 SER B CA 1
ATOM 3142 C C . SER B 1 29 ? 1.178 -12.547 -19.938 1 92.81 29 SER B C 1
ATOM 3144 O O . SER B 1 29 ? 1.602 -11.438 -19.594 1 92.81 29 SER B O 1
ATOM 3146 N N . TYR B 1 30 ? 0.43 -12.75 -20.953 1 91.38 30 TYR B N 1
ATOM 3147 C CA . TYR B 1 30 ? -0.14 -11.734 -21.828 1 91.38 30 TYR B CA 1
ATOM 3148 C C . TYR B 1 30 ? 0.889 -11.242 -22.844 1 91.38 30 TYR B C 1
ATOM 3150 O O . TYR B 1 30 ? 0.595 -10.367 -23.672 1 91.38 30 TYR B O 1
ATOM 3158 N N . ALA B 1 31 ? 2.078 -11.719 -22.812 1 92.56 31 ALA B N 1
ATOM 3159 C CA . ALA B 1 31 ? 3.109 -11.422 -23.797 1 92.56 31 ALA B CA 1
ATOM 3160 C C . ALA B 1 31 ? 3.871 -12.68 -24.188 1 92.56 31 ALA B C 1
ATOM 3162 O O . ALA B 1 31 ? 5.102 -12.711 -24.156 1 92.56 31 ALA B O 1
ATOM 3163 N N . GLU B 1 32 ? 3.137 -13.703 -24.656 1 96.31 32 GLU B N 1
ATOM 3164 C CA . GLU B 1 32 ? 3.727 -15.023 -24.844 1 96.31 32 GLU B CA 1
ATOM 3165 C C . GLU B 1 32 ? 4.059 -15.273 -26.312 1 96.31 32 GLU B C 1
ATOM 3167 O O . GLU B 1 32 ? 4.602 -16.328 -26.672 1 96.31 32 GLU B 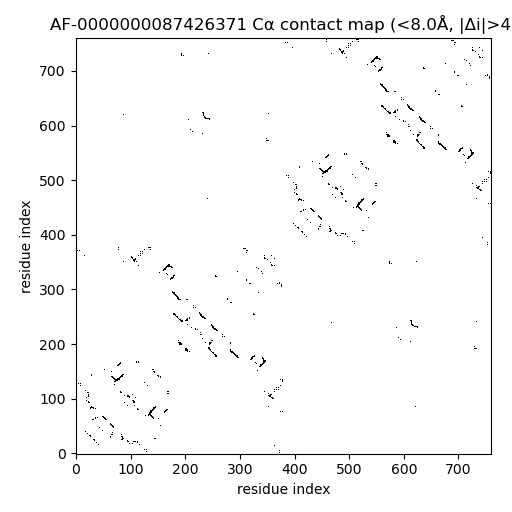O 1
ATOM 3172 N N . GLU B 1 33 ? 3.789 -14.367 -27.172 1 95.69 33 GLU B N 1
ATOM 3173 C CA . GLU B 1 33 ? 3.797 -14.688 -28.594 1 95.69 33 GLU B CA 1
ATOM 3174 C C . GLU B 1 33 ? 5.207 -14.992 -29.078 1 95.69 33 GLU B C 1
ATOM 3176 O O . GLU B 1 33 ? 5.395 -15.82 -29.984 1 95.69 33 GLU B O 1
ATOM 3181 N N . ALA B 1 34 ? 6.191 -14.336 -28.531 1 96.75 34 ALA B N 1
ATOM 3182 C CA . ALA B 1 34 ? 7.562 -14.617 -28.953 1 96.75 34 ALA B CA 1
ATOM 3183 C C . ALA B 1 34 ? 7.922 -16.078 -28.719 1 96.75 34 ALA B C 1
ATOM 3185 O O . ALA B 1 34 ? 8.562 -16.719 -29.562 1 96.75 34 ALA B O 1
ATOM 3186 N N . VAL B 1 35 ? 7.531 -16.609 -27.594 1 98.06 35 VAL B N 1
ATOM 3187 C CA . VAL B 1 35 ? 7.848 -18 -27.281 1 98.06 35 VAL B CA 1
ATOM 3188 C C . VAL B 1 35 ? 6.969 -18.922 -28.125 1 98.06 35 VAL B C 1
ATOM 3190 O O . VAL B 1 35 ? 7.406 -20 -28.531 1 98.06 35 VAL B O 1
ATOM 3193 N N . VAL B 1 36 ? 5.77 -18.531 -28.391 1 98.31 36 VAL B N 1
ATOM 3194 C CA . VAL B 1 36 ? 4.883 -19.312 -29.266 1 98.31 36 VAL B CA 1
ATOM 3195 C C . VAL B 1 36 ? 5.516 -19.453 -30.641 1 98.31 36 VAL B C 1
ATOM 3197 O O . VAL B 1 36 ? 5.566 -20.562 -31.188 1 98.31 36 VAL B O 1
ATOM 3200 N N . ASP B 1 37 ? 5.984 -18.328 -31.172 1 98.31 37 ASP B N 1
ATOM 3201 C CA . ASP B 1 37 ? 6.641 -18.344 -32.469 1 98.31 37 ASP B CA 1
ATOM 3202 C C . ASP B 1 37 ? 7.855 -19.266 -32.469 1 98.31 37 ASP B C 1
ATOM 3204 O O . ASP B 1 37 ? 8.062 -20.047 -33.406 1 98.31 37 ASP B O 1
ATOM 3208 N N . LEU B 1 38 ? 8.648 -19.156 -31.453 1 98.69 38 LEU B N 1
ATOM 3209 C CA . LEU B 1 38 ? 9.836 -20 -31.312 1 98.69 38 LEU B CA 1
ATOM 3210 C C . LEU B 1 38 ? 9.461 -21.469 -31.312 1 98.69 38 LEU B C 1
ATOM 3212 O O . LEU B 1 38 ? 10.109 -22.281 -31.984 1 98.69 38 LEU B O 1
ATOM 3216 N N . LEU B 1 39 ? 8.477 -21.812 -30.562 1 98.81 39 LEU B N 1
ATOM 3217 C CA . LEU B 1 39 ? 8.047 -23.203 -30.453 1 98.81 39 LEU B CA 1
ATOM 3218 C C . LEU B 1 39 ? 7.477 -23.703 -31.766 1 98.81 39 LEU B C 1
ATOM 3220 O O . LEU B 1 39 ? 7.711 -24.859 -32.156 1 98.81 39 LEU B O 1
ATOM 3224 N N . CYS B 1 40 ? 6.723 -22.875 -32.438 1 98.62 40 CYS B N 1
ATOM 3225 C CA . CYS B 1 40 ? 6.195 -23.25 -33.75 1 98.62 40 CYS B CA 1
ATOM 3226 C C . CYS B 1 40 ? 7.324 -23.547 -34.75 1 98.62 40 CYS B C 1
ATOM 3228 O O . CYS B 1 40 ? 7.266 -24.531 -35.5 1 98.62 40 CYS B O 1
ATOM 3230 N N . GLU B 1 41 ? 8.289 -22.688 -34.719 1 98.62 41 GLU B N 1
ATOM 3231 C CA . GLU B 1 41 ? 9.445 -22.922 -35.562 1 98.62 41 GLU B CA 1
ATOM 3232 C C . GLU B 1 41 ? 10.109 -24.266 -35.25 1 98.62 41 GLU B C 1
ATOM 3234 O O . GLU B 1 41 ? 10.5 -25 -36.156 1 98.62 41 GLU B O 1
ATOM 3239 N N . ALA B 1 42 ? 10.305 -24.531 -34 1 98.5 42 ALA B N 1
ATOM 3240 C CA . ALA B 1 42 ? 10.898 -25.797 -33.594 1 98.5 42 ALA B CA 1
ATOM 3241 C C . ALA B 1 42 ? 10.047 -26.969 -34.031 1 98.5 42 ALA B C 1
ATOM 3243 O O . ALA B 1 42 ? 10.586 -28 -34.469 1 98.5 42 ALA B O 1
ATOM 3244 N N . LEU B 1 43 ? 8.727 -26.891 -33.906 1 98.69 43 LEU B N 1
ATOM 3245 C CA . LEU B 1 43 ? 7.816 -27.953 -34.312 1 98.69 43 LEU B CA 1
ATOM 3246 C C . LEU B 1 43 ? 7.922 -28.188 -35.812 1 98.69 43 LEU B C 1
ATOM 3248 O O . LEU B 1 43 ? 7.898 -29.328 -36.281 1 98.69 43 LEU B O 1
ATOM 3252 N N . ASP B 1 44 ? 8.016 -27.094 -36.562 1 98.25 44 ASP B N 1
ATOM 3253 C CA . ASP B 1 44 ? 8.219 -27.203 -38.031 1 98.25 44 ASP B CA 1
ATOM 3254 C C . ASP B 1 44 ? 9.492 -27.984 -38.344 1 98.25 44 ASP B C 1
ATOM 3256 O O . ASP B 1 44 ? 9.484 -28.875 -39.188 1 98.25 44 ASP B O 1
ATOM 3260 N N . GLU B 1 45 ? 10.508 -27.672 -37.656 1 97.62 45 GLU B N 1
ATOM 3261 C CA . GLU B 1 45 ? 11.789 -28.328 -37.875 1 97.62 45 GLU B CA 1
ATOM 3262 C C . GLU B 1 45 ? 11.703 -29.812 -37.531 1 97.62 45 GLU B C 1
ATOM 3264 O O . GLU B 1 45 ? 12.375 -30.641 -38.156 1 97.62 45 GLU B O 1
ATOM 3269 N N . MET B 1 46 ? 10.883 -30.141 -36.562 1 97.06 46 MET B N 1
ATOM 3270 C CA . MET B 1 46 ? 10.727 -31.516 -36.094 1 97.06 46 MET B CA 1
ATOM 3271 C C . MET B 1 46 ? 9.734 -32.281 -37 1 97.06 46 MET B C 1
ATOM 3273 O O . MET B 1 46 ? 9.578 -33.469 -36.844 1 97.06 46 MET B O 1
ATOM 3277 N N . GLY B 1 47 ? 9 -31.562 -37.812 1 96.38 47 GLY B N 1
ATOM 3278 C CA . GLY B 1 47 ? 8.008 -32.156 -38.688 1 96.38 47 GLY B CA 1
ATOM 3279 C C . GLY B 1 47 ? 6.719 -32.5 -37.969 1 96.38 47 GLY B C 1
ATOM 3280 O O . GLY B 1 47 ? 6.027 -33.469 -38.344 1 96.38 47 GLY B O 1
ATOM 3281 N N . LEU B 1 48 ? 6.422 -31.859 -36.875 1 97.5 48 LEU B N 1
ATOM 3282 C CA . LEU B 1 48 ? 5.184 -32.062 -36.156 1 97.5 48 LEU B CA 1
ATOM 3283 C C . LEU B 1 48 ? 4.125 -31.047 -36.562 1 97.5 48 LEU B C 1
ATOM 3285 O O . LEU B 1 48 ? 4.336 -29.844 -36.438 1 97.5 48 LEU B O 1
ATOM 3289 N N . ALA B 1 49 ? 2.996 -31.531 -37 1 97.38 49 ALA B N 1
ATOM 3290 C CA . ALA B 1 49 ? 1.883 -30.625 -37.344 1 97.38 49 ALA B CA 1
ATOM 3291 C C . ALA B 1 49 ? 1.277 -30.031 -36.062 1 97.38 49 ALA B C 1
ATOM 3293 O O . ALA B 1 49 ? 1.231 -30.703 -35.031 1 97.38 49 ALA B O 1
ATOM 3294 N N . TYR B 1 50 ? 0.879 -28.828 -36.156 1 98.19 50 TYR B N 1
ATOM 3295 C CA . TYR B 1 50 ? 0.261 -28.156 -35.031 1 98.19 50 TYR B CA 1
ATOM 3296 C C . TYR B 1 50 ? -0.806 -27.172 -35.469 1 98.19 50 TYR B C 1
ATOM 3298 O O . TYR B 1 50 ? -0.875 -26.828 -36.656 1 98.19 50 TYR B O 1
ATOM 3306 N N . GLU B 1 51 ? -1.663 -26.797 -34.531 1 97.88 51 GLU B N 1
ATOM 3307 C CA . GLU B 1 51 ? -2.662 -25.75 -34.719 1 97.88 51 GLU B CA 1
ATOM 3308 C C . GLU B 1 51 ? -2.482 -24.641 -33.688 1 97.88 51 GLU B C 1
ATOM 3310 O O . GLU B 1 51 ? -2.197 -24.906 -32.531 1 97.88 51 GLU B O 1
ATOM 3315 N N . LYS B 1 52 ? -2.609 -23.375 -34.125 1 96.5 52 LYS B N 1
ATOM 3316 C CA . LYS B 1 52 ? -2.666 -22.234 -33.219 1 96.5 52 LYS B CA 1
ATOM 3317 C C . LYS B 1 52 ? -4.105 -21.891 -32.844 1 96.5 52 LYS B C 1
ATOM 3319 O O . LYS B 1 52 ? -4.949 -21.688 -33.719 1 96.5 52 LYS B O 1
ATOM 3324 N N . GLN B 1 53 ? -4.383 -21.984 -31.656 1 96.75 53 GLN B N 1
ATOM 3325 C CA . GLN B 1 53 ? -5.707 -21.625 -31.156 1 96.75 53 GLN B CA 1
ATOM 3326 C C . GLN B 1 53 ? -5.707 -20.203 -30.578 1 96.75 53 GLN B C 1
ATOM 3328 O O . GLN B 1 53 ? -5.02 -19.938 -29.594 1 96.75 53 GLN B O 1
ATOM 3333 N N . ARG B 1 54 ? -6.473 -19.344 -31.156 1 94.69 54 ARG B N 1
ATOM 3334 C CA . ARG B 1 54 ? -6.551 -17.969 -30.672 1 94.69 54 ARG B CA 1
ATOM 3335 C C . ARG B 1 54 ? -7.219 -17.906 -29.312 1 94.69 54 ARG B C 1
ATOM 3337 O O . ARG B 1 54 ? -8.289 -18.484 -29.109 1 94.69 54 ARG B O 1
ATOM 3344 N N . VAL B 1 55 ? -6.5 -17.312 -28.406 1 93.06 55 VAL B N 1
ATOM 3345 C CA . VAL B 1 55 ? -7.035 -17.125 -27.062 1 93.06 55 VAL B CA 1
ATOM 3346 C C . VAL B 1 55 ? -7.641 -15.734 -26.922 1 93.06 55 VAL B C 1
ATOM 3348 O O . VAL B 1 55 ? -7 -14.742 -27.266 1 93.06 55 VAL B O 1
ATOM 3351 N N . SER B 1 56 ? -8.922 -15.586 -26.969 1 71.06 56 SER B N 1
ATOM 3352 C CA . SER B 1 56 ? -9.719 -14.367 -27.062 1 71.06 56 SER B CA 1
ATOM 3353 C C . SER B 1 56 ? -9.445 -13.438 -25.891 1 71.06 56 SER B C 1
ATOM 3355 O O . SER B 1 56 ? -9.383 -13.883 -24.734 1 71.06 56 SER B O 1
ATOM 3357 N N . GLU B 1 57 ? -8.555 -12.484 -25.953 1 63.59 57 GLU B N 1
ATOM 3358 C CA . GLU B 1 57 ? -8.727 -11.359 -25.047 1 63.59 57 GLU B CA 1
ATOM 3359 C C . GLU B 1 57 ? -9.539 -10.242 -25.688 1 63.59 57 GLU B C 1
ATOM 3361 O O . GLU B 1 57 ? -9.82 -10.281 -26.891 1 63.59 57 GLU B O 1
ATOM 3366 N N . GLU B 1 58 ? -9.953 -9.227 -24.984 1 57.22 58 GLU B N 1
ATOM 3367 C CA . GLU B 1 58 ? -10.672 -8.094 -25.562 1 57.22 58 GLU B CA 1
ATOM 3368 C C . GLU B 1 58 ? -10.016 -7.613 -26.844 1 57.22 58 GLU B C 1
ATOM 3370 O O . GLU B 1 58 ? -8.812 -7.789 -27.031 1 57.22 58 GLU B O 1
ATOM 3375 N N . ASP B 1 59 ? -10.859 -7.457 -27.906 1 54.12 59 ASP B N 1
ATOM 3376 C CA . ASP B 1 59 ? -10.562 -7.023 -29.266 1 54.12 59 ASP B CA 1
ATOM 3377 C C . ASP B 1 59 ? -9.305 -6.152 -29.312 1 54.12 59 ASP B C 1
ATOM 3379 O O . ASP B 1 59 ? -8.555 -6.172 -30.281 1 54.12 59 ASP B O 1
ATOM 3383 N N . GLU B 1 60 ? -9.055 -5.422 -28.219 1 57.31 60 GLU B N 1
ATOM 3384 C CA . GLU B 1 60 ? -7.992 -4.422 -28.312 1 57.31 60 GLU B CA 1
ATOM 3385 C C . GLU B 1 60 ? -6.66 -4.984 -27.828 1 57.31 60 GLU B C 1
ATOM 3387 O O . GLU B 1 60 ? -5.645 -4.285 -27.844 1 57.31 60 GLU B O 1
ATOM 3392 N N . THR B 1 61 ? -6.602 -6.297 -27.562 1 62.88 61 THR B N 1
ATOM 3393 C CA . THR B 1 61 ? -5.328 -6.824 -27.078 1 62.88 61 THR B CA 1
ATOM 3394 C C . THR B 1 61 ? -4.652 -7.676 -28.141 1 62.88 61 THR B C 1
ATOM 3396 O O . THR B 1 61 ? -5.328 -8.266 -29 1 62.88 61 THR B O 1
ATOM 3399 N N . PRO B 1 62 ? -3.324 -7.535 -28.266 1 73.06 62 PRO B N 1
ATOM 3400 C CA . PRO B 1 62 ? -2.594 -8.359 -29.234 1 73.06 62 PRO B CA 1
ATOM 3401 C C . PRO B 1 62 ? -3.01 -9.828 -29.188 1 73.06 62 PRO B C 1
ATOM 3403 O O . PRO B 1 62 ? -3.387 -10.336 -28.125 1 73.06 62 PRO B O 1
ATOM 3406 N N . GLU B 1 63 ? -3.088 -10.414 -30.281 1 88.12 63 GLU B N 1
ATOM 3407 C CA . GLU B 1 63 ? -3.521 -11.805 -30.422 1 88.12 63 GLU B CA 1
ATOM 3408 C C . GLU B 1 63 ? -2.588 -12.75 -29.672 1 88.12 63 GLU B C 1
ATOM 3410 O O . GLU B 1 63 ? -1.366 -12.586 -29.703 1 88.12 63 GLU B O 1
ATOM 3415 N N . ARG B 1 64 ? -3.039 -13.594 -28.844 1 94 64 ARG B N 1
ATOM 3416 C CA . ARG B 1 64 ? -2.338 -14.648 -28.125 1 94 64 ARG B CA 1
ATOM 3417 C C . ARG B 1 64 ? -2.832 -16.031 -28.547 1 94 64 ARG B C 1
ATOM 3419 O O . ARG B 1 64 ? -4.004 -16.188 -28.891 1 94 64 ARG B O 1
ATOM 3426 N N . HIS B 1 65 ? -1.953 -17.016 -28.609 1 96.94 65 HIS B N 1
ATOM 3427 C CA . HIS B 1 65 ? -2.342 -18.297 -29.156 1 96.94 65 HIS B CA 1
ATOM 3428 C C . HIS B 1 65 ? -1.832 -19.453 -28.281 1 96.94 65 HIS B C 1
ATOM 3430 O O . HIS B 1 65 ? -0.706 -19.406 -27.797 1 96.94 65 HIS B O 1
ATOM 3436 N N . ASN B 1 66 ? -2.717 -20.406 -28.094 1 98.25 66 ASN B N 1
ATOM 3437 C CA . ASN B 1 66 ? -2.25 -21.734 -27.703 1 98.25 66 ASN B CA 1
ATOM 3438 C C . ASN B 1 66 ? -1.657 -22.5 -28.891 1 98.25 66 ASN B C 1
ATOM 3440 O O . ASN B 1 66 ? -1.933 -22.156 -30.047 1 98.25 66 ASN B O 1
ATOM 3444 N N . ILE B 1 67 ? -0.785 -23.453 -28.641 1 98.69 67 ILE B N 1
ATOM 3445 C CA . ILE B 1 67 ? -0.34 -24.391 -29.656 1 98.69 67 ILE B CA 1
ATOM 3446 C C . ILE B 1 67 ? -0.903 -25.781 -29.344 1 98.69 67 ILE B C 1
ATOM 3448 O O . ILE B 1 67 ? -0.731 -26.297 -28.25 1 98.69 67 ILE B O 1
ATOM 3452 N N . LEU B 1 68 ? -1.589 -26.344 -30.312 1 98.56 68 LEU B N 1
ATOM 3453 C CA . LEU B 1 68 ? -2.15 -27.688 -30.156 1 98.56 68 LEU B CA 1
ATOM 3454 C C . LEU B 1 68 ? -1.484 -28.656 -31.125 1 98.56 68 LEU B C 1
ATOM 3456 O O . LEU B 1 68 ? -1.434 -28.422 -32.344 1 98.56 68 LEU B O 1
ATOM 3460 N N . ILE B 1 69 ? -0.93 -29.734 -30.578 1 98.5 69 ILE B N 1
ATOM 3461 C CA . ILE B 1 69 ? -0.32 -30.812 -31.359 1 98.5 69 ILE B CA 1
ATOM 3462 C C . ILE B 1 69 ? -1.1 -32.094 -31.156 1 98.5 69 ILE B C 1
ATOM 3464 O O . ILE B 1 69 ? -1.269 -32.562 -30.016 1 98.5 69 ILE B O 1
ATOM 3468 N N . ALA B 1 70 ? -1.564 -32.688 -32.219 1 97.5 70 ALA B N 1
ATOM 3469 C CA . ALA B 1 70 ? -2.381 -33.906 -32.094 1 97.5 70 ALA B CA 1
ATOM 3470 C C . ALA B 1 70 ? -1.745 -35.062 -32.844 1 97.5 70 ALA B C 1
ATOM 3472 O O . ALA B 1 70 ? -1.197 -34.875 -33.938 1 97.5 70 ALA B O 1
ATOM 3473 N N . LEU B 1 71 ? -1.72 -36.219 -32.219 1 97.19 71 LEU B N 1
ATOM 3474 C CA . LEU B 1 71 ? -1.338 -37.469 -32.844 1 97.19 71 LEU B CA 1
ATOM 3475 C C . LEU B 1 71 ? -2.412 -38.531 -32.625 1 97.19 71 LEU B C 1
ATOM 3477 O O . LEU B 1 71 ? -3.049 -38.594 -31.578 1 97.19 71 LEU B O 1
ATOM 3481 N N . GLY B 1 72 ? -2.637 -39.375 -33.625 1 95.06 72 GLY B N 1
ATOM 3482 C CA . GLY B 1 72 ? -3.611 -40.469 -33.5 1 95.06 72 GLY B CA 1
ATOM 3483 C C . GLY B 1 72 ? -5.035 -40 -33.75 1 95.06 72 GLY B C 1
ATOM 3484 O O . GLY B 1 72 ? -5.27 -38.844 -34.125 1 95.06 72 GLY B O 1
ATOM 3485 N N . PRO B 1 73 ? -5.938 -40.938 -33.594 1 94.12 73 PRO B N 1
ATOM 3486 C CA . PRO B 1 73 ? -7.336 -40.625 -33.844 1 94.12 73 PRO B CA 1
ATOM 3487 C C . PRO B 1 73 ? -7.992 -39.812 -32.719 1 94.12 73 PRO B C 1
ATOM 3489 O O . PRO B 1 73 ? -7.535 -39.875 -31.578 1 94.12 73 PRO B O 1
ATOM 3492 N N . GLY B 1 74 ? -9.07 -39.062 -33.094 1 88.25 74 GLY B N 1
ATOM 3493 C CA . GLY B 1 74 ? -9.836 -38.344 -32.094 1 88.25 74 GLY B CA 1
ATOM 3494 C C . GLY B 1 74 ? -11.062 -39.094 -31.609 1 88.25 74 GLY B C 1
ATOM 3495 O O . GLY B 1 74 ? -11.5 -40.062 -32.281 1 88.25 74 GLY B O 1
ATOM 3496 N N . PRO B 1 75 ? -11.617 -38.719 -30.547 1 90.25 75 PRO B N 1
ATOM 3497 C CA . PRO B 1 75 ? -11.148 -37.688 -29.594 1 90.25 75 PRO B CA 1
ATOM 3498 C C . PRO B 1 75 ? -9.938 -38.156 -28.781 1 90.25 75 PRO B C 1
ATOM 3500 O O . PRO B 1 75 ? -9.758 -39.375 -28.594 1 90.25 75 PRO B O 1
ATOM 3503 N N . ALA B 1 76 ? -9.156 -37.312 -28.219 1 93.56 76 ALA B N 1
ATOM 3504 C CA . ALA B 1 76 ? -7.914 -37.625 -27.516 1 93.56 76 ALA B CA 1
ATOM 3505 C C . ALA B 1 76 ? -8.195 -38.375 -26.219 1 93.56 76 ALA B C 1
ATOM 3507 O O . ALA B 1 76 ? -9.102 -38 -25.469 1 93.56 76 ALA B O 1
ATOM 3508 N N . GLU B 1 77 ? -7.469 -39.406 -26.062 1 94.38 77 GLU B N 1
ATOM 3509 C CA . GLU B 1 77 ? -7.508 -40.156 -24.812 1 94.38 77 GLU B CA 1
ATOM 3510 C C . GLU B 1 77 ? -6.664 -39.5 -23.734 1 94.38 77 GLU B C 1
ATOM 3512 O O . GLU B 1 77 ? -7.051 -39.438 -22.578 1 94.38 77 GLU B O 1
ATOM 3517 N N . LEU B 1 78 ? -5.559 -39.062 -24.156 1 97.5 78 LEU B N 1
ATOM 3518 C CA . LEU B 1 78 ? -4.605 -38.375 -23.281 1 97.5 78 LEU B CA 1
ATOM 3519 C C . LEU B 1 78 ? -4.34 -36.938 -23.75 1 97.5 78 LEU B C 1
ATOM 3521 O O . LEU B 1 78 ? -4.125 -36.719 -24.938 1 97.5 78 LEU B O 1
ATOM 3525 N N . VAL B 1 79 ? -4.48 -36.031 -22.812 1 98.5 79 VAL B N 1
ATOM 3526 C CA . VAL B 1 79 ? -4.098 -34.656 -23.094 1 98.5 79 VAL B CA 1
ATOM 3527 C C . VAL B 1 79 ? -2.924 -34.25 -22.203 1 98.5 79 VAL B C 1
ATOM 3529 O O . VAL B 1 79 ? -2.986 -34.406 -20.969 1 98.5 79 VAL B O 1
ATOM 3532 N N . LEU B 1 80 ? -1.839 -33.875 -22.812 1 98.81 80 LEU B N 1
ATOM 3533 C CA . LEU B 1 80 ? -0.722 -33.25 -22.125 1 98.81 80 LEU B CA 1
ATOM 3534 C C . LEU B 1 80 ? -0.861 -31.719 -22.156 1 98.81 80 LEU B C 1
ATOM 3536 O O . LEU B 1 80 ? -1.265 -31.156 -23.172 1 98.81 80 LEU B O 1
ATOM 3540 N N . VAL B 1 81 ? -0.635 -31.094 -21 1 98.81 81 VAL B N 1
ATOM 3541 C CA . VAL B 1 81 ? -0.812 -29.656 -20.906 1 98.81 81 VAL B CA 1
ATOM 3542 C C . VAL B 1 81 ? 0.436 -29.016 -20.312 1 98.81 81 VAL B C 1
ATOM 3544 O O . VAL B 1 81 ? 0.966 -29.5 -19.312 1 98.81 81 VAL B O 1
ATOM 3547 N N . GLY B 1 82 ? 0.916 -28 -20.906 1 98.69 82 GLY B N 1
ATOM 3548 C CA . GLY B 1 82 ? 1.967 -27.156 -20.375 1 98.69 82 GLY B CA 1
ATOM 3549 C C . GLY B 1 82 ? 1.753 -25.688 -20.672 1 98.69 82 GLY B C 1
ATOM 3550 O O . GLY B 1 82 ? 1.316 -25.328 -21.766 1 98.69 82 GLY B O 1
ATOM 3551 N N . HIS B 1 83 ? 1.962 -24.859 -19.688 1 98.5 83 HIS B N 1
ATOM 3552 C CA . HIS B 1 83 ? 1.847 -23.422 -19.969 1 98.5 83 HIS B CA 1
ATOM 3553 C C . HIS B 1 83 ? 3.199 -22.828 -20.328 1 98.5 83 HIS B C 1
ATOM 3555 O O . HIS B 1 83 ? 4.223 -23.203 -19.75 1 98.5 83 HIS B O 1
ATOM 3561 N N . VAL B 1 84 ? 3.139 -21.875 -21.281 1 98.5 84 VAL B N 1
ATOM 3562 C CA . VAL B 1 84 ? 4.387 -21.391 -21.859 1 98.5 84 VAL B CA 1
ATOM 3563 C C . VAL B 1 84 ? 4.766 -20.062 -21.219 1 98.5 84 VAL B C 1
ATOM 3565 O O . VAL B 1 84 ? 5.883 -19.562 -21.406 1 98.5 84 VAL B O 1
ATOM 3568 N N . ASP B 1 85 ? 3.816 -19.484 -20.484 1 96.44 85 ASP B N 1
ATOM 3569 C CA . ASP B 1 85 ? 4.082 -18.188 -19.875 1 96.44 85 ASP B CA 1
ATOM 3570 C C . ASP B 1 85 ? 4.863 -18.328 -18.562 1 96.44 85 ASP B C 1
ATOM 3572 O O . ASP B 1 85 ? 4.934 -19.422 -18 1 96.44 85 ASP B O 1
ATOM 3576 N N . THR B 1 86 ? 5.52 -17.281 -18.188 1 95.44 86 THR B N 1
ATOM 3577 C CA . THR B 1 86 ? 6.215 -17.156 -16.922 1 95.44 86 THR B CA 1
ATOM 3578 C C . THR B 1 86 ? 5.703 -15.953 -16.141 1 95.44 86 THR B C 1
ATOM 3580 O O . THR B 1 86 ? 4.887 -15.18 -16.641 1 95.44 86 THR B O 1
ATOM 3583 N N . ILE B 1 87 ? 6.078 -15.898 -14.906 1 92.31 87 ILE B N 1
ATOM 3584 C CA . ILE B 1 87 ? 5.918 -14.633 -14.203 1 92.31 87 ILE B CA 1
ATOM 3585 C C . ILE B 1 87 ? 6.859 -13.586 -14.789 1 92.31 87 ILE B C 1
ATOM 3587 O O . ILE B 1 87 ? 7.742 -13.914 -15.586 1 92.31 87 ILE B O 1
ATOM 3591 N N . PRO B 1 88 ? 6.645 -12.336 -14.469 1 90.81 88 PRO B N 1
ATOM 3592 C CA . PRO B 1 88 ? 7.586 -11.32 -14.945 1 90.81 88 PRO B CA 1
ATOM 3593 C C . PRO B 1 88 ? 8.992 -11.508 -14.383 1 90.81 88 PRO B C 1
ATOM 3595 O O . PRO B 1 88 ? 9.148 -11.898 -13.219 1 90.81 88 PRO B O 1
ATOM 3598 N N . ALA B 1 89 ? 9.93 -11.172 -15.219 1 90 89 ALA B N 1
ATOM 3599 C CA . ALA B 1 89 ? 11.328 -11.273 -14.797 1 90 89 ALA B CA 1
ATOM 3600 C C . ALA B 1 89 ? 11.688 -10.156 -13.82 1 90 89 ALA B C 1
ATOM 3602 O O . ALA B 1 89 ? 11.141 -9.055 -13.898 1 90 89 ALA B O 1
ATOM 3603 N N . TRP B 1 90 ? 12.555 -10.484 -12.953 1 83 90 TRP B N 1
ATOM 3604 C CA . TRP B 1 90 ? 13.055 -9.5 -12 1 83 90 TRP B CA 1
ATOM 3605 C C . TRP B 1 90 ? 14.078 -8.578 -12.664 1 83 90 TRP B C 1
ATOM 3607 O O . TRP B 1 90 ? 14.148 -7.387 -12.344 1 83 90 TRP B O 1
ATOM 3617 N N . ASP B 1 91 ? 14.875 -9.141 -13.406 1 83.69 91 ASP B N 1
ATOM 3618 C CA . ASP B 1 91 ? 15.922 -8.453 -14.156 1 83.69 91 ASP B CA 1
ATOM 3619 C C . ASP B 1 91 ? 16.25 -9.203 -15.453 1 83.69 91 ASP B C 1
ATOM 3621 O O . ASP B 1 91 ? 15.695 -10.266 -15.719 1 83.69 91 ASP B O 1
ATOM 3625 N N . GLU B 1 92 ? 16.969 -8.586 -16.203 1 82.88 92 GLU B N 1
ATOM 3626 C CA . GLU B 1 92 ? 17.344 -9.18 -17.484 1 82.88 92 GLU B CA 1
ATOM 3627 C C . GLU B 1 92 ? 18.125 -10.477 -17.297 1 82.88 92 GLU B C 1
ATOM 3629 O O . GLU B 1 92 ? 17.984 -11.414 -18.078 1 82.88 92 GLU B O 1
ATOM 3634 N N . GLU B 1 93 ? 18.844 -10.547 -16.297 1 83.88 93 GLU B N 1
ATOM 3635 C CA . GLU B 1 93 ? 19.688 -11.703 -16.031 1 83.88 93 GLU B CA 1
ATOM 3636 C C . GLU B 1 93 ? 18.859 -12.945 -15.727 1 83.88 93 GLU B C 1
ATOM 3638 O O . GLU B 1 93 ? 19.266 -14.07 -16.016 1 83.88 93 GLU B O 1
ATOM 3643 N N . SER B 1 94 ? 17.734 -12.734 -15.25 1 86.06 94 SER B N 1
ATOM 3644 C CA . SER B 1 94 ? 16.875 -13.844 -14.852 1 86.06 94 SER B CA 1
ATOM 3645 C C . SER B 1 94 ? 16.406 -14.648 -16.062 1 86.06 94 SER B C 1
ATOM 3647 O O . SER B 1 94 ? 16.016 -15.812 -15.93 1 86.06 94 SER B O 1
ATOM 3649 N N . THR B 1 95 ? 16.438 -14.07 -17.266 1 86.62 95 THR B N 1
ATOM 3650 C CA . THR B 1 95 ? 15.945 -14.758 -18.453 1 86.62 95 THR B CA 1
ATOM 3651 C C . THR B 1 95 ? 17.094 -15.305 -19.297 1 86.62 95 THR B C 1
ATOM 3653 O O . THR B 1 95 ? 16.891 -15.883 -20.359 1 86.62 95 THR B O 1
ATOM 3656 N N . THR B 1 96 ? 18.266 -15.125 -18.844 1 92.88 96 THR B N 1
ATOM 3657 C CA . THR B 1 96 ? 19.438 -15.648 -19.547 1 92.88 96 THR B CA 1
ATOM 3658 C C . THR B 1 96 ? 19.797 -17.031 -19.031 1 92.88 96 THR B C 1
ATOM 3660 O O . THR B 1 96 ? 20.391 -17.172 -17.953 1 92.88 96 THR B O 1
ATOM 3663 N N . PRO B 1 97 ? 19.531 -18.031 -19.844 1 96.31 97 PRO B N 1
ATOM 3664 C CA . PRO B 1 97 ? 19.781 -19.391 -19.359 1 96.31 97 PRO B CA 1
ATOM 3665 C C . PRO B 1 97 ? 21.266 -19.734 -19.328 1 96.31 97 PRO B C 1
ATOM 3667 O O . PRO B 1 97 ? 22.031 -19.297 -20.203 1 96.31 97 PRO B O 1
ATOM 3670 N N . TYR B 1 98 ? 21.641 -20.453 -18.406 1 96.62 98 TYR B N 1
ATOM 3671 C CA . TYR B 1 98 ? 22.984 -21.016 -18.359 1 96.62 98 TYR B CA 1
ATOM 3672 C C . TYR B 1 98 ? 22.969 -22.375 -17.672 1 96.62 98 TYR B C 1
ATOM 3674 O O . TYR B 1 98 ? 22.062 -22.688 -16.906 1 96.62 98 TYR B O 1
ATOM 3682 N N . ILE B 1 99 ? 23.969 -23.219 -18.062 1 97.75 99 ILE B N 1
ATOM 3683 C CA . ILE B 1 99 ? 24.062 -24.562 -17.516 1 97.75 99 ILE B CA 1
ATOM 3684 C C . ILE B 1 99 ? 25.266 -24.656 -16.578 1 97.75 99 ILE B C 1
ATOM 3686 O O . ILE B 1 99 ? 26.375 -24.25 -16.922 1 97.75 99 ILE B O 1
ATOM 3690 N N . GLU B 1 100 ? 24.984 -25.078 -15.391 1 97.38 100 GLU B N 1
ATOM 3691 C CA . GLU B 1 100 ? 26.031 -25.297 -14.398 1 97.38 100 GLU B CA 1
ATOM 3692 C C . GLU B 1 100 ? 25.734 -26.531 -13.547 1 97.38 100 GLU B C 1
ATOM 3694 O O . GLU B 1 100 ? 24.641 -26.672 -13 1 97.38 100 GLU B O 1
ATOM 3699 N N . GLU B 1 101 ? 26.719 -27.453 -13.492 1 97.44 101 GLU B N 1
ATOM 3700 C CA . GLU B 1 101 ? 26.641 -28.641 -12.656 1 97.44 101 GLU B CA 1
ATOM 3701 C C . GLU B 1 101 ? 25.391 -29.469 -12.953 1 97.44 101 GLU B C 1
ATOM 3703 O O . GLU B 1 101 ? 24.656 -29.844 -12.039 1 97.44 101 GLU B O 1
ATOM 3708 N N . GLY B 1 102 ? 25.047 -29.562 -14.188 1 98 102 GLY B N 1
ATOM 3709 C CA . GLY B 1 102 ? 23.953 -30.422 -14.633 1 98 102 GLY B CA 1
ATOM 3710 C C . GLY B 1 102 ? 22.594 -29.781 -14.477 1 98 102 GLY B C 1
ATOM 3711 O O . GLY B 1 102 ? 21.562 -30.453 -14.625 1 98 102 GLY B O 1
ATOM 3712 N N . LYS B 1 103 ? 22.609 -28.5 -14.164 1 98.44 103 LYS B N 1
ATOM 3713 C CA . LYS B 1 103 ? 21.359 -27.766 -14 1 98.44 103 LYS B CA 1
ATOM 3714 C C . LYS B 1 103 ? 21.25 -26.625 -15.016 1 98.44 103 LYS B C 1
ATOM 3716 O O . LYS B 1 103 ? 22.25 -25.969 -15.32 1 98.44 103 LYS B O 1
ATOM 3721 N N . LEU B 1 104 ? 20.125 -26.484 -15.586 1 98.56 104 LEU B N 1
ATOM 3722 C CA . LEU B 1 104 ? 19.844 -25.328 -16.422 1 98.56 104 LEU B CA 1
ATOM 3723 C C . LEU B 1 104 ? 19.094 -24.25 -15.625 1 98.56 104 LEU B C 1
ATOM 3725 O O . LEU B 1 104 ? 18 -24.5 -15.117 1 98.56 104 LEU B O 1
ATOM 3729 N N . TYR B 1 105 ? 19.734 -23.141 -15.539 1 97.81 105 TYR B N 1
ATOM 3730 C CA . TYR B 1 105 ? 19.188 -22.016 -14.781 1 97.81 105 TYR B CA 1
ATOM 3731 C C . TYR B 1 105 ? 18.484 -21.016 -15.703 1 97.81 105 TYR B C 1
ATOM 3733 O O . TYR B 1 105 ? 18.891 -20.844 -16.859 1 97.81 105 TYR B O 1
ATOM 3741 N N . GLY B 1 106 ? 17.469 -20.391 -15.148 1 97 106 GLY B N 1
ATOM 3742 C CA . GLY B 1 106 ? 16.719 -19.359 -15.852 1 97 106 GLY B CA 1
ATOM 3743 C C . GLY B 1 106 ? 15.234 -19.359 -15.508 1 97 106 GLY B C 1
ATOM 3744 O O . GLY B 1 106 ? 14.672 -20.406 -15.172 1 97 106 GLY B O 1
ATOM 3745 N N . LEU B 1 107 ? 14.648 -18.219 -15.672 1 96.06 107 LEU B N 1
ATOM 3746 C CA . LEU B 1 107 ? 13.227 -18.094 -15.391 1 96.06 107 LEU B CA 1
ATOM 3747 C C . LEU B 1 107 ? 12.398 -18.953 -16.344 1 96.06 107 LEU B C 1
ATOM 3749 O O . LEU B 1 107 ? 12.555 -18.859 -17.562 1 96.06 107 LEU B O 1
ATOM 3753 N N . GLY B 1 108 ? 11.578 -19.828 -15.766 1 96.88 108 GLY B N 1
ATOM 3754 C CA . GLY B 1 108 ? 10.758 -20.734 -16.562 1 96.88 108 GLY B CA 1
ATOM 3755 C C . GLY B 1 108 ? 11.375 -22.125 -16.703 1 96.88 108 GLY B C 1
ATOM 3756 O O . GLY B 1 108 ? 10.711 -23.062 -17.141 1 96.88 108 GLY B O 1
ATOM 3757 N N . SER B 1 109 ? 12.609 -22.281 -16.297 1 98.06 109 SER B N 1
ATOM 3758 C CA . SER B 1 109 ? 13.281 -23.578 -16.438 1 98.06 109 SER B CA 1
ATOM 3759 C C . SER B 1 109 ? 12.547 -24.672 -15.664 1 98.06 109 SER B C 1
ATOM 3761 O O . SER B 1 109 ? 12.375 -25.781 -16.156 1 98.06 109 SER B O 1
ATOM 3763 N N . ALA B 1 110 ? 12.117 -24.312 -14.492 1 97.38 110 ALA B N 1
ATOM 3764 C CA . ALA B 1 110 ? 11.352 -25.266 -13.688 1 97.38 110 ALA B CA 1
ATOM 3765 C C . ALA B 1 110 ? 9.852 -25.109 -13.93 1 97.38 110 ALA B C 1
ATOM 3767 O O . ALA B 1 110 ? 9.148 -26.094 -14.156 1 97.38 110 ALA B O 1
ATOM 3768 N N . ASP B 1 111 ? 9.25 -23.969 -14.055 1 96 111 ASP B N 1
ATOM 3769 C CA . ASP B 1 111 ? 7.824 -23.656 -14.07 1 96 111 ASP B CA 1
ATOM 3770 C C . ASP B 1 111 ? 7.457 -22.844 -15.32 1 96 111 ASP B C 1
ATOM 3772 O O . ASP B 1 111 ? 7.48 -21.625 -15.305 1 96 111 ASP B O 1
ATOM 3776 N N . MET B 1 112 ? 7.125 -23.453 -16.406 1 97.06 112 MET B N 1
ATOM 3777 C CA . MET B 1 112 ? 7.293 -24.891 -16.547 1 97.06 112 MET B CA 1
ATOM 3778 C C . MET B 1 112 ? 7.719 -25.25 -17.969 1 97.06 112 MET B C 1
ATOM 3780 O O . MET B 1 112 ? 7.27 -26.25 -18.516 1 97.06 112 MET B O 1
ATOM 3784 N N . LYS B 1 113 ? 8.578 -24.359 -18.531 1 98.62 113 LYS B N 1
ATOM 3785 C CA . LYS B 1 113 ? 9.039 -24.578 -19.906 1 98.62 113 LYS B CA 1
ATOM 3786 C C . LYS B 1 113 ? 9.766 -25.922 -20.031 1 98.62 113 LYS B C 1
ATOM 3788 O O . LYS B 1 113 ? 9.773 -26.531 -21.094 1 98.62 113 LYS B O 1
ATOM 3793 N N . SER B 1 114 ? 10.375 -26.406 -18.969 1 98.81 114 SER B N 1
ATOM 3794 C CA . SER B 1 114 ? 10.969 -27.734 -19 1 98.81 114 SER B CA 1
ATOM 3795 C C . SER B 1 114 ? 9.922 -28.812 -19.281 1 98.81 114 SER B C 1
ATOM 3797 O O . SER B 1 114 ? 10.133 -29.703 -20.109 1 98.81 114 SER B O 1
ATOM 3799 N N . GLY B 1 115 ? 8.789 -28.734 -18.547 1 98.88 115 GLY B N 1
ATOM 3800 C CA . GLY B 1 115 ? 7.695 -29.656 -18.828 1 98.88 115 GLY B CA 1
ATOM 3801 C C . GLY B 1 115 ? 7.199 -29.562 -20.25 1 98.88 115 GLY B C 1
ATOM 3802 O O . GLY B 1 115 ? 6.98 -30.578 -20.906 1 98.88 115 GLY B O 1
ATOM 3803 N N . CYS B 1 116 ? 7.059 -28.375 -20.781 1 98.88 116 CYS B N 1
ATOM 3804 C CA . CYS B 1 116 ? 6.605 -28.156 -22.156 1 98.88 116 CYS B CA 1
ATOM 3805 C C . CYS B 1 116 ? 7.539 -28.812 -23.156 1 98.88 116 CYS B C 1
ATOM 3807 O O . CYS B 1 116 ? 7.098 -29.562 -24.016 1 98.88 116 CYS B O 1
ATOM 3809 N N . CYS B 1 117 ? 8.82 -28.5 -23 1 98.94 117 CYS B N 1
ATOM 3810 C CA . CYS B 1 117 ? 9.805 -29 -23.953 1 98.94 117 CYS B CA 1
ATOM 3811 C C . CYS B 1 117 ? 9.906 -30.531 -23.875 1 98.94 117 CYS B C 1
ATOM 3813 O O . CYS B 1 117 ? 10.07 -31.188 -24.906 1 98.94 117 CYS B O 1
ATOM 3815 N N . ALA B 1 118 ? 9.867 -31.062 -22.703 1 98.94 118 ALA B N 1
ATOM 3816 C CA . ALA B 1 118 ? 9.883 -32.5 -22.531 1 98.94 118 ALA B CA 1
ATOM 3817 C C . ALA B 1 118 ? 8.688 -33.156 -23.234 1 98.94 118 ALA B C 1
ATOM 3819 O O . ALA B 1 118 ? 8.812 -34.219 -23.844 1 98.94 118 ALA B O 1
ATOM 3820 N N . MET B 1 119 ? 7.512 -32.562 -23.094 1 98.94 119 MET B N 1
ATOM 3821 C CA . MET B 1 119 ? 6.305 -33.062 -23.734 1 98.94 119 MET B CA 1
ATOM 3822 C C . MET B 1 119 ? 6.434 -33 -25.266 1 98.94 119 MET B C 1
ATOM 3824 O O . MET B 1 119 ? 6.031 -33.938 -25.953 1 98.94 119 MET B O 1
ATOM 3828 N N . ILE B 1 120 ? 6.973 -31.906 -25.75 1 98.88 120 ILE B N 1
ATOM 3829 C CA . ILE B 1 120 ? 7.203 -31.766 -27.188 1 98.88 120 ILE B CA 1
ATOM 3830 C C . ILE B 1 120 ? 8.117 -32.875 -27.672 1 98.88 120 ILE B C 1
ATOM 3832 O O . ILE B 1 120 ? 7.832 -33.531 -28.672 1 98.88 120 ILE B O 1
ATOM 3836 N N . GLU B 1 121 ? 9.211 -33.094 -26.969 1 98.81 121 GLU B N 1
ATOM 3837 C CA . GLU B 1 121 ? 10.148 -34.156 -27.344 1 98.81 121 GLU B CA 1
ATOM 3838 C C . GLU B 1 121 ? 9.484 -35.531 -27.328 1 98.81 121 GLU B C 1
ATOM 3840 O O . GLU B 1 121 ? 9.758 -36.375 -28.188 1 98.81 121 GLU B O 1
ATOM 3845 N N . ALA B 1 122 ? 8.648 -35.781 -26.344 1 98.75 122 ALA B N 1
ATOM 3846 C CA . ALA B 1 122 ? 7.906 -37.031 -26.281 1 98.75 122 ALA B CA 1
ATOM 3847 C C . ALA B 1 122 ? 7.016 -37.188 -27.5 1 98.75 122 ALA B C 1
ATOM 3849 O O . ALA B 1 122 ? 6.98 -38.281 -28.109 1 98.75 122 ALA B O 1
ATOM 3850 N N . MET B 1 123 ? 6.262 -36.156 -27.859 1 98.5 123 MET B N 1
ATOM 3851 C CA . MET B 1 123 ? 5.414 -36.188 -29.047 1 98.5 123 MET B CA 1
ATOM 3852 C C . MET B 1 123 ? 6.238 -36.469 -30.297 1 98.5 123 MET B C 1
ATOM 3854 O O . MET B 1 123 ? 5.832 -37.281 -31.141 1 98.5 123 MET B O 1
ATOM 3858 N N . ALA B 1 124 ? 7.355 -35.812 -30.406 1 98.44 124 ALA B N 1
ATOM 3859 C CA . ALA B 1 124 ? 8.242 -36.031 -31.562 1 98.44 124 ALA B CA 1
ATOM 3860 C C . ALA B 1 124 ? 8.727 -37.469 -31.641 1 98.44 124 ALA B C 1
ATOM 3862 O O . ALA B 1 124 ? 8.766 -38.062 -32.719 1 98.44 124 ALA B O 1
ATOM 3863 N N . ALA B 1 125 ? 9.148 -37.969 -30.5 1 98.19 125 ALA B N 1
ATOM 3864 C CA . ALA B 1 125 ? 9.656 -39.344 -30.453 1 98.19 125 ALA B CA 1
ATOM 3865 C C . ALA B 1 125 ? 8.594 -40.344 -30.906 1 98.19 125 ALA B C 1
ATOM 3867 O O . ALA B 1 125 ? 8.891 -41.281 -31.641 1 98.19 125 ALA B O 1
ATOM 3868 N N . VAL B 1 126 ? 7.387 -40.156 -30.453 1 97.56 126 VAL B N 1
ATOM 3869 C CA . VAL B 1 126 ? 6.285 -41.031 -30.828 1 97.56 126 VAL B CA 1
ATOM 3870 C C . VAL B 1 126 ? 6.047 -40.938 -32.344 1 97.56 126 VAL B C 1
ATOM 3872 O O . VAL B 1 126 ? 5.906 -41.969 -33 1 97.56 126 VAL B O 1
ATOM 3875 N N . ALA B 1 127 ? 6.004 -39.75 -32.875 1 96.81 127 ALA B N 1
ATOM 3876 C CA . ALA B 1 127 ? 5.785 -39.531 -34.281 1 96.81 127 ALA B CA 1
ATOM 3877 C C . ALA B 1 127 ? 6.902 -40.156 -35.125 1 96.81 127 ALA B C 1
ATOM 3879 O O . ALA B 1 127 ? 6.641 -40.812 -36.156 1 96.81 127 ALA B O 1
ATOM 3880 N N . GLN B 1 128 ? 8.109 -39.969 -34.688 1 96.19 128 GLN B N 1
ATOM 3881 C CA . GLN B 1 128 ? 9.273 -40.438 -35.438 1 96.19 128 GLN B CA 1
ATOM 3882 C C . GLN B 1 128 ? 9.391 -41.969 -35.406 1 96.19 128 GLN B C 1
ATOM 3884 O O . GLN B 1 128 ? 9.875 -42.562 -36.344 1 96.19 128 GLN B O 1
ATOM 3889 N N . ALA B 1 129 ? 8.977 -42.562 -34.281 1 96 129 ALA B N 1
ATOM 3890 C CA . ALA B 1 129 ? 9.016 -44 -34.125 1 96 129 ALA B CA 1
ATOM 3891 C C . ALA B 1 129 ? 8.023 -44.656 -35.094 1 96 129 ALA B C 1
ATOM 3893 O O . ALA B 1 129 ? 8.148 -45.844 -35.406 1 96 129 ALA B O 1
ATOM 3894 N N . GLY B 1 130 ? 6.965 -43.969 -35.469 1 92.25 130 GLY B N 1
ATOM 3895 C CA . GLY B 1 130 ? 5.984 -44.469 -36.438 1 92.25 130 GLY B CA 1
ATOM 3896 C C . GLY B 1 130 ? 5.035 -45.5 -35.812 1 92.25 130 GLY B C 1
ATOM 3897 O O . GLY B 1 130 ? 4.551 -46.406 -36.5 1 92.25 130 GLY B O 1
ATOM 3898 N N . VAL B 1 131 ? 4.855 -45.375 -34.594 1 90.81 131 VAL B N 1
ATOM 3899 C CA . VAL B 1 131 ? 3.957 -46.312 -33.906 1 90.81 131 VAL B CA 1
ATOM 3900 C C . VAL B 1 131 ? 2.506 -45.906 -34.188 1 90.81 131 VAL B C 1
ATOM 3902 O O . VAL B 1 131 ? 2.178 -44.719 -34.281 1 90.81 131 VAL B O 1
ATOM 3905 N N . GLU B 1 132 ? 1.666 -46.938 -34.406 1 90.69 132 GLU B N 1
ATOM 3906 C CA . GLU B 1 132 ? 0.24 -46.688 -34.594 1 90.69 132 GLU B CA 1
ATOM 3907 C C . GLU B 1 132 ? -0.476 -46.469 -33.281 1 90.69 132 GLU B C 1
ATOM 3909 O O . GLU B 1 132 ? -0.456 -47.344 -32.406 1 90.69 132 GLU B O 1
ATOM 3914 N N . LEU B 1 133 ? -1.045 -45.344 -33.125 1 95 133 LEU B N 1
ATOM 3915 C CA . LEU B 1 133 ? -1.826 -45.062 -31.938 1 95 133 LEU B CA 1
ATOM 3916 C C . LEU B 1 133 ? -3.281 -45.469 -32.125 1 95 133 LEU B C 1
ATOM 3918 O O . LEU B 1 133 ? -3.932 -45.062 -33.094 1 95 133 LEU B O 1
ATOM 3922 N N . GLU B 1 134 ? -3.779 -46.25 -31.219 1 95.56 134 GLU B N 1
ATOM 3923 C CA . GLU B 1 134 ? -5.176 -46.688 -31.25 1 95.56 134 GLU B CA 1
ATOM 3924 C C . GLU B 1 134 ? -6.098 -45.594 -30.734 1 95.56 134 GLU B C 1
ATOM 3926 O O . GLU B 1 134 ? -7.273 -45.531 -31.094 1 95.56 134 GLU B O 1
ATOM 3931 N N . ARG B 1 135 ? -5.551 -44.844 -29.906 1 95.75 135 ARG B N 1
ATOM 3932 C CA . ARG B 1 135 ? -6.238 -43.656 -29.359 1 95.75 135 ARG B CA 1
ATOM 3933 C C . ARG B 1 135 ? -5.402 -42.406 -29.547 1 95.75 135 ARG B C 1
ATOM 3935 O O . ARG B 1 135 ? -4.18 -42.469 -29.688 1 95.75 135 ARG B O 1
ATOM 3942 N N . GLY B 1 136 ? -6.059 -41.312 -29.469 1 95.88 136 GLY B N 1
ATOM 3943 C CA . GLY B 1 136 ? -5.375 -40.062 -29.766 1 95.88 136 GLY B CA 1
ATOM 3944 C C . GLY B 1 136 ? -4.742 -39.406 -28.547 1 95.88 136 GLY B C 1
ATOM 3945 O O . GLY B 1 136 ? -5.094 -39.75 -27.406 1 95.88 136 GLY B O 1
ATOM 3946 N N . VAL B 1 137 ? -3.787 -38.562 -28.812 1 97.62 137 VAL B N 1
ATOM 3947 C CA . VAL B 1 137 ? -3.148 -37.719 -27.812 1 97.62 137 VAL B CA 1
ATOM 3948 C C . VAL B 1 137 ? -3.061 -36.281 -28.328 1 97.62 137 VAL B C 1
ATOM 3950 O O . VAL B 1 137 ? -2.857 -36.062 -29.516 1 97.62 137 VAL B O 1
ATOM 3953 N N . VAL B 1 138 ? -3.303 -35.344 -27.438 1 98.38 138 VAL B N 1
ATOM 3954 C CA . VAL B 1 138 ? -3.139 -33.906 -27.75 1 98.38 138 VAL B CA 1
ATOM 3955 C C . VAL B 1 138 ? -2.197 -33.281 -26.734 1 98.38 138 VAL B C 1
ATOM 3957 O O . VAL B 1 138 ? -2.277 -33.562 -25.531 1 98.38 138 VAL B O 1
ATOM 3960 N N . LEU B 1 139 ? -1.214 -32.594 -27.234 1 98.75 139 LEU B N 1
ATOM 3961 C CA . LEU B 1 139 ? -0.43 -31.672 -26.422 1 98.75 139 LEU B CA 1
ATOM 3962 C C . LEU B 1 139 ? -0.932 -30.25 -26.562 1 98.75 139 LEU B C 1
ATOM 3964 O O . LEU B 1 139 ? -0.953 -29.703 -27.672 1 98.75 139 LEU B O 1
ATOM 3968 N N . ALA B 1 140 ? -1.414 -29.703 -25.484 1 98.75 140 ALA B N 1
ATOM 3969 C CA . ALA B 1 140 ? -1.838 -28.312 -25.453 1 98.75 140 ALA B CA 1
ATOM 3970 C C . ALA B 1 140 ? -0.805 -27.438 -24.75 1 98.75 140 ALA B C 1
ATOM 3972 O O . ALA B 1 140 ? -0.634 -27.531 -23.531 1 98.75 140 ALA B O 1
ATOM 3973 N N . LEU B 1 141 ? -0.058 -26.656 -25.5 1 98.81 141 LEU B N 1
ATOM 3974 C CA . LEU B 1 141 ? 0.772 -25.594 -24.938 1 98.81 141 LEU B CA 1
ATOM 3975 C C . LEU B 1 141 ? -0.023 -24.297 -24.797 1 98.81 141 LEU B C 1
ATOM 3977 O O . LEU B 1 141 ? -0.344 -23.641 -25.797 1 98.81 141 LEU B O 1
ATOM 3981 N N . VAL B 1 142 ? -0.302 -23.906 -23.516 1 98.5 142 VAL B N 1
ATOM 3982 C CA . VAL B 1 142 ? -1.31 -22.891 -23.281 1 98.5 142 VAL B CA 1
ATOM 3983 C C . VAL B 1 142 ? -0.644 -21.625 -22.719 1 98.5 142 VAL B C 1
ATOM 3985 O O . VAL B 1 142 ? 0.492 -21.688 -22.234 1 98.5 142 VAL B O 1
ATOM 3988 N N . VAL B 1 143 ? -1.364 -20.5 -22.828 1 96.81 143 VAL B N 1
ATOM 3989 C CA . VAL B 1 143 ? -0.87 -19.203 -22.359 1 96.81 143 VAL B CA 1
ATOM 3990 C C . VAL B 1 143 ? -1.676 -18.75 -21.141 1 96.81 143 VAL B C 1
ATOM 3992 O O . VAL B 1 143 ? -2.773 -19.266 -20.891 1 96.81 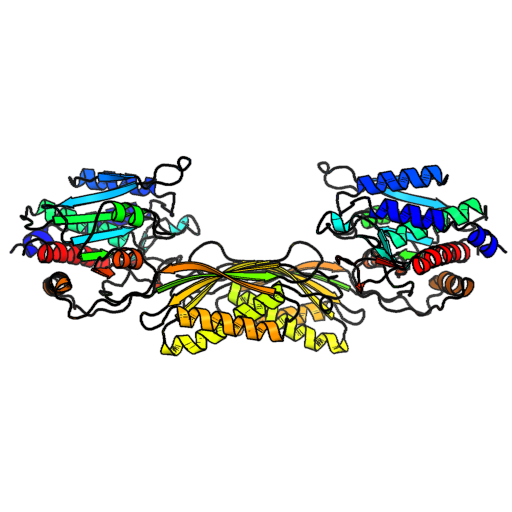143 VAL B O 1
ATOM 3995 N N . GLY B 1 144 ? -1.089 -17.953 -20.297 1 94.19 144 GLY B N 1
ATOM 3996 C CA . GLY B 1 144 ? -1.808 -17.188 -19.297 1 94.19 144 GLY B CA 1
ATOM 3997 C C . GLY B 1 144 ? -1.994 -17.922 -17.984 1 94.19 144 GLY B C 1
ATOM 3998 O O . GLY B 1 144 ? -2.805 -17.516 -17.141 1 94.19 144 GLY B O 1
ATOM 3999 N N . GLU B 1 145 ? -1.298 -19.031 -17.766 1 94.12 145 GLU B N 1
ATOM 4000 C CA . GLU B 1 145 ? -1.468 -19.812 -16.547 1 94.12 145 GLU B CA 1
ATOM 4001 C C . GLU B 1 145 ? -1.013 -19.031 -15.32 1 94.12 145 GLU B C 1
ATOM 4003 O O . GLU B 1 145 ? -1.628 -19.125 -14.258 1 94.12 145 GLU B O 1
ATOM 4008 N N . GLU B 1 146 ? -0.015 -18.281 -15.383 1 91.94 146 GLU B N 1
ATOM 4009 C CA . GLU B 1 146 ? 0.524 -17.562 -14.242 1 91.94 146 GLU B CA 1
ATOM 4010 C C . GLU B 1 146 ? -0.412 -16.422 -13.812 1 91.94 146 GLU B C 1
ATOM 4012 O O . GLU B 1 146 ? -0.147 -15.734 -12.828 1 91.94 146 GLU B O 1
ATOM 4017 N N . GLU B 1 147 ? -1.436 -16.297 -14.516 1 87.94 147 GLU B N 1
ATOM 4018 C CA . GLU B 1 147 ? -2.533 -15.398 -14.172 1 87.94 147 GLU B CA 1
ATOM 4019 C C . GLU B 1 147 ? -3.842 -16.156 -14.008 1 87.94 147 GLU B C 1
ATOM 4021 O O . GLU B 1 147 ? -3.951 -17.031 -13.141 1 87.94 147 GLU B O 1
ATOM 4026 N N . TYR B 1 148 ? -4.781 -16.125 -14.977 1 85.56 148 TYR B N 1
ATOM 4027 C CA . TYR B 1 148 ? -6.086 -16.734 -14.727 1 85.56 148 TYR B CA 1
ATOM 4028 C C . TYR B 1 148 ? -6.312 -17.938 -15.641 1 85.56 148 TYR B C 1
ATOM 4030 O O . TYR B 1 148 ? -7.41 -18.5 -15.68 1 85.56 148 TYR B O 1
ATOM 4038 N N . GLY B 1 149 ? -5.367 -18.266 -16.375 1 93.25 149 GLY B N 1
ATOM 4039 C CA . GLY B 1 149 ? -5.441 -19.5 -17.141 1 93.25 149 GLY B CA 1
ATOM 4040 C C . GLY B 1 149 ? -6.367 -19.406 -18.328 1 93.25 149 GLY B C 1
ATOM 4041 O O . GLY B 1 149 ? -7.109 -20.344 -18.625 1 93.25 149 GLY B O 1
ATOM 4042 N N . ASP B 1 150 ? -6.336 -18.203 -19 1 93.31 150 ASP B N 1
ATOM 4043 C CA . ASP B 1 150 ? -7.25 -17.984 -20.109 1 93.31 150 ASP B CA 1
ATOM 4044 C C . ASP B 1 150 ? -6.934 -18.922 -21.266 1 93.31 150 ASP B C 1
ATOM 4046 O O . ASP B 1 150 ? -7.828 -19.312 -22.016 1 93.31 150 ASP B O 1
ATOM 4050 N N . GLY B 1 151 ? -5.711 -19.344 -21.453 1 96.75 151 GLY B N 1
ATOM 4051 C CA . GLY B 1 151 ? -5.359 -20.328 -22.469 1 96.75 151 GLY B CA 1
ATOM 4052 C C . GLY B 1 151 ? -6.031 -21.672 -22.266 1 96.75 151 GLY B C 1
ATOM 4053 O O . GLY B 1 151 ? -6.621 -22.219 -23.188 1 96.75 151 GLY B O 1
ATOM 4054 N N . SER B 1 152 ? -5.926 -22.188 -21.062 1 97.38 152 SER B N 1
ATOM 4055 C CA . SER B 1 152 ? -6.57 -23.453 -20.75 1 97.38 152 SER B CA 1
ATOM 4056 C C . SER B 1 152 ? -8.094 -23.328 -20.828 1 97.38 152 SER B C 1
ATOM 4058 O O . SER B 1 152 ? -8.766 -24.266 -21.25 1 97.38 152 SER B O 1
ATOM 4060 N N . GLU B 1 153 ? -8.609 -22.203 -20.375 1 95.44 153 GLU B N 1
ATOM 4061 C CA . GLU B 1 153 ? -10.047 -21.984 -20.516 1 95.44 153 GLU B CA 1
ATOM 4062 C C . GLU B 1 153 ? -10.484 -22.094 -21.969 1 95.44 153 GLU B C 1
ATOM 4064 O O . GLU B 1 153 ? -11.484 -22.75 -22.281 1 95.44 153 GLU B O 1
ATOM 4069 N N . CYS B 1 154 ? -9.781 -21.438 -22.828 1 95.69 154 CYS B N 1
ATOM 4070 C CA . CYS B 1 154 ? -10.07 -21.469 -24.266 1 95.69 154 CYS B CA 1
ATOM 4071 C C . CYS B 1 154 ? -9.984 -22.906 -24.797 1 95.69 154 CYS B C 1
ATOM 4073 O O . CYS B 1 154 ? -10.844 -23.344 -25.562 1 95.69 154 CYS B O 1
ATOM 4075 N N . PHE B 1 155 ? -8.969 -23.594 -24.422 1 97.38 155 PHE B N 1
ATOM 4076 C CA . PHE B 1 155 ? -8.789 -24.984 -24.844 1 97.38 155 PHE B CA 1
ATOM 4077 C C . PHE B 1 155 ? -10 -25.828 -24.453 1 97.38 155 PHE B C 1
ATOM 4079 O O . PHE B 1 155 ? -10.508 -26.609 -25.25 1 97.38 155 PHE B O 1
ATOM 4086 N N . LEU B 1 156 ? -10.445 -25.656 -23.203 1 96.88 156 LEU B N 1
ATOM 4087 C CA . LEU B 1 156 ? -11.492 -26.5 -22.625 1 96.88 156 LEU B CA 1
ATOM 4088 C C . LEU B 1 156 ? -12.844 -26.172 -23.25 1 96.88 156 LEU B C 1
ATOM 4090 O O . LEU B 1 156 ? -13.805 -26.938 -23.094 1 96.88 156 LEU B O 1
ATOM 4094 N N . GLU B 1 157 ? -12.938 -25.062 -23.969 1 94.25 157 GLU B N 1
ATOM 4095 C CA . GLU B 1 157 ? -14.148 -24.75 -24.719 1 94.25 157 GLU B CA 1
ATOM 4096 C C . GLU B 1 157 ? -14.297 -25.688 -25.922 1 94.25 157 GLU B C 1
ATOM 4098 O O . GLU B 1 157 ? -15.422 -26 -26.328 1 94.25 157 GLU B O 1
ATOM 4103 N N . ALA B 1 158 ? -13.195 -26.125 -26.375 1 91.31 158 ALA B N 1
ATOM 4104 C CA . ALA B 1 158 ? -13.195 -26.906 -27.609 1 91.31 158 ALA B CA 1
ATOM 4105 C C . ALA B 1 158 ? -12.945 -28.375 -27.344 1 91.31 158 ALA B C 1
ATOM 4107 O O . ALA B 1 158 ? -13.281 -29.234 -28.172 1 91.31 158 ALA B O 1
ATOM 4108 N N . TYR B 1 159 ? -12.383 -28.656 -26.203 1 92.81 159 TYR B N 1
ATOM 4109 C CA . TYR B 1 159 ? -11.969 -30.031 -25.922 1 92.81 159 TYR B CA 1
ATOM 4110 C C . TYR B 1 159 ? -12.523 -30.5 -24.578 1 92.81 159 TYR B C 1
ATOM 4112 O O . TYR B 1 159 ? -12.68 -29.703 -23.656 1 92.81 159 TYR B O 1
ATOM 4120 N N . GLN B 1 160 ? -12.844 -31.703 -24.469 1 91.88 160 GLN B N 1
ATOM 4121 C CA . GLN B 1 160 ? -13.242 -32.344 -23.219 1 91.88 160 GLN B CA 1
ATOM 4122 C C . GLN B 1 160 ? -12.312 -33.531 -22.891 1 91.88 160 GLN B C 1
ATOM 4124 O O . GLN B 1 160 ? -12.656 -34.688 -23.109 1 91.88 160 GLN B O 1
ATOM 4129 N N . PRO B 1 161 ? -11.266 -33.188 -22.297 1 91.38 161 PRO B N 1
ATOM 4130 C CA . PRO B 1 161 ? -10.273 -34.219 -22.016 1 91.38 161 PRO B CA 1
ATOM 4131 C C . PRO B 1 161 ? -10.734 -35.219 -20.953 1 91.38 161 PRO B C 1
ATOM 4133 O O . PRO B 1 161 ? -11.516 -34.844 -20.062 1 91.38 161 PRO B O 1
ATOM 4136 N N . ARG B 1 162 ? -10.305 -36.438 -21.062 1 92.44 162 ARG B N 1
ATOM 4137 C CA . ARG B 1 162 ? -10.562 -37.469 -20.047 1 92.44 162 ARG B CA 1
ATOM 4138 C C . ARG B 1 162 ? -9.391 -37.562 -19.078 1 92.44 162 ARG B C 1
ATOM 4140 O O . ARG B 1 162 ? -9.508 -37.156 -17.906 1 92.44 162 ARG B O 1
ATOM 4147 N N . LEU B 1 163 ? -8.266 -38 -19.594 1 96.69 163 LEU B N 1
ATOM 4148 C CA . LEU B 1 163 ? -7.016 -38.094 -18.844 1 96.69 163 LEU B CA 1
ATOM 4149 C C . LEU B 1 163 ? -6.062 -36.969 -19.25 1 96.69 163 LEU B C 1
ATOM 4151 O O . LEU B 1 163 ? -5.836 -36.75 -20.438 1 96.69 163 LEU B O 1
ATOM 4155 N N . THR B 1 164 ? -5.645 -36.188 -18.219 1 98.19 164 THR B N 1
ATOM 4156 C CA . THR B 1 164 ? -4.773 -35.031 -18.484 1 98.19 164 THR B CA 1
ATOM 4157 C C . THR B 1 164 ? -3.523 -35.094 -17.625 1 98.19 164 THR B C 1
ATOM 4159 O O . THR B 1 164 ? -3.602 -35.406 -16.438 1 98.19 164 THR B O 1
ATOM 4162 N N . VAL B 1 165 ? -2.406 -34.875 -18.203 1 98.75 165 VAL B N 1
ATOM 4163 C CA . VAL B 1 165 ? -1.156 -34.688 -17.469 1 98.75 165 VAL B CA 1
ATOM 4164 C C . VAL B 1 165 ? -0.645 -33.281 -17.656 1 98.75 165 VAL B C 1
ATOM 4166 O O . VAL B 1 165 ? -0.49 -32.812 -18.781 1 98.75 165 VAL B O 1
ATOM 4169 N N . ILE B 1 166 ? -0.489 -32.594 -16.578 1 98.81 166 ILE B N 1
ATOM 4170 C CA . ILE B 1 166 ? 0.008 -31.203 -16.609 1 98.81 166 ILE B CA 1
ATOM 4171 C C . ILE B 1 166 ? 1.453 -31.172 -16.109 1 98.81 166 ILE B C 1
ATOM 4173 O O . ILE B 1 166 ? 1.771 -31.719 -15.055 1 98.81 166 ILE B O 1
ATOM 4177 N N . GLY B 1 167 ? 2.301 -30.531 -16.781 1 98.69 167 GLY B N 1
ATOM 4178 C CA . GLY B 1 167 ? 3.74 -30.641 -16.609 1 98.69 167 GLY B CA 1
ATOM 4179 C C . GLY B 1 167 ? 4.297 -29.656 -15.602 1 98.69 167 GLY B C 1
ATOM 4180 O O . GLY B 1 167 ? 5.402 -29.141 -15.766 1 98.69 167 GLY B O 1
ATOM 4181 N N . GLU B 1 168 ? 3.582 -29.297 -14.562 1 98.25 168 GLU B N 1
ATOM 4182 C CA . GLU B 1 168 ? 4.07 -28.438 -13.492 1 98.25 168 GLU B CA 1
ATOM 4183 C C . GLU B 1 168 ? 5.254 -29.078 -12.766 1 98.25 168 GLU B C 1
ATOM 4185 O O . GLU B 1 168 ? 5.395 -30.297 -12.766 1 98.25 168 GLU B O 1
ATOM 4190 N N . PRO B 1 169 ? 6.066 -28.297 -12.148 1 98.06 169 PRO B N 1
ATOM 4191 C CA . PRO B 1 169 ? 7.242 -28.875 -11.5 1 98.06 169 PRO B CA 1
ATOM 4192 C C . PRO B 1 169 ? 6.895 -29.625 -10.219 1 98.06 169 PRO B C 1
ATOM 4194 O O . PRO B 1 169 ? 6.48 -29.016 -9.227 1 98.06 169 PRO B O 1
ATOM 4197 N N . THR B 1 170 ? 7.117 -30.922 -10.227 1 97.88 170 THR B N 1
ATOM 4198 C CA . THR B 1 170 ? 6.836 -31.797 -9.102 1 97.88 170 THR B CA 1
ATOM 4199 C C . THR B 1 170 ? 8.023 -32.719 -8.828 1 97.88 170 THR B C 1
ATOM 4201 O O . THR B 1 170 ? 7.914 -33.656 -8.047 1 97.88 170 THR B O 1
ATOM 4204 N N . GLY B 1 171 ? 9.156 -32.5 -9.516 1 97.69 171 GLY B N 1
ATOM 4205 C CA . GLY B 1 171 ? 10.266 -33.438 -9.438 1 97.69 171 GLY B CA 1
ATOM 4206 C C . GLY B 1 171 ? 9.93 -34.812 -9.992 1 97.69 171 GLY B C 1
ATOM 4207 O O . GLY B 1 171 ? 10.43 -35.812 -9.508 1 97.69 171 GLY B O 1
ATOM 4208 N N . LEU B 1 172 ? 8.977 -34.875 -10.875 1 98.38 172 LEU B N 1
ATOM 4209 C CA . LEU B 1 172 ? 8.469 -36.062 -11.555 1 98.38 172 LEU B CA 1
ATOM 4210 C C . LEU B 1 172 ? 7.723 -36.969 -10.578 1 98.38 172 LEU B C 1
ATOM 4212 O O . LEU B 1 172 ? 7.574 -38.156 -10.828 1 98.38 172 LEU B O 1
ATOM 4216 N N . LYS B 1 173 ? 7.32 -36.406 -9.484 1 97.38 173 LYS B N 1
ATOM 4217 C CA . LYS B 1 173 ? 6.367 -37.094 -8.625 1 97.38 173 LYS B CA 1
ATOM 4218 C C . LYS B 1 173 ? 4.934 -36.875 -9.094 1 97.38 173 LYS B C 1
ATOM 4220 O O . LYS B 1 173 ? 4.512 -35.719 -9.266 1 97.38 173 LYS B O 1
ATOM 4225 N N . PRO B 1 174 ? 4.227 -37.969 -9.352 1 97.56 174 PRO B N 1
ATOM 4226 C CA . PRO B 1 174 ? 2.84 -37.75 -9.773 1 97.56 174 PRO B CA 1
ATOM 4227 C C . PRO B 1 174 ? 1.97 -37.188 -8.656 1 97.56 174 PRO B C 1
ATOM 4229 O O . PRO B 1 174 ? 2.027 -37.656 -7.516 1 97.56 174 PRO B O 1
ATOM 4232 N N . CYS B 1 175 ? 1.235 -36.188 -8.961 1 97.31 175 CYS B N 1
ATOM 4233 C CA . CYS B 1 175 ? 0.304 -35.594 -8 1 97.31 175 CYS B CA 1
ATOM 4234 C C . CYS B 1 175 ? -1.139 -35.875 -8.398 1 97.31 175 CYS B C 1
ATOM 4236 O O . CYS B 1 175 ? -1.627 -35.344 -9.398 1 97.31 175 CYS B O 1
ATOM 4238 N N . THR B 1 176 ? -1.809 -36.656 -7.602 1 97.06 176 THR B N 1
ATOM 4239 C CA . THR B 1 176 ? -3.207 -36.969 -7.855 1 97.06 176 THR B CA 1
ATOM 4240 C C . THR B 1 176 ? -4.129 -36.188 -6.941 1 97.06 176 THR B C 1
ATOM 4242 O O . THR B 1 176 ? -5.352 -36.25 -7.074 1 97.06 176 THR B O 1
ATOM 4245 N N . GLU B 1 177 ? -3.523 -35.469 -6.02 1 95.75 177 GLU B N 1
ATOM 4246 C CA . GLU B 1 177 ? -4.215 -34.469 -5.215 1 95.75 177 GLU B CA 1
ATOM 4247 C C . GLU B 1 177 ? -3.73 -33.062 -5.555 1 95.75 177 GLU B C 1
ATOM 4249 O O . GLU B 1 177 ? -2.592 -32.875 -5.988 1 95.75 177 GLU B O 1
ATOM 4254 N N . HIS B 1 178 ? -4.574 -32.156 -5.41 1 96.44 178 HIS B N 1
ATOM 4255 C CA . HIS B 1 178 ? -4.289 -30.797 -5.789 1 96.44 178 HIS B CA 1
ATOM 4256 C C . HIS B 1 178 ? -4.91 -29.812 -4.801 1 96.44 178 HIS B C 1
ATOM 4258 O O . HIS B 1 178 ? -6.07 -29.969 -4.402 1 96.44 178 HIS B O 1
ATOM 4264 N N . PHE B 1 179 ? -4.094 -28.875 -4.379 1 95 179 PHE B N 1
ATOM 4265 C CA . PHE B 1 179 ? -4.574 -27.859 -3.449 1 95 179 PHE B CA 1
ATOM 4266 C C . PHE B 1 179 ? -5.625 -26.969 -4.105 1 95 179 PHE B C 1
ATOM 4268 O O . PHE B 1 179 ? -5.598 -26.766 -5.324 1 95 179 PHE B O 1
ATOM 4275 N N . GLY B 1 180 ? -6.555 -26.531 -3.244 1 94.25 180 GLY B N 1
ATOM 4276 C CA . GLY B 1 180 ? -7.391 -25.422 -3.654 1 94.25 180 GLY B CA 1
ATOM 4277 C C . GLY B 1 180 ? -6.688 -24.078 -3.555 1 94.25 180 GLY B C 1
ATOM 4278 O O . GLY B 1 180 ? -5.586 -23.984 -3.004 1 94.25 180 GLY B O 1
ATOM 4279 N N . PHE B 1 181 ? -7.273 -23.062 -4.133 1 93.38 181 PHE B N 1
ATOM 4280 C CA . PHE B 1 181 ? -6.695 -21.734 -4.176 1 93.38 181 PHE B CA 1
ATOM 4281 C C . PHE B 1 181 ? -7.781 -20.656 -4.086 1 93.38 181 PHE B C 1
ATOM 4283 O O . PHE B 1 181 ? -8.789 -20.734 -4.789 1 93.38 181 PHE B O 1
ATOM 4290 N N . ALA B 1 182 ? -7.59 -19.766 -3.182 1 94.06 182 ALA B N 1
ATOM 4291 C CA . ALA B 1 182 ? -8.547 -18.672 -3.027 1 94.06 182 ALA B CA 1
ATOM 4292 C C . ALA B 1 182 ? -7.824 -17.328 -2.941 1 94.06 182 ALA B C 1
ATOM 4294 O O . ALA B 1 182 ? -6.754 -17.234 -2.336 1 94.06 182 ALA B O 1
ATOM 4295 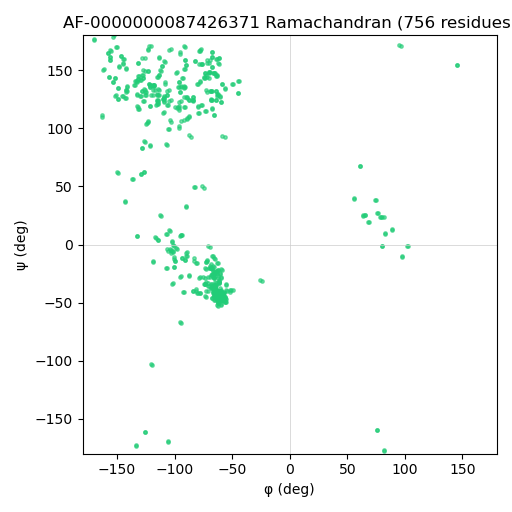N N . GLU B 1 183 ? -8.461 -16.344 -3.553 1 94.25 183 GLU B N 1
ATOM 4296 C CA . GLU B 1 183 ? -7.984 -14.969 -3.475 1 94.25 183 GLU B CA 1
ATOM 4297 C C . GLU B 1 183 ? -9.016 -14.062 -2.805 1 94.25 183 GLU B C 1
ATOM 4299 O O . GLU B 1 183 ? -10.211 -14.18 -3.066 1 94.25 183 GLU B O 1
ATOM 4304 N N . PHE B 1 184 ? -8.5 -13.227 -1.963 1 96.06 184 PHE B N 1
ATOM 4305 C CA . PHE B 1 184 ? -9.367 -12.266 -1.301 1 96.06 184 PHE B CA 1
ATOM 4306 C C . PHE B 1 184 ? -8.773 -10.859 -1.37 1 96.06 184 PHE B C 1
ATOM 4308 O O . PHE B 1 184 ? -7.551 -10.695 -1.359 1 96.06 184 PHE B O 1
ATOM 4315 N N . VAL B 1 185 ? -9.641 -9.898 -1.498 1 97 185 VAL B N 1
ATOM 4316 C CA . VAL B 1 185 ? -9.297 -8.5 -1.259 1 97 185 VAL B CA 1
ATOM 4317 C C . VAL B 1 185 ? -9.906 -8.039 0.065 1 97 185 VAL B C 1
ATOM 4319 O O . VAL B 1 185 ? -11.117 -8.117 0.259 1 97 185 VAL B O 1
ATOM 4322 N N . LEU B 1 186 ? -9.047 -7.621 0.95 1 97.69 186 LEU B N 1
ATOM 4323 C CA . LEU B 1 186 ? -9.461 -7.07 2.236 1 97.69 186 LEU B CA 1
ATOM 4324 C C . LEU B 1 186 ? -9.508 -5.547 2.184 1 97.69 186 LEU B C 1
ATOM 4326 O O . LEU B 1 186 ? -8.641 -4.914 1.565 1 97.69 186 LEU B O 1
ATOM 4330 N N . GLU B 1 187 ? -10.508 -5.004 2.805 1 97.88 187 GLU B N 1
ATOM 4331 C CA . GLU B 1 187 ? -10.633 -3.553 2.859 1 97.88 187 GLU B CA 1
ATOM 4332 C C . GLU B 1 187 ? -10.938 -3.076 4.277 1 97.88 187 GLU B C 1
ATOM 4334 O O . GLU B 1 187 ? -11.789 -3.646 4.961 1 97.88 187 GLU B O 1
ATOM 4339 N N . SER B 1 188 ? -10.203 -2.154 4.73 1 97.19 188 SER B N 1
ATOM 4340 C CA . SER B 1 188 ? -10.492 -1.433 5.965 1 97.19 188 SER B CA 1
ATOM 4341 C C . SER B 1 188 ? -10.805 0.034 5.691 1 97.19 188 SER B C 1
ATOM 4343 O O . SER B 1 188 ? -10.094 0.69 4.922 1 97.19 188 SER B O 1
ATOM 4345 N N . LYS B 1 189 ? -11.867 0.514 6.191 1 95.69 189 LYS B N 1
ATOM 4346 C CA . LYS B 1 189 ? -12.266 1.917 6.125 1 95.69 189 LYS B CA 1
ATOM 4347 C C . LYS B 1 189 ? -12.273 2.555 7.512 1 95.69 189 LYS B C 1
ATOM 4349 O O . LYS B 1 189 ? -12.688 1.928 8.484 1 95.69 189 LYS B O 1
ATOM 4354 N N . GLY B 1 190 ? -11.711 3.684 7.586 1 93 190 GLY B N 1
ATOM 4355 C CA . GLY B 1 190 ? -11.664 4.422 8.836 1 93 190 GLY B CA 1
ATOM 4356 C C . GLY B 1 190 ? -12.211 5.836 8.719 1 93 190 GLY B C 1
ATOM 4357 O O . GLY B 1 190 ? -13.117 6.09 7.918 1 93 190 GLY B O 1
ATOM 4358 N N . ASN B 1 191 ? -11.844 6.652 9.688 1 88.94 191 ASN B N 1
ATOM 4359 C CA . ASN B 1 191 ? -12.227 8.055 9.734 1 88.94 191 ASN B CA 1
ATOM 4360 C C . ASN B 1 191 ? -11.016 8.969 9.867 1 88.94 191 ASN B C 1
ATOM 4362 O O . ASN B 1 191 ? -10.133 8.734 10.695 1 88.94 191 ASN B O 1
ATOM 4366 N N . PRO B 1 192 ? -11.031 9.953 9.016 1 86.31 192 PRO B N 1
ATOM 4367 C CA . PRO B 1 192 ? -9.875 10.859 9.07 1 86.31 192 PRO B CA 1
ATOM 4368 C C . PRO B 1 192 ? -9.836 11.672 10.359 1 86.31 192 PRO B C 1
ATOM 4370 O O . PRO B 1 192 ? -10.867 11.883 11 1 86.31 192 PRO B O 1
ATOM 4373 N N . ALA B 1 193 ? -8.672 12.062 10.781 1 86.88 193 ALA B N 1
ATOM 4374 C CA . ALA B 1 193 ? -8.383 12.961 11.891 1 86.88 193 ALA B CA 1
ATOM 4375 C C . ALA B 1 193 ? -7.016 13.625 11.727 1 86.88 193 ALA B C 1
ATOM 4377 O O . ALA B 1 193 ? -6.234 13.242 10.852 1 86.88 193 ALA B O 1
ATOM 4378 N N . HIS B 1 194 ? -6.922 14.656 12.461 1 87.44 194 HIS B N 1
ATOM 4379 C CA . HIS B 1 194 ? -5.609 15.289 12.477 1 87.44 194 HIS B CA 1
ATOM 4380 C C . HIS B 1 194 ? -4.535 14.328 12.961 1 87.44 194 HIS B C 1
ATOM 4382 O O . HIS B 1 194 ? -4.746 13.586 13.93 1 87.44 194 HIS B O 1
ATOM 4388 N N . ALA B 1 195 ? -3.377 14.312 12.344 1 85.31 195 ALA B N 1
ATOM 4389 C CA . ALA B 1 195 ? -2.312 13.344 12.609 1 85.31 195 ALA B CA 1
ATOM 4390 C C . ALA B 1 195 ? -1.788 13.492 14.039 1 85.31 195 ALA B C 1
ATOM 4392 O O . ALA B 1 195 ? -1.239 12.539 14.602 1 85.31 195 ALA B O 1
ATOM 4393 N N . ALA B 1 196 ? -1.925 14.664 14.641 1 84.69 196 ALA B N 1
ATOM 4394 C CA . ALA B 1 196 ? -1.485 14.898 16.016 1 84.69 196 ALA B CA 1
ATOM 4395 C C . ALA B 1 196 ? -2.42 14.211 17 1 84.69 196 ALA B C 1
ATOM 4397 O O . ALA B 1 196 ? -2.062 14.023 18.172 1 84.69 196 ALA B O 1
ATOM 4398 N N . PHE B 1 197 ? -3.668 13.914 16.562 1 85.69 197 PHE B N 1
ATOM 4399 C CA . PHE B 1 197 ? -4.664 13.242 17.391 1 85.69 197 PHE B CA 1
ATOM 4400 C C . PHE B 1 197 ? -5.219 12.016 16.688 1 85.69 197 PHE B C 1
ATOM 4402 O O . PHE B 1 197 ? -6.43 11.906 16.484 1 85.69 197 PHE B O 1
ATOM 4409 N N . PRO B 1 198 ? -4.336 11.102 16.438 1 82.12 198 PRO B N 1
ATOM 4410 C CA . PRO B 1 198 ? -4.801 9.945 15.672 1 82.12 198 PRO B CA 1
ATOM 4411 C C . PRO B 1 198 ? -5.887 9.156 16.391 1 82.12 198 PRO B C 1
ATOM 4413 O O . PRO B 1 198 ? -6.715 8.508 15.75 1 82.12 198 PRO B O 1
ATOM 4416 N N . GLU B 1 199 ? -5.945 9.305 17.703 1 81.75 199 GLU B N 1
ATOM 4417 C CA . GLU B 1 199 ? -6.898 8.555 18.516 1 81.75 199 GLU B CA 1
ATOM 4418 C C . GLU B 1 199 ? -8.328 9.039 18.266 1 81.75 199 GLU B C 1
ATOM 4420 O O . GLU B 1 199 ? -9.289 8.336 18.594 1 81.75 199 GLU B O 1
ATOM 4425 N N . LEU B 1 200 ? -8.422 10.203 17.766 1 83.88 200 LEU B N 1
ATOM 4426 C CA . LEU B 1 200 ? -9.75 10.758 17.531 1 83.88 200 LEU B CA 1
ATOM 4427 C C . LEU B 1 200 ? -10.344 10.219 16.234 1 83.88 200 LEU B C 1
ATOM 4429 O O . LEU B 1 200 ? -11.547 10.344 16 1 83.88 200 LEU B O 1
ATOM 4433 N N . GLY B 1 201 ? -9.508 9.648 15.398 1 84.06 201 GLY B N 1
ATOM 4434 C CA . GLY B 1 201 ? -9.969 9.031 14.164 1 84.06 201 GLY B CA 1
ATOM 4435 C C . GLY B 1 201 ? -9.961 7.516 14.219 1 84.06 201 GLY B C 1
ATOM 4436 O O . GLY B 1 201 ? -10.047 6.93 15.297 1 84.06 201 GLY B O 1
ATOM 4437 N N . ALA B 1 202 ? -10.141 6.926 13.172 1 89.62 202 ALA B N 1
ATOM 4438 C CA . ALA B 1 202 ? -9.992 5.484 12.969 1 89.62 202 ALA B CA 1
ATOM 4439 C C . ALA B 1 202 ? -9.023 5.188 11.836 1 89.62 202 ALA B C 1
ATOM 4441 O O . ALA B 1 202 ? -9.352 5.379 10.656 1 89.62 202 ALA B O 1
ATOM 4442 N N . ASN B 1 203 ? -7.832 4.785 12.18 1 91.12 203 ASN B N 1
ATOM 4443 C CA . ASN B 1 203 ? -6.785 4.57 11.188 1 91.12 203 ASN B CA 1
ATOM 4444 C C . ASN B 1 203 ? -6.965 3.242 10.461 1 91.12 203 ASN B C 1
ATOM 4446 O O . ASN B 1 203 ? -6.766 2.178 11.047 1 91.12 203 ASN B O 1
ATOM 4450 N N . ALA B 1 204 ? -7.254 3.355 9.203 1 94.5 204 ALA B N 1
ATOM 4451 C CA . ALA B 1 204 ? -7.535 2.18 8.383 1 94.5 204 ALA B CA 1
ATOM 4452 C C . ALA B 1 204 ? -6.305 1.28 8.273 1 94.5 204 ALA B C 1
ATOM 4454 O O . ALA B 1 204 ? -6.43 0.055 8.203 1 94.5 204 ALA B O 1
ATOM 4455 N N . ILE B 1 205 ? -5.121 1.849 8.227 1 94.94 205 ILE B N 1
ATOM 4456 C CA . ILE B 1 205 ? -3.887 1.072 8.148 1 94.94 205 ILE B CA 1
ATOM 4457 C C . ILE B 1 205 ? -3.705 0.259 9.43 1 94.94 205 ILE B C 1
ATOM 4459 O O . ILE B 1 205 ? -3.387 -0.932 9.375 1 94.94 205 ILE B O 1
ATOM 4463 N N . HIS B 1 206 ? -3.945 0.9 10.555 1 92.75 206 HIS B N 1
ATOM 4464 C CA . HIS B 1 206 ? -3.82 0.209 11.828 1 92.75 206 HIS B CA 1
ATOM 4465 C C . HIS B 1 206 ? -4.738 -1.007 11.891 1 92.75 206 HIS B C 1
ATOM 4467 O O . HIS B 1 206 ? -4.32 -2.084 12.32 1 92.75 206 HIS B O 1
ATOM 4473 N N . ALA B 1 207 ? -5.957 -0.772 11.508 1 93.94 207 ALA B N 1
ATOM 4474 C CA . ALA B 1 207 ? -6.922 -1.868 11.508 1 93.94 207 ALA B CA 1
ATOM 4475 C C . ALA B 1 207 ? -6.465 -3 10.594 1 93.94 207 ALA B C 1
ATOM 4477 O O . ALA B 1 207 ? -6.562 -4.176 10.953 1 93.94 207 ALA B O 1
ATOM 4478 N N . MET B 1 208 ? -5.992 -2.668 9.422 1 96.12 208 MET B N 1
ATOM 4479 C CA . MET B 1 208 ? -5.531 -3.658 8.453 1 96.12 208 MET B CA 1
ATOM 4480 C C . MET B 1 208 ? -4.344 -4.441 9 1 96.12 208 MET B C 1
ATOM 4482 O O . MET B 1 208 ? -4.266 -5.66 8.828 1 96.12 208 MET B O 1
ATOM 4486 N N . LEU B 1 209 ? -3.395 -3.752 9.641 1 93.31 209 LEU B N 1
ATOM 4487 C CA . LEU B 1 209 ? -2.248 -4.406 10.266 1 93.31 209 LEU B CA 1
ATOM 4488 C C . LEU B 1 209 ? -2.705 -5.457 11.273 1 93.31 209 LEU B C 1
ATOM 4490 O O . LEU B 1 209 ? -2.209 -6.586 11.266 1 93.31 209 LEU B O 1
ATOM 4494 N N . GLY B 1 210 ? -3.605 -5.023 12.125 1 92.5 210 GLY B N 1
ATOM 4495 C CA . GLY B 1 210 ? -4.156 -5.965 13.086 1 92.5 210 GLY B CA 1
ATOM 4496 C C . GLY B 1 210 ? -4.828 -7.156 12.43 1 92.5 210 GLY B C 1
ATOM 4497 O O . GLY B 1 210 ? -4.645 -8.297 12.859 1 92.5 210 GLY B O 1
ATOM 4498 N N . TRP B 1 211 ? -5.59 -6.871 11.391 1 94.56 211 TRP B N 1
ATOM 4499 C CA . TRP B 1 211 ? -6.336 -7.902 10.68 1 94.56 211 TRP B CA 1
ATOM 4500 C C . TRP B 1 211 ? -5.395 -8.922 10.055 1 94.56 211 TRP B C 1
ATOM 4502 O O . TRP B 1 211 ? -5.52 -10.125 10.289 1 94.56 211 TRP B O 1
ATOM 4512 N N . LEU B 1 212 ? -4.418 -8.477 9.281 1 94.44 212 LEU B N 1
ATOM 4513 C CA . LEU B 1 212 ? -3.461 -9.352 8.617 1 94.44 212 LEU B CA 1
ATOM 4514 C C . LEU B 1 212 ? -2.639 -10.141 9.633 1 94.44 212 LEU B C 1
ATOM 4516 O O . LEU B 1 212 ? -2.357 -11.32 9.438 1 94.44 212 LEU B O 1
ATOM 4520 N N . SER B 1 213 ? -2.264 -9.469 10.703 1 91.38 213 SER B N 1
ATOM 4521 C CA . SER B 1 213 ? -1.513 -10.156 11.758 1 91.38 213 SER B CA 1
ATOM 4522 C C . SER B 1 213 ? -2.316 -11.305 12.344 1 91.38 213 SER B C 1
ATOM 4524 O O . SER B 1 213 ? -1.787 -12.406 12.539 1 91.38 213 SER B O 1
ATOM 4526 N N . ARG B 1 214 ? -3.543 -11.039 12.633 1 91.38 214 ARG B N 1
ATOM 4527 C CA . ARG B 1 214 ? -4.402 -12.07 13.203 1 91.38 214 ARG B CA 1
ATOM 4528 C C . ARG B 1 214 ? -4.598 -13.219 12.219 1 91.38 214 ARG B C 1
ATOM 4530 O O . ARG B 1 214 ? -4.621 -14.391 12.617 1 91.38 214 ARG B O 1
ATOM 4537 N N . LEU B 1 215 ? -4.785 -12.93 10.992 1 92.5 215 LEU B N 1
ATOM 4538 C CA . LEU B 1 215 ? -4.961 -13.945 9.969 1 92.5 215 LEU B CA 1
ATOM 4539 C C . LEU B 1 215 ? -3.725 -14.836 9.867 1 92.5 215 LEU B C 1
ATOM 4541 O O . LEU B 1 215 ? -3.838 -16.062 9.828 1 92.5 215 LEU B O 1
ATOM 4545 N N . LEU B 1 216 ? -2.57 -14.195 9.805 1 87.31 216 LEU B N 1
ATOM 4546 C CA . LEU B 1 216 ? -1.316 -14.938 9.703 1 87.31 216 LEU B CA 1
ATOM 4547 C C . LEU B 1 216 ? -1.118 -15.836 10.914 1 87.31 216 LEU B C 1
ATOM 4549 O O . LEU B 1 216 ? -0.69 -16.984 10.781 1 87.31 216 LEU B O 1
ATOM 4553 N N . GLU B 1 217 ? -1.465 -15.312 12.086 1 84.31 217 GLU B N 1
ATOM 4554 C CA . GLU B 1 217 ? -1.382 -16.109 13.305 1 84.31 217 GLU B CA 1
ATOM 4555 C C . GLU B 1 217 ? -2.365 -17.281 13.273 1 84.31 217 GLU B C 1
ATOM 4557 O O . GLU B 1 217 ? -2.016 -18.406 13.648 1 84.31 217 GLU B O 1
ATOM 4562 N N . GLY B 1 218 ? -3.58 -16.969 12.906 1 81.44 218 GLY B N 1
ATOM 4563 C CA . GLY B 1 218 ? -4.602 -18 12.82 1 81.44 218 GLY B CA 1
ATOM 4564 C C . GLY B 1 218 ? -4.25 -19.094 11.836 1 81.44 218 GLY B C 1
ATOM 4565 O O . GLY B 1 218 ? -4.48 -20.281 12.117 1 81.44 218 GLY B O 1
ATOM 4566 N N . MET B 1 219 ? -3.713 -18.703 10.758 1 78.38 219 MET B N 1
ATOM 4567 C CA . MET B 1 219 ? -3.373 -19.672 9.719 1 78.38 219 MET B CA 1
ATOM 4568 C C . MET B 1 219 ? -2.199 -20.547 10.148 1 78.38 219 MET B C 1
ATOM 4570 O O . MET B 1 219 ? -2.143 -21.734 9.812 1 78.38 219 MET B O 1
ATOM 4574 N N . ARG B 1 220 ? -1.292 -19.984 10.852 1 75.88 220 ARG B N 1
ATOM 4575 C CA . ARG B 1 220 ? -0.19 -20.766 11.398 1 75.88 220 ARG B CA 1
ATOM 4576 C C . ARG B 1 220 ? -0.704 -21.844 12.352 1 75.88 220 ARG B C 1
ATOM 4578 O O . ARG B 1 220 ? -0.185 -22.969 12.367 1 75.88 220 ARG B O 1
ATOM 4585 N N . GLU B 1 221 ? -1.742 -21.531 13.008 1 75 221 GLU B N 1
ATOM 4586 C CA . GLU B 1 221 ? -2.326 -22.469 13.961 1 75 221 GLU B CA 1
ATOM 4587 C C . GLU B 1 221 ? -3.068 -23.594 13.25 1 75 221 GLU B C 1
ATOM 4589 O O . GLU B 1 221 ? -3.021 -24.75 13.688 1 75 221 GLU B O 1
ATOM 4594 N N . VAL B 1 222 ? -3.66 -23.234 12.117 1 68.38 222 VAL B N 1
ATOM 4595 C CA . VAL B 1 222 ? -4.438 -24.203 11.359 1 68.38 222 VAL B CA 1
ATOM 4596 C C . VAL B 1 222 ? -3.508 -25.016 10.453 1 68.38 222 VAL B C 1
ATOM 4598 O O . VAL B 1 222 ? -3.785 -26.172 10.148 1 68.38 222 VAL B O 1
ATOM 4601 N N . SER B 1 223 ? -2.447 -24.359 9.781 1 62.78 223 SER B N 1
ATOM 4602 C CA . SER B 1 223 ? -1.541 -24.984 8.82 1 62.78 223 SER B CA 1
ATOM 4603 C C . SER B 1 223 ? -0.928 -26.25 9.375 1 62.78 223 SER B C 1
ATOM 4605 O O . SER B 1 223 ? -0.749 -27.234 8.641 1 62.78 223 SER B O 1
ATOM 4607 N N . LYS B 1 224 ? -0.567 -26.328 10.602 1 60.78 224 LYS B N 1
ATOM 4608 C CA . LYS B 1 224 ? 0.057 -27.516 11.18 1 60.78 224 LYS B CA 1
ATOM 4609 C C . LYS B 1 224 ? -0.757 -28.766 10.867 1 60.78 224 LYS B C 1
ATOM 4611 O O . LYS B 1 224 ? -0.227 -29.75 10.328 1 60.78 224 LYS B O 1
ATOM 4616 N N . PRO B 1 225 ? -1.899 -28.703 10.898 1 46.69 225 PRO B N 1
ATOM 4617 C CA . PRO B 1 225 ? -2.676 -29.922 10.617 1 46.69 225 PRO B CA 1
ATOM 4618 C C . PRO B 1 225 ? -3.252 -29.922 9.203 1 46.69 225 PRO B C 1
ATOM 4620 O O . PRO B 1 225 ? -3.426 -31 8.609 1 46.69 225 PRO B O 1
ATOM 4623 N N . LYS B 1 226 ? -3.609 -28.859 8.68 1 62.06 226 LYS B N 1
ATOM 4624 C CA . LYS B 1 226 ? -4.5 -28.891 7.52 1 62.06 226 LYS B CA 1
ATOM 4625 C C . LYS B 1 226 ? -3.809 -28.312 6.289 1 62.06 226 LYS B C 1
ATOM 4627 O O . LYS B 1 226 ? -4.402 -28.25 5.207 1 62.06 226 LYS B O 1
ATOM 4632 N N . GLN B 1 227 ? -2.635 -27.984 6.309 1 80.25 227 GLN B N 1
ATOM 4633 C CA . GLN B 1 227 ? -1.806 -27.578 5.18 1 80.25 227 GLN B CA 1
ATOM 4634 C C . GLN B 1 227 ? -2.367 -26.328 4.512 1 80.25 227 GLN B C 1
ATOM 4636 O O . GLN B 1 227 ? -2.93 -26.391 3.416 1 80.25 227 GLN B O 1
ATOM 4641 N N . ILE B 1 228 ? -2.408 -25.25 5.008 1 85.44 228 ILE B N 1
ATOM 4642 C CA . ILE B 1 228 ? -2.893 -23.984 4.473 1 85.44 228 ILE B CA 1
ATOM 4643 C C . ILE B 1 228 ? -1.749 -22.969 4.43 1 85.44 228 ILE B C 1
ATOM 4645 O O . ILE B 1 228 ? -0.887 -22.953 5.312 1 85.44 228 ILE B O 1
ATOM 4649 N N . ALA B 1 229 ? -1.658 -22.234 3.371 1 87.56 229 ALA B N 1
ATOM 4650 C CA . ALA B 1 229 ? -0.67 -21.172 3.242 1 87.56 229 ALA B CA 1
ATOM 4651 C C . ALA B 1 229 ? -1.334 -19.844 2.855 1 87.56 229 ALA B C 1
ATOM 4653 O O . ALA B 1 229 ? -2.145 -19.797 1.928 1 87.56 229 ALA B O 1
ATOM 4654 N N . LEU B 1 230 ? -1.099 -18.844 3.676 1 90.44 230 LEU B N 1
ATOM 4655 C CA . LEU B 1 230 ? -1.591 -17.5 3.379 1 90.44 230 LEU B CA 1
ATOM 4656 C C . LEU B 1 230 ? -0.449 -16.594 2.953 1 90.44 230 LEU B C 1
ATOM 4658 O O . LEU B 1 230 ? 0.579 -16.516 3.629 1 90.44 230 LEU B O 1
ATOM 4662 N N . ASN B 1 231 ? -0.607 -15.93 1.841 1 90.81 231 ASN B N 1
ATOM 4663 C CA . ASN B 1 231 ? 0.386 -15.008 1.307 1 90.81 231 ASN B CA 1
ATOM 4664 C C . ASN B 1 231 ? -0.202 -13.617 1.096 1 90.81 231 ASN B C 1
ATOM 4666 O O . ASN B 1 231 ? -1.02 -13.414 0.197 1 90.81 231 ASN B O 1
ATOM 4670 N N . PRO B 1 232 ? 0.158 -12.68 1.963 1 93.31 232 PRO B N 1
ATOM 4671 C CA . PRO B 1 232 ? -0.176 -11.297 1.599 1 93.31 232 PRO B CA 1
ATOM 4672 C C . PRO B 1 232 ? 0.58 -10.82 0.363 1 93.31 232 PRO B C 1
ATOM 4674 O O . PRO B 1 232 ? 1.771 -10.508 0.444 1 93.31 232 PRO B O 1
ATOM 4677 N N . ARG B 1 233 ? -0.068 -10.609 -0.696 1 92 233 ARG B N 1
ATOM 4678 C CA . ARG B 1 233 ? 0.596 -10.352 -1.968 1 92 233 ARG B CA 1
ATOM 4679 C C . ARG B 1 233 ? 0.731 -8.852 -2.217 1 92 233 ARG B C 1
ATOM 4681 O O . ARG B 1 233 ? 1.634 -8.414 -2.936 1 92 233 ARG B O 1
ATOM 4688 N N . GLU B 1 234 ? -0.156 -8.07 -1.673 1 94.62 234 GLU B N 1
ATOM 4689 C CA . GLU B 1 234 ? -0.109 -6.625 -1.854 1 94.62 234 GLU B CA 1
ATOM 4690 C C . GLU B 1 234 ? -0.818 -5.902 -0.712 1 94.62 234 GLU B C 1
ATOM 4692 O O . GLU B 1 234 ? -1.672 -6.48 -0.039 1 94.62 234 GLU B O 1
ATOM 4697 N N . ILE B 1 235 ? -0.483 -4.668 -0.53 1 95.88 235 ILE B N 1
ATOM 4698 C CA . ILE B 1 235 ? -1.124 -3.793 0.444 1 95.88 235 ILE B CA 1
ATOM 4699 C C . ILE B 1 235 ? -1 -2.34 -0.008 1 95.88 235 ILE B C 1
ATOM 4701 O O . ILE B 1 235 ? 0.019 -1.946 -0.58 1 95.88 235 ILE B O 1
ATOM 4705 N N . SER B 1 236 ? -2.002 -1.593 0.157 1 95.94 236 SER B N 1
ATOM 4706 C CA . SER B 1 236 ? -2.006 -0.174 -0.185 1 95.94 236 SER B CA 1
ATOM 4707 C C . SER B 1 236 ? -2.979 0.604 0.692 1 95.94 236 SER B C 1
ATOM 4709 O O . SER B 1 236 ? -4.133 0.206 0.852 1 95.94 236 SER B O 1
ATOM 4711 N N . GLY B 1 237 ? -2.488 1.619 1.269 1 94.62 237 GLY B N 1
ATOM 4712 C CA . GLY B 1 237 ? -3.361 2.432 2.104 1 94.62 237 GLY B CA 1
ATOM 4713 C C . GLY B 1 237 ? -2.807 3.818 2.371 1 94.62 237 GLY B C 1
ATOM 4714 O O . GLY B 1 237 ? -1.591 4 2.453 1 94.62 237 GLY B O 1
ATOM 4715 N N . GLY B 1 238 ? -3.73 4.793 2.57 1 90.25 238 GLY B N 1
ATOM 4716 C CA . GLY B 1 238 ? -3.389 6.164 2.918 1 90.25 238 GLY B CA 1
ATOM 4717 C C . GLY B 1 238 ? -2.855 6.961 1.743 1 90.25 238 GLY B C 1
ATOM 4718 O O . GLY B 1 238 ? -3.264 6.742 0.601 1 90.25 238 GLY B O 1
ATOM 4719 N N . GLY B 1 239 ? -2.131 8.055 2.078 1 80.88 239 GLY B N 1
ATOM 4720 C CA . GLY B 1 239 ? -1.568 8.953 1.087 1 80.88 239 GLY B CA 1
ATOM 4721 C C . GLY B 1 239 ? -0.61 9.969 1.681 1 80.88 239 GLY B C 1
ATOM 4722 O O . GLY B 1 239 ? -0.29 9.906 2.869 1 80.88 239 GLY B O 1
ATOM 4723 N N . ASP B 1 240 ? -0.091 10.695 0.791 1 69.88 240 ASP B N 1
ATOM 4724 C CA . ASP B 1 240 ? 0.938 11.656 1.177 1 69.88 240 ASP B CA 1
ATOM 4725 C C . ASP B 1 240 ? 0.321 12.875 1.867 1 69.88 240 ASP B C 1
ATOM 4727 O O . ASP B 1 240 ? 0.456 14 1.389 1 69.88 240 ASP B O 1
ATOM 4731 N N . LEU B 1 241 ? -0.507 12.57 2.84 1 72.5 241 LEU B N 1
ATOM 4732 C CA . LEU B 1 241 ? -1.147 13.648 3.582 1 72.5 241 LEU B CA 1
ATOM 4733 C C . LEU B 1 241 ? -0.939 13.477 5.082 1 72.5 241 LEU B C 1
ATOM 4735 O O . LEU B 1 241 ? -0.69 12.367 5.555 1 72.5 241 LEU B O 1
ATOM 4739 N N . PHE B 1 242 ? -0.916 14.562 5.719 1 76.88 242 PHE B N 1
ATOM 4740 C CA . PHE B 1 242 ? -0.717 14.539 7.164 1 76.88 242 PHE B CA 1
ATOM 4741 C C . PHE B 1 242 ? -2.033 14.273 7.887 1 76.88 242 PHE B C 1
ATOM 4743 O O . PHE B 1 242 ? -2.385 14.992 8.828 1 76.88 242 PHE B O 1
ATOM 4750 N N . ILE B 1 243 ? -2.725 13.219 7.414 1 80.25 243 ILE B N 1
ATOM 4751 C CA . ILE B 1 243 ? -4.008 12.852 7.996 1 80.25 243 ILE B CA 1
ATOM 4752 C C . ILE B 1 243 ? -4.031 11.352 8.289 1 80.25 243 ILE B C 1
ATOM 4754 O O . ILE B 1 243 ? -3.26 10.586 7.703 1 80.25 243 ILE B O 1
ATOM 4758 N N . VAL B 1 244 ? -4.859 10.977 9.211 1 86.88 244 VAL B N 1
ATOM 4759 C CA . VAL B 1 244 ? -5.113 9.57 9.5 1 86.88 244 VAL B CA 1
ATOM 4760 C C . VAL B 1 244 ? -5.727 8.891 8.281 1 86.88 244 VAL B C 1
ATOM 4762 O O . VAL B 1 244 ? -6.688 9.398 7.691 1 86.88 244 VAL B O 1
ATOM 4765 N N . ALA B 1 245 ? -5.125 7.758 7.922 1 89.5 245 ALA B N 1
ATOM 4766 C CA . ALA B 1 245 ? -5.562 7.055 6.719 1 89.5 245 ALA B CA 1
ATOM 4767 C C . ALA B 1 245 ? -7.004 6.57 6.863 1 89.5 245 ALA B C 1
ATOM 4769 O O . ALA B 1 245 ? -7.348 5.914 7.852 1 89.5 245 ALA B O 1
ATOM 4770 N N . ASP B 1 246 ? -7.84 6.82 5.852 1 91.5 246 ASP B N 1
ATOM 4771 C CA . ASP B 1 246 ? -9.25 6.477 5.961 1 91.5 246 ASP B CA 1
ATOM 4772 C C . ASP B 1 246 ? -9.57 5.215 5.156 1 91.5 246 ASP B C 1
ATOM 4774 O O . ASP B 1 246 ? -10.695 4.707 5.215 1 91.5 246 ASP B O 1
ATOM 4778 N N . ARG B 1 247 ? -8.562 4.742 4.469 1 94.81 247 ARG B N 1
ATOM 4779 C CA . ARG B 1 247 ? -8.789 3.527 3.693 1 94.81 247 ARG B CA 1
ATOM 4780 C C . ARG B 1 247 ? -7.496 2.734 3.525 1 94.81 247 ARG B C 1
ATOM 4782 O O . ARG B 1 247 ? -6.426 3.316 3.352 1 94.81 247 ARG B O 1
ATOM 4789 N N . CYS B 1 248 ? -7.543 1.474 3.555 1 96.69 248 CYS B N 1
ATOM 4790 C CA . CYS B 1 248 ? -6.441 0.549 3.299 1 96.69 248 CYS B CA 1
ATOM 4791 C C . CYS B 1 248 ? -6.953 -0.75 2.686 1 96.69 248 CYS B C 1
ATOM 4793 O O . CYS B 1 248 ? -7.992 -1.271 3.102 1 96.69 248 CYS B O 1
ATOM 4795 N N . THR B 1 249 ? -6.324 -1.234 1.675 1 97.5 249 THR B N 1
ATOM 4796 C CA . THR B 1 249 ? -6.688 -2.492 1.031 1 97.5 249 THR B CA 1
ATOM 4797 C C . THR B 1 249 ? -5.504 -3.453 1.017 1 97.5 249 THR B C 1
ATOM 4799 O O . THR B 1 249 ? -4.348 -3.023 1.023 1 97.5 249 THR B O 1
ATOM 4802 N N . ALA B 1 250 ? -5.781 -4.703 1.065 1 96.69 250 ALA B N 1
ATOM 4803 C CA . ALA B 1 250 ? -4.762 -5.746 0.971 1 96.69 250 ALA B CA 1
ATOM 4804 C C . ALA B 1 250 ? -5.266 -6.938 0.166 1 96.69 250 ALA B C 1
ATOM 4806 O O . ALA B 1 250 ? -6.43 -7.328 0.29 1 96.69 250 ALA B O 1
ATOM 4807 N N . GLY B 1 251 ? -4.469 -7.383 -0.732 1 95.81 251 GLY B N 1
ATOM 4808 C CA . GLY B 1 251 ? -4.738 -8.633 -1.43 1 95.81 251 GLY B CA 1
ATOM 4809 C C . GLY B 1 251 ? -4.039 -9.828 -0.811 1 95.81 251 GLY B C 1
ATOM 4810 O O . GLY B 1 251 ? -2.844 -9.766 -0.517 1 95.81 251 GLY B O 1
ATOM 4811 N N . VAL B 1 252 ? -4.805 -10.961 -0.569 1 94.69 252 VAL B N 1
ATOM 4812 C CA . VAL B 1 252 ? -4.207 -12.172 -0.013 1 94.69 252 VAL B CA 1
ATOM 4813 C C . VAL B 1 252 ? -4.59 -13.383 -0.867 1 94.69 252 VAL B C 1
ATOM 4815 O O . VAL B 1 252 ? -5.699 -13.438 -1.408 1 94.69 252 VAL B O 1
ATOM 4818 N N . ASP B 1 253 ? -3.686 -14.195 -1.007 1 92.69 253 ASP B N 1
ATOM 4819 C CA . ASP B 1 253 ? -3.982 -15.5 -1.604 1 92.69 253 ASP B CA 1
ATOM 4820 C C . ASP B 1 253 ? -3.791 -16.625 -0.591 1 92.69 253 ASP B C 1
ATOM 4822 O O . ASP B 1 253 ? -2.908 -16.547 0.268 1 92.69 253 ASP B O 1
ATOM 4826 N N . ILE B 1 254 ? -4.609 -17.672 -0.687 1 92.62 254 ILE B N 1
ATOM 4827 C CA . ILE B 1 254 ? -4.625 -18.766 0.267 1 92.62 254 ILE B CA 1
ATOM 4828 C C . ILE B 1 254 ? -4.609 -20.094 -0.482 1 92.62 254 ILE B C 1
ATOM 4830 O O . ILE B 1 254 ? -5.465 -20.344 -1.336 1 92.62 254 ILE B O 1
ATOM 4834 N N . HIS B 1 255 ? -3.613 -20.859 -0.251 1 92.25 255 HIS B N 1
ATOM 4835 C CA . HIS B 1 255 ? -3.57 -22.234 -0.729 1 92.25 255 HIS B CA 1
ATOM 4836 C C . HIS B 1 255 ? -4.129 -23.203 0.314 1 92.25 255 HIS B C 1
ATOM 4838 O O . HIS B 1 255 ? -3.688 -23.203 1.466 1 92.25 255 HIS B O 1
ATOM 4844 N N . LEU B 1 256 ? -5.105 -24.016 -0.139 1 90.81 256 LEU B N 1
ATOM 4845 C CA . LEU B 1 256 ? -5.832 -24.891 0.775 1 90.81 256 LEU B CA 1
ATOM 4846 C C . LEU B 1 256 ? -5.562 -26.359 0.452 1 90.81 256 LEU B C 1
ATOM 4848 O O . LEU B 1 256 ? -5.73 -26.797 -0.692 1 90.81 256 LEU B O 1
ATOM 4852 N N . GLY B 1 257 ? -5.211 -27.016 1.431 1 89.62 257 GLY B N 1
ATOM 4853 C CA . GLY B 1 257 ? -5.055 -28.453 1.256 1 89.62 257 GLY B CA 1
ATOM 4854 C C . GLY B 1 257 ? -6.34 -29.156 0.856 1 89.62 257 GLY B C 1
ATOM 4855 O O . GLY B 1 257 ? -7.43 -28.625 1.053 1 89.62 257 GLY B O 1
ATOM 4856 N N . PRO B 1 258 ? -6.16 -30.344 0.297 1 87.56 258 PRO B N 1
ATOM 4857 C CA . PRO B 1 258 ? -7.328 -31.047 -0.227 1 87.56 258 PRO B CA 1
ATOM 4858 C C . PRO B 1 258 ? -8.352 -31.391 0.858 1 87.56 258 PRO B C 1
ATOM 4860 O O . PRO B 1 258 ? -9.508 -31.672 0.553 1 87.56 258 PRO B O 1
ATOM 4863 N N . GLN B 1 259 ? -7.969 -31.328 2.105 1 85 259 GLN B N 1
ATOM 4864 C CA . GLN B 1 259 ? -8.859 -31.703 3.199 1 85 259 GLN B CA 1
ATOM 4865 C C . GLN B 1 259 ? -9.594 -30.5 3.758 1 85 259 GLN B C 1
ATOM 4867 O O . GLN B 1 259 ? -10.516 -30.641 4.566 1 85 259 GLN B O 1
ATOM 4872 N N . LEU B 1 260 ? -9.188 -29.375 3.383 1 86.56 260 LEU B N 1
ATOM 4873 C CA . LEU B 1 260 ? -9.773 -28.172 3.932 1 86.56 260 LEU B CA 1
ATOM 4874 C C . LEU B 1 260 ? -10.93 -27.688 3.064 1 86.56 260 LEU B C 1
ATOM 4876 O O . LEU B 1 260 ? -10.82 -27.625 1.838 1 86.56 260 LEU B O 1
ATOM 4880 N N . GLU B 1 261 ? -11.961 -27.312 3.709 1 87.69 261 GLU B N 1
ATOM 4881 C CA . GLU B 1 261 ? -13.133 -26.812 3.008 1 87.69 261 GLU B CA 1
ATOM 4882 C C . GLU B 1 261 ? -13.078 -25.297 2.855 1 87.69 261 GLU B C 1
ATOM 4884 O O . GLU B 1 261 ? -12.531 -24.594 3.719 1 87.69 261 GLU B O 1
ATOM 4889 N N . HIS B 1 262 ? -13.703 -24.891 1.802 1 91.44 262 HIS B N 1
ATOM 4890 C CA . HIS B 1 262 ? -13.758 -23.469 1.503 1 91.44 262 HIS B CA 1
ATOM 4891 C C . HIS B 1 262 ? -14.367 -22.688 2.66 1 91.44 262 HIS B C 1
ATOM 4893 O O . HIS B 1 262 ? -13.891 -21.594 3.004 1 91.44 262 HIS B O 1
ATOM 4899 N N . ASP B 1 263 ? -15.422 -23.203 3.266 1 92.62 263 ASP B N 1
ATOM 4900 C CA . ASP B 1 263 ? -16.125 -22.531 4.348 1 92.62 263 ASP B CA 1
ATOM 4901 C C . ASP B 1 263 ? -15.219 -22.312 5.551 1 92.62 263 ASP B C 1
ATOM 4903 O O . ASP B 1 263 ? -15.375 -21.328 6.285 1 92.62 263 ASP B O 1
ATOM 4907 N N . GLU B 1 264 ? -14.305 -23.172 5.734 1 89.31 264 GLU B N 1
ATOM 4908 C CA . GLU B 1 264 ? -13.359 -23.016 6.84 1 89.31 264 GLU B CA 1
ATOM 4909 C C . GLU B 1 264 ? -12.477 -21.797 6.656 1 89.31 264 GLU B C 1
ATOM 4911 O O . GLU B 1 264 ? -12.109 -21.125 7.629 1 89.31 264 GLU B O 1
ATOM 4916 N N . VAL B 1 265 ? -12.141 -21.562 5.449 1 90.44 265 VAL B N 1
ATOM 4917 C CA . VAL B 1 265 ? -11.336 -20.391 5.137 1 90.44 265 VAL B CA 1
ATOM 4918 C C . VAL B 1 265 ? -12.141 -19.125 5.434 1 90.44 265 VAL B C 1
ATOM 4920 O O . VAL B 1 265 ? -11.633 -18.188 6.055 1 90.44 265 VAL B O 1
ATOM 4923 N N . ILE B 1 266 ? -13.414 -19.125 5.023 1 94.06 266 ILE B N 1
ATOM 4924 C CA . ILE B 1 266 ? -14.297 -17.984 5.258 1 94.06 266 ILE B CA 1
ATOM 4925 C C . ILE B 1 266 ? -14.461 -17.766 6.758 1 94.06 266 ILE B C 1
ATOM 4927 O O . ILE B 1 266 ? -14.414 -16.625 7.227 1 94.06 266 ILE B O 1
ATOM 4931 N N . ASP B 1 267 ? -14.586 -18.797 7.48 1 92.56 267 ASP B N 1
ATOM 4932 C CA . ASP B 1 267 ? -14.734 -18.719 8.93 1 92.56 267 ASP B CA 1
ATOM 4933 C C . ASP B 1 267 ? -13.492 -18.094 9.57 1 92.56 267 ASP B C 1
ATOM 4935 O O . ASP B 1 267 ? -13.609 -17.312 10.516 1 92.56 267 ASP B O 1
ATOM 4939 N N . LEU B 1 268 ? -12.375 -18.484 9.109 1 90.06 268 LEU B N 1
ATOM 4940 C CA . LEU B 1 268 ? -11.125 -17.938 9.625 1 90.06 268 LEU B CA 1
ATOM 4941 C C . LEU B 1 268 ? -11.031 -16.438 9.367 1 90.06 268 LEU B C 1
ATOM 4943 O O . LEU B 1 268 ? -10.609 -15.672 10.242 1 90.06 268 LEU B O 1
ATOM 4947 N N . LEU B 1 269 ? -11.422 -16.031 8.172 1 94 269 LEU B N 1
ATOM 4948 C CA . LEU B 1 269 ? -11.414 -14.609 7.82 1 94 269 LEU B CA 1
ATOM 4949 C C . LEU B 1 269 ? -12.391 -13.828 8.688 1 94 269 LEU B C 1
ATOM 4951 O O . LEU B 1 269 ? -12.055 -12.75 9.195 1 94 269 LEU B O 1
ATOM 4955 N N . ASP B 1 270 ? -13.555 -14.406 8.867 1 94.69 270 ASP B N 1
ATOM 4956 C CA . ASP B 1 270 ? -14.602 -13.75 9.656 1 94.69 270 ASP B CA 1
ATOM 4957 C C . ASP B 1 270 ? -14.195 -13.641 11.125 1 94.69 270 ASP B C 1
ATOM 4959 O O . ASP B 1 270 ? -14.438 -12.617 11.766 1 94.69 270 ASP B O 1
ATOM 4963 N N . ARG B 1 271 ? -13.633 -14.633 11.641 1 93.44 271 ARG B N 1
ATOM 4964 C CA . ARG B 1 271 ? -13.188 -14.625 13.031 1 93.44 271 ARG B CA 1
ATOM 4965 C C . ARG B 1 271 ? -12.117 -13.555 13.25 1 93.44 271 ARG B C 1
ATOM 4967 O O . ARG B 1 271 ? -12.172 -12.805 14.227 1 93.44 271 ARG B O 1
ATOM 4974 N N . ALA B 1 272 ? -11.109 -13.57 12.391 1 94 272 ALA B N 1
ATOM 4975 C CA . ALA B 1 272 ? -10.055 -12.562 12.484 1 94 272 ALA B CA 1
ATOM 4976 C C . ALA B 1 272 ? -10.625 -11.156 12.398 1 94 272 ALA B C 1
ATOM 4978 O O . ALA B 1 272 ? -10.227 -10.266 13.148 1 94 272 ALA B O 1
ATOM 4979 N N . ARG B 1 273 ? -11.555 -10.961 11.453 1 94.5 273 ARG B N 1
ATOM 4980 C CA . ARG B 1 273 ? -12.219 -9.672 11.273 1 94.5 273 ARG B CA 1
ATOM 4981 C C . ARG B 1 273 ? -12.93 -9.242 12.555 1 94.5 273 ARG B C 1
ATOM 4983 O O . ARG B 1 273 ? -12.797 -8.094 12.984 1 94.5 273 ARG B O 1
ATOM 4990 N N . ALA B 1 274 ? -13.664 -10.125 13.156 1 94.56 274 ALA B N 1
ATOM 4991 C CA . ALA B 1 274 ? -14.414 -9.836 14.375 1 94.56 274 ALA B CA 1
ATOM 4992 C C . ALA B 1 274 ? -13.484 -9.453 15.523 1 94.56 274 ALA B C 1
ATOM 4994 O O . ALA B 1 274 ? -13.773 -8.531 16.281 1 94.56 274 ALA B O 1
ATOM 4995 N N . GLU B 1 275 ? -12.406 -10.125 15.648 1 93.12 275 GLU B N 1
ATOM 4996 C CA . GLU B 1 275 ? -11.445 -9.859 16.703 1 93.12 275 GLU B CA 1
ATOM 4997 C C . GLU B 1 275 ? -10.836 -8.469 16.578 1 93.12 275 GLU B C 1
ATOM 4999 O O . GLU B 1 275 ? -10.672 -7.75 17.562 1 93.12 275 GLU B O 1
ATOM 5004 N N . VAL B 1 276 ? -10.469 -8.125 15.375 1 92.69 276 VAL B N 1
ATOM 5005 C CA . VAL B 1 276 ? -9.836 -6.832 15.141 1 92.69 276 VAL B CA 1
ATOM 5006 C C . VAL B 1 276 ? -10.836 -5.707 15.398 1 92.69 276 VAL B C 1
ATOM 5008 O O . VAL B 1 276 ? -10.469 -4.641 15.898 1 92.69 276 VAL B O 1
ATOM 5011 N N . LEU B 1 277 ? -12.109 -5.926 15.055 1 92.69 277 LEU B N 1
ATOM 5012 C CA . LEU B 1 277 ? -13.141 -4.906 15.227 1 92.69 277 LEU B CA 1
ATOM 5013 C C . LEU B 1 277 ? -13.383 -4.617 16.703 1 92.69 277 LEU B C 1
ATOM 5015 O O . LEU B 1 277 ? -13.898 -3.555 17.047 1 92.69 277 LEU B O 1
ATOM 5019 N N . GLU B 1 278 ? -12.977 -5.504 17.562 1 89.56 278 GLU B N 1
ATOM 5020 C CA . GLU B 1 278 ? -13.062 -5.254 19 1 89.56 278 GLU B CA 1
ATOM 5021 C C . GLU B 1 278 ? -12.148 -4.102 19.422 1 89.56 278 GLU B C 1
ATOM 5023 O O . GLU B 1 278 ? -12.492 -3.32 20.297 1 89.56 278 GLU B O 1
ATOM 5028 N N . ASN B 1 279 ? -11 -3.99 18.781 1 86.31 279 ASN B N 1
ATOM 5029 C CA . ASN B 1 279 ? -10.016 -2.971 19.109 1 86.31 279 ASN B CA 1
ATOM 5030 C C . ASN B 1 279 ? -10.086 -1.783 18.156 1 86.31 279 ASN B C 1
ATOM 5032 O O . ASN B 1 279 ? -9.484 -0.737 18.422 1 86.31 279 ASN B O 1
ATOM 5036 N N . HIS B 1 280 ? -10.758 -1.956 17.094 1 90.56 280 HIS B N 1
ATOM 5037 C CA . HIS B 1 280 ? -10.922 -0.912 16.078 1 90.56 280 HIS B CA 1
ATOM 5038 C C . HIS B 1 280 ? -12.391 -0.73 15.719 1 90.56 280 HIS B C 1
ATOM 5040 O O . HIS B 1 280 ? -12.75 -0.766 14.539 1 90.56 280 HIS B O 1
ATOM 5046 N N . ALA B 1 281 ? -13.133 -0.386 16.688 1 86.31 281 ALA B N 1
ATOM 5047 C CA . ALA B 1 281 ? -14.586 -0.39 16.594 1 86.31 281 ALA B CA 1
ATOM 5048 C C . ALA B 1 281 ? -15.07 0.694 15.633 1 86.31 281 ALA B C 1
ATOM 5050 O O . ALA B 1 281 ? -16.188 0.612 15.102 1 86.31 281 ALA B O 1
ATOM 5051 N N . LYS B 1 282 ? -14.32 1.646 15.367 1 90.5 282 LYS B N 1
ATOM 5052 C CA . LYS B 1 282 ? -14.734 2.748 14.508 1 90.5 282 LYS B CA 1
ATOM 5053 C C . LYS B 1 282 ? -14.406 2.461 13.047 1 90.5 282 LYS B C 1
ATOM 5055 O O . LYS B 1 282 ? -14.812 3.207 12.156 1 90.5 282 LYS B O 1
ATOM 5060 N N . CYS B 1 283 ? -13.68 1.451 12.828 1 93.56 283 CYS B N 1
ATOM 5061 C CA . CYS B 1 283 ? -13.344 1.072 11.461 1 93.56 283 CYS B CA 1
ATOM 5062 C C . CYS B 1 283 ? -14.375 0.105 10.898 1 93.56 283 CYS B C 1
ATOM 5064 O O . CYS B 1 283 ? -15.125 -0.521 11.648 1 93.56 283 CYS B O 1
ATOM 5066 N N . GLN B 1 284 ? -14.492 0.092 9.617 1 96 284 GLN B N 1
ATOM 5067 C CA . GLN B 1 284 ? -15.266 -0.911 8.891 1 96 284 GLN B CA 1
ATOM 5068 C C . GLN B 1 284 ? -14.352 -1.861 8.125 1 96 284 GLN B C 1
ATOM 5070 O O . GLN B 1 284 ? -13.461 -1.42 7.395 1 96 284 GLN B O 1
ATOM 5075 N N . LEU B 1 285 ? -14.555 -3.123 8.352 1 97.25 285 LEU B N 1
ATOM 5076 C CA . LEU B 1 285 ? -13.75 -4.141 7.684 1 97.25 285 LEU B CA 1
ATOM 5077 C C . LEU B 1 285 ? -14.625 -5.027 6.797 1 97.25 285 LEU B C 1
ATOM 5079 O O . LEU B 1 285 ? -15.727 -5.418 7.195 1 97.2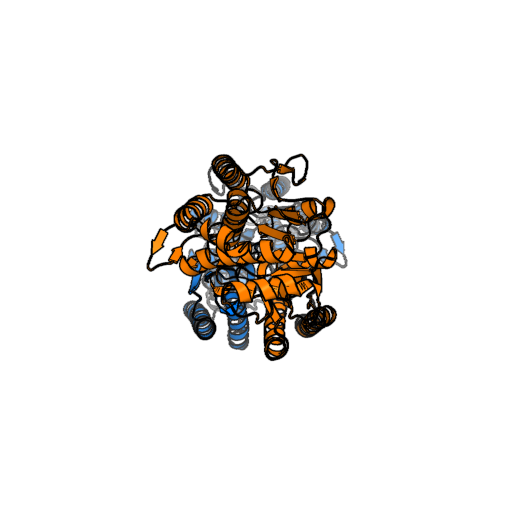5 285 LEU B O 1
ATOM 5083 N N . SER B 1 286 ? -14.188 -5.23 5.629 1 97.5 286 SER B N 1
ATOM 5084 C CA . SER B 1 286 ? -14.875 -6.125 4.703 1 97.5 286 SER B CA 1
ATOM 5085 C C . SER B 1 286 ? -13.883 -6.883 3.828 1 97.5 286 SER B C 1
ATOM 5087 O O . SER B 1 286 ? -12.711 -6.508 3.734 1 97.5 286 SER B O 1
ATOM 5089 N N . PHE B 1 287 ? -14.297 -7.945 3.277 1 97.06 287 PHE B N 1
ATOM 5090 C CA . PHE B 1 287 ? -13.484 -8.672 2.309 1 97.06 287 PHE B CA 1
ATOM 5091 C C . PHE B 1 287 ? -14.352 -9.227 1.182 1 97.06 287 PHE B C 1
ATOM 5093 O O . PHE B 1 287 ? -15.547 -9.461 1.368 1 97.06 287 PHE B O 1
ATOM 5100 N N . GLU B 1 288 ? -13.773 -9.352 0.086 1 97.06 288 GLU B N 1
ATOM 5101 C CA . GLU B 1 288 ? -14.398 -9.914 -1.108 1 97.06 288 GLU B CA 1
ATOM 5102 C C . GLU B 1 288 ? -13.531 -11.016 -1.715 1 97.06 288 GLU B C 1
ATOM 5104 O O . GLU B 1 288 ? -12.328 -10.844 -1.895 1 97.06 288 GLU B O 1
ATOM 5109 N N . GLN B 1 289 ? -14.164 -12.172 -1.926 1 96.25 289 GLN B N 1
ATOM 5110 C CA . GLN B 1 289 ? -13.469 -13.227 -2.652 1 96.25 289 GLN B CA 1
ATOM 5111 C C . GLN B 1 289 ? -13.438 -12.938 -4.148 1 96.25 289 GLN B C 1
ATOM 5113 O O . GLN B 1 289 ? -14.484 -12.789 -4.781 1 96.25 289 GLN B O 1
ATOM 5118 N N . THR B 1 290 ? -12.273 -12.828 -4.742 1 93.94 290 THR B N 1
ATOM 5119 C CA . THR B 1 290 ? -12.156 -12.438 -6.145 1 93.94 290 THR B CA 1
ATOM 5120 C C . THR B 1 290 ? -11.922 -13.664 -7.027 1 93.94 290 THR B C 1
ATOM 5122 O O . THR B 1 290 ? -12.117 -13.609 -8.242 1 93.94 290 THR B O 1
ATOM 5125 N N . TYR B 1 291 ? -11.492 -14.75 -6.473 1 92.5 291 TYR B N 1
ATOM 5126 C CA . TYR B 1 291 ? -11.227 -15.977 -7.207 1 92.5 291 TYR B CA 1
ATOM 5127 C C . TYR B 1 291 ? -11.281 -17.188 -6.285 1 92.5 291 TYR B C 1
ATOM 5129 O O . TYR B 1 291 ? -10.953 -17.094 -5.102 1 92.5 291 TYR B O 1
ATOM 5137 N N . TYR B 1 292 ? -11.742 -18.297 -6.707 1 94 292 TYR B N 1
ATOM 5138 C CA . TYR B 1 292 ? -11.734 -19.562 -5.977 1 94 292 TYR B CA 1
ATOM 5139 C C . TYR B 1 292 ? -11.641 -20.75 -6.93 1 94 292 TYR B C 1
ATOM 5141 O O . TYR B 1 292 ? -12.375 -20.812 -7.918 1 94 292 TYR B O 1
ATOM 5149 N N . ALA B 1 293 ? -10.688 -21.609 -6.766 1 94.25 293 ALA B N 1
ATOM 5150 C CA . ALA B 1 293 ? -10.562 -22.906 -7.426 1 94.25 293 ALA B CA 1
ATOM 5151 C C . ALA B 1 293 ? -10.516 -24.047 -6.402 1 94.25 293 ALA B C 1
ATOM 5153 O O . ALA B 1 293 ? -9.617 -24.094 -5.555 1 94.25 293 ALA B O 1
ATOM 5154 N N . PRO B 1 294 ? -11.43 -24.938 -6.449 1 94.69 294 PRO B N 1
ATOM 5155 C CA . PRO B 1 294 ? -11.5 -26 -5.441 1 94.69 294 PRO B CA 1
ATOM 5156 C C . PRO B 1 294 ? -10.352 -27 -5.566 1 94.69 294 PRO B C 1
ATOM 5158 O O . PRO B 1 294 ? -9.883 -27.266 -6.676 1 94.69 294 PRO B O 1
ATOM 5161 N N . ALA B 1 295 ? -10 -27.516 -4.402 1 95.19 295 ALA B N 1
ATOM 5162 C CA . ALA B 1 295 ? -9.07 -28.641 -4.371 1 95.19 295 ALA B CA 1
ATOM 5163 C C . ALA B 1 295 ? -9.703 -29.891 -4.961 1 95.19 295 ALA B C 1
ATOM 5165 O O . ALA B 1 295 ? -10.922 -29.953 -5.168 1 95.19 295 ALA B O 1
ATOM 5166 N N . TYR B 1 296 ? -8.859 -30.859 -5.348 1 95 296 TYR B N 1
ATOM 5167 C CA . TYR B 1 296 ? -9.398 -32.156 -5.77 1 95 296 TYR B CA 1
ATOM 5168 C C . TYR B 1 296 ? -8.477 -33.281 -5.34 1 95 296 TYR B C 1
ATOM 5170 O O . TYR B 1 296 ? -7.301 -33.062 -5.047 1 95 296 TYR B O 1
ATOM 5178 N N . ARG B 1 297 ? -9.039 -34.406 -5.223 1 95.38 297 ARG B N 1
ATOM 5179 C CA . ARG B 1 297 ? -8.375 -35.656 -4.98 1 95.38 297 ARG B CA 1
ATOM 5180 C C . ARG B 1 297 ? -8.875 -36.75 -5.945 1 95.38 297 ARG B C 1
ATOM 5182 O O . ARG B 1 297 ? -10.078 -37.031 -5.984 1 95.38 297 ARG B O 1
ATOM 5189 N N . LEU B 1 298 ? -7.914 -37.188 -6.75 1 94.81 298 LEU B N 1
ATOM 5190 C CA . LEU B 1 298 ? -8.273 -38.281 -7.637 1 94.81 298 LEU B CA 1
ATOM 5191 C C . LEU B 1 298 ? -8.242 -39.625 -6.898 1 94.81 298 LEU B C 1
ATOM 5193 O O . LEU B 1 298 ? -7.387 -39.844 -6.039 1 94.81 298 LEU B O 1
ATOM 5197 N N . GLY B 1 299 ? -9.219 -40.469 -7.137 1 86 299 GLY B N 1
ATOM 5198 C CA . GLY B 1 299 ? -9.234 -41.781 -6.504 1 86 299 GLY B CA 1
ATOM 5199 C C . GLY B 1 299 ? -8.016 -42.625 -6.844 1 86 299 GLY B C 1
ATOM 5200 O O . GLY B 1 299 ? -7.664 -42.75 -8.016 1 86 299 GLY B O 1
ATOM 5201 N N . VAL B 1 300 ? -7.262 -43.062 -5.855 1 77.88 300 VAL B N 1
ATOM 5202 C CA . VAL B 1 300 ? -6.039 -43.812 -6.055 1 77.88 300 VAL B CA 1
ATOM 5203 C C . VAL B 1 300 ? -6.359 -45.094 -6.824 1 77.88 300 VAL B C 1
ATOM 5205 O O . VAL B 1 300 ? -5.52 -45.625 -7.57 1 77.88 300 VAL B O 1
ATOM 5208 N N . ASP B 1 301 ? -7.625 -45.5 -6.785 1 83.56 301 ASP B N 1
ATOM 5209 C CA . ASP B 1 301 ? -8.016 -46.75 -7.422 1 83.56 301 ASP B CA 1
ATOM 5210 C C . ASP B 1 301 ? -8.773 -46.5 -8.727 1 83.56 301 ASP B C 1
ATOM 5212 O O . ASP B 1 301 ? -9.352 -47.406 -9.305 1 83.56 301 ASP B O 1
ATOM 5216 N N . ASP B 1 302 ? -8.711 -45.312 -9.133 1 89 302 ASP B N 1
ATOM 5217 C CA . ASP B 1 302 ? -9.383 -45 -10.391 1 89 302 ASP B CA 1
ATOM 5218 C C . ASP B 1 302 ? -8.688 -45.688 -11.57 1 89 302 ASP B C 1
ATOM 5220 O O . ASP B 1 302 ? -7.539 -45.375 -11.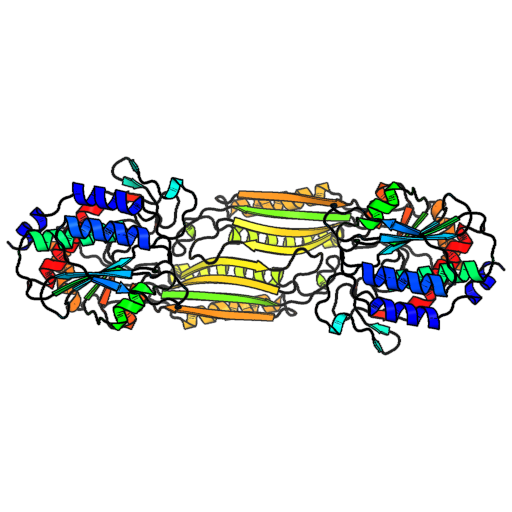883 1 89 302 ASP B O 1
ATOM 5224 N N . GLN B 1 303 ? -9.297 -46.562 -12.266 1 90.94 303 GLN B N 1
ATOM 5225 C CA . GLN B 1 303 ? -8.742 -47.375 -13.352 1 90.94 303 GLN B CA 1
ATOM 5226 C C . GLN B 1 303 ? -8.305 -46.5 -14.516 1 90.94 303 GLN B C 1
ATOM 5228 O O . GLN B 1 303 ? -7.449 -46.875 -15.312 1 90.94 303 GLN B O 1
ATOM 5233 N N . ARG B 1 304 ? -8.922 -45.344 -14.539 1 92.19 304 ARG B N 1
ATOM 5234 C CA . ARG B 1 304 ? -8.578 -44.406 -15.617 1 92.19 304 ARG B CA 1
ATOM 5235 C C . ARG B 1 304 ? -7.148 -43.906 -15.484 1 92.19 304 ARG B C 1
ATOM 5237 O O . ARG B 1 304 ? -6.574 -43.406 -16.438 1 92.19 304 ARG B O 1
ATOM 5244 N N . LEU B 1 305 ? -6.48 -44.188 -14.344 1 95.81 305 LEU B N 1
ATOM 5245 C CA . LEU B 1 305 ? -5.117 -43.719 -14.094 1 95.81 305 LEU B CA 1
ATOM 5246 C C . LEU B 1 305 ? -4.113 -44.844 -14.398 1 95.81 305 LEU B C 1
ATOM 5248 O O . LEU B 1 305 ? -2.902 -44.594 -14.406 1 95.81 305 LEU B O 1
ATOM 5252 N N . ARG B 1 306 ? -4.555 -45.969 -14.734 1 95.19 306 ARG B N 1
ATOM 5253 C CA . ARG B 1 306 ? -3.723 -47.188 -14.875 1 95.19 306 ARG B CA 1
ATOM 5254 C C . ARG B 1 306 ? -2.656 -46.969 -15.953 1 95.19 306 ARG B C 1
ATOM 5256 O O . ARG B 1 306 ? -1.503 -47.375 -15.766 1 95.19 306 ARG B O 1
ATOM 5263 N N . PRO B 1 307 ? -3.066 -46.406 -17.094 1 95.75 307 PRO B N 1
ATOM 5264 C CA . PRO B 1 307 ? -2.031 -46.188 -18.109 1 95.75 307 PRO B CA 1
ATOM 5265 C C . PRO B 1 307 ? -0.852 -45.375 -17.594 1 95.75 307 PRO B C 1
ATOM 5267 O O . PRO B 1 307 ? 0.293 -45.625 -17.984 1 95.75 307 PRO B O 1
ATOM 5270 N N . LEU B 1 308 ? -1.097 -44.438 -16.703 1 97.31 308 LEU B N 1
ATOM 5271 C CA . LEU B 1 308 ? -0.017 -43.625 -16.172 1 97.31 308 LEU B CA 1
ATOM 5272 C C . LEU B 1 308 ? 0.849 -44.438 -15.211 1 97.31 308 LEU B C 1
ATOM 5274 O O . LEU B 1 308 ? 2.076 -44.312 -15.227 1 97.31 308 LEU B O 1
ATOM 5278 N N . GLU B 1 309 ? 0.214 -45.219 -14.453 1 96.38 309 GLU B N 1
ATOM 5279 C CA . GLU B 1 309 ? 0.949 -46.125 -13.555 1 96.38 309 GLU B CA 1
ATOM 5280 C C . GLU B 1 309 ? 1.86 -47.062 -14.328 1 96.38 309 GLU B C 1
ATOM 5282 O O . GLU B 1 309 ? 3.021 -47.25 -13.961 1 96.38 309 GLU B O 1
ATOM 5287 N N . GLU B 1 310 ? 1.327 -47.594 -15.352 1 96.44 310 GLU B N 1
ATOM 5288 C CA . GLU B 1 310 ? 2.088 -48.5 -16.203 1 96.44 310 GLU B CA 1
ATOM 5289 C C . GLU B 1 310 ? 3.279 -47.781 -16.844 1 96.44 310 GLU B C 1
ATOM 5291 O O . GLU B 1 310 ? 4.352 -48.375 -16.984 1 96.44 310 GLU B O 1
ATOM 5296 N N . ALA B 1 311 ? 3.004 -46.562 -17.234 1 97.62 311 ALA B N 1
ATOM 5297 C CA . ALA B 1 311 ? 4.082 -45.781 -17.844 1 97.62 311 ALA B CA 1
ATOM 5298 C C . ALA B 1 311 ? 5.23 -45.594 -16.859 1 97.62 311 ALA B C 1
ATOM 5300 O O . ALA B 1 311 ? 6.398 -45.719 -17.219 1 97.62 311 ALA B O 1
ATOM 5301 N N . PHE B 1 312 ? 4.906 -45.25 -15.602 1 97.75 312 PHE B N 1
ATOM 5302 C CA . PHE B 1 312 ? 5.93 -45.094 -14.57 1 97.75 312 PHE B CA 1
ATOM 5303 C C . PHE B 1 312 ? 6.758 -46.375 -14.438 1 97.75 312 PHE B C 1
ATOM 5305 O O . PHE B 1 312 ? 7.988 -46.312 -14.43 1 97.75 312 PHE B O 1
ATOM 5312 N N . GLU B 1 313 ? 6.129 -47.438 -14.422 1 96.31 313 GLU B N 1
ATOM 5313 C CA . GLU B 1 313 ? 6.793 -48.719 -14.281 1 96.31 313 GLU B CA 1
ATOM 5314 C C . GLU B 1 313 ? 7.699 -49.031 -15.469 1 96.31 313 GLU B C 1
ATOM 5316 O O . GLU B 1 313 ? 8.812 -49.5 -15.305 1 96.31 313 GLU B O 1
ATOM 5321 N N . SER B 1 314 ? 7.207 -48.719 -16.609 1 95.88 314 SER B N 1
ATOM 5322 C CA . SER B 1 314 ? 7.91 -49.062 -17.844 1 95.88 314 SER B CA 1
ATOM 5323 C C . SER B 1 314 ? 9.234 -48.312 -17.953 1 95.88 314 SER B C 1
ATOM 5325 O O . SER B 1 314 ? 10.148 -48.75 -18.656 1 95.88 314 SER B O 1
ATOM 5327 N N . VAL B 1 315 ? 9.305 -47.188 -17.281 1 96.38 315 VAL B N 1
ATOM 5328 C CA . VAL B 1 315 ? 10.539 -46.406 -17.359 1 96.38 315 VAL B CA 1
ATOM 5329 C C . VAL B 1 315 ? 11.312 -46.531 -16.047 1 96.38 315 VAL B C 1
ATOM 5331 O O . VAL B 1 315 ? 12.227 -45.75 -15.789 1 96.38 315 VAL B O 1
ATOM 5334 N N . GLY B 1 316 ? 10.906 -47.375 -15.203 1 96.44 316 GLY B N 1
ATOM 5335 C CA . GLY B 1 316 ? 11.633 -47.688 -13.984 1 96.44 316 GLY B CA 1
ATOM 5336 C C . GLY B 1 316 ? 11.406 -46.656 -12.875 1 96.44 316 GLY B C 1
ATOM 5337 O O . GLY B 1 316 ? 12.281 -46.438 -12.039 1 96.44 316 GLY B O 1
ATOM 5338 N N . MET B 1 317 ? 10.359 -45.969 -12.906 1 97.06 317 MET B N 1
ATOM 5339 C CA . MET B 1 317 ? 10.008 -45 -11.875 1 97.06 317 MET B CA 1
ATOM 5340 C C . MET B 1 317 ? 8.844 -45.5 -11.023 1 97.06 317 MET B C 1
ATOM 5342 O O . MET B 1 317 ? 8.055 -46.344 -11.469 1 97.06 317 MET B O 1
ATOM 5346 N N . GLU B 1 318 ? 8.75 -45 -9.891 1 95.5 318 GLU B N 1
ATOM 5347 C CA . GLU B 1 318 ? 7.711 -45.438 -8.961 1 95.5 318 GLU B CA 1
ATOM 5348 C C . GLU B 1 318 ? 6.484 -44.531 -9.039 1 95.5 318 GLU B C 1
ATOM 5350 O O . GLU B 1 318 ? 6.609 -43.312 -9.102 1 95.5 318 GLU B O 1
ATOM 5355 N N . TRP B 1 319 ? 5.371 -45.188 -9.039 1 95.5 319 TRP B N 1
ATOM 5356 C CA . TRP B 1 319 ? 4.102 -44.469 -8.938 1 95.5 319 TRP B CA 1
ATOM 5357 C C . TRP B 1 319 ? 3.717 -44.25 -7.484 1 95.5 319 TRP B C 1
ATOM 5359 O O . TRP B 1 319 ? 3.08 -45.094 -6.863 1 95.5 319 TRP B O 1
ATOM 5369 N N . LYS B 1 320 ? 4.098 -43.062 -6.945 1 94.44 320 LYS B N 1
ATOM 5370 C CA . LYS B 1 320 ? 3.789 -42.656 -5.578 1 94.44 320 LYS B CA 1
ATOM 5371 C C . LYS B 1 320 ? 3.158 -41.281 -5.551 1 94.44 320 LYS B C 1
ATOM 5373 O O . LYS B 1 320 ? 3.844 -40.281 -5.305 1 94.44 320 LYS B O 1
ATOM 5378 N N . PRO B 1 321 ? 1.916 -41.25 -5.773 1 95.19 321 PRO B N 1
ATOM 5379 C CA . PRO B 1 321 ? 1.235 -39.969 -5.914 1 95.19 321 PRO B CA 1
ATOM 5380 C C . PRO B 1 321 ? 1.273 -39.125 -4.633 1 95.19 321 PRO B C 1
ATOM 5382 O O . PRO B 1 321 ? 1.237 -39.688 -3.531 1 95.19 321 PRO B O 1
ATOM 5385 N N . THR B 1 322 ? 1.368 -37.844 -4.719 1 94.06 322 THR B N 1
ATOM 5386 C CA . THR B 1 322 ? 1.317 -36.875 -3.641 1 94.06 322 THR B CA 1
ATOM 5387 C C . THR B 1 322 ? 0.38 -35.719 -4 1 94.06 322 THR B C 1
ATOM 5389 O O . THR B 1 322 ? -0.42 -35.844 -4.93 1 94.06 322 THR B O 1
ATOM 5392 N N . ALA B 1 323 ? 0.381 -34.719 -3.156 1 93.75 323 ALA B N 1
ATOM 5393 C CA . ALA B 1 323 ? -0.441 -33.531 -3.404 1 93.75 323 ALA B CA 1
ATOM 5394 C C . ALA B 1 323 ? 0.38 -32.438 -4.047 1 93.75 323 ALA B C 1
ATOM 5396 O O . ALA B 1 323 ? 1.535 -32.219 -3.676 1 93.75 323 ALA B O 1
ATOM 5397 N N . PHE B 1 324 ? -0.173 -31.844 -5.02 1 95.62 324 PHE B N 1
ATOM 5398 C CA . PHE B 1 324 ? 0.406 -30.609 -5.57 1 95.62 324 PHE B CA 1
ATOM 5399 C C . PHE B 1 324 ? -0.039 -29.391 -4.766 1 95.62 324 PHE B C 1
ATOM 5401 O O . PHE B 1 324 ? -1.229 -29.078 -4.719 1 95.62 324 PHE B O 1
ATOM 5408 N N . ARG B 1 325 ? 0.827 -28.641 -4.281 1 92 325 ARG B N 1
ATOM 5409 C CA . ARG B 1 325 ? 0.513 -27.656 -3.244 1 92 325 ARG B CA 1
ATOM 5410 C C . ARG B 1 325 ? 0.139 -26.312 -3.855 1 92 325 ARG B C 1
ATOM 5412 O O . ARG B 1 325 ? -0.407 -25.438 -3.172 1 92 325 ARG B O 1
ATOM 5419 N N . SER B 1 326 ? 0.403 -26.172 -5.055 1 92.44 326 SER B N 1
ATOM 5420 C CA . SER B 1 326 ? 0.158 -24.891 -5.691 1 92.44 326 SER B CA 1
ATOM 5421 C C . SER B 1 326 ? -1.106 -24.922 -6.543 1 92.44 326 SER B C 1
ATOM 5423 O O . SER B 1 326 ? -1.698 -25.984 -6.742 1 92.44 326 SER B O 1
ATOM 5425 N N . HIS B 1 327 ? -1.48 -23.719 -6.922 1 92.06 327 HIS B N 1
ATOM 5426 C CA . HIS B 1 327 ? -2.502 -23.594 -7.957 1 92.06 327 HIS B CA 1
ATOM 5427 C C . HIS B 1 327 ? -1.934 -23.922 -9.336 1 92.06 327 HIS B C 1
ATOM 5429 O O . HIS B 1 327 ? -0.764 -23.641 -9.609 1 92.06 327 HIS B O 1
ATOM 5435 N N . SER B 1 328 ? -2.719 -24.531 -10.125 1 95.38 328 SER B N 1
ATOM 5436 C CA . SER B 1 328 ? -2.422 -24.781 -11.539 1 95.38 328 SER B CA 1
ATOM 5437 C C . SER B 1 328 ? -3.699 -24.906 -12.359 1 95.38 328 SER B C 1
ATOM 5439 O O . SER B 1 328 ? -4.801 -24.766 -11.828 1 95.38 328 SER B O 1
ATOM 5441 N N . ASP B 1 329 ? -3.512 -25.109 -13.633 1 97.19 329 ASP B N 1
ATOM 5442 C CA . ASP B 1 329 ? -4.664 -25.312 -14.508 1 97.19 329 ASP B CA 1
ATOM 5443 C C . ASP B 1 329 ? -5.398 -26.609 -14.148 1 97.19 329 ASP B C 1
ATOM 5445 O O . ASP B 1 329 ? -6.52 -26.828 -14.609 1 97.19 329 ASP B O 1
ATOM 5449 N N . GLY B 1 330 ? -4.766 -27.406 -13.336 1 97.38 330 GLY B N 1
ATOM 5450 C CA . GLY B 1 330 ? -5.375 -28.656 -12.922 1 97.38 330 GLY B CA 1
ATOM 5451 C C . GLY B 1 330 ? -6.754 -28.484 -12.312 1 97.38 330 GLY B C 1
ATOM 5452 O O . GLY B 1 330 ? -7.648 -29.297 -12.547 1 97.38 330 GLY B O 1
ATOM 5453 N N . ASN B 1 331 ? -6.902 -27.453 -11.531 1 96.56 331 ASN B N 1
ATOM 5454 C CA . ASN B 1 331 ? -8.203 -27.172 -10.938 1 96.56 331 ASN B CA 1
ATOM 5455 C C . ASN B 1 331 ? -9.273 -26.969 -12.008 1 96.56 331 ASN B C 1
ATOM 5457 O O . ASN B 1 331 ? -10.375 -27.516 -11.898 1 96.56 331 ASN B O 1
ATOM 5461 N N . MET B 1 332 ? -8.961 -26.188 -12.984 1 96.38 332 MET B N 1
ATOM 5462 C CA . MET B 1 332 ? -9.883 -25.906 -14.078 1 96.38 332 MET B CA 1
ATOM 5463 C C . MET B 1 332 ? -10.211 -27.156 -14.867 1 96.38 332 MET B C 1
ATOM 5465 O O . MET B 1 332 ? -11.367 -27.406 -15.211 1 96.38 332 MET B O 1
ATOM 5469 N N . PHE B 1 333 ? -9.219 -27.953 -15.164 1 97.94 333 PHE B N 1
ATOM 5470 C CA . PHE B 1 333 ? -9.414 -29.203 -15.898 1 97.94 333 PHE B CA 1
ATOM 5471 C C . PHE B 1 333 ? -10.305 -30.156 -15.117 1 97.94 333 PHE B C 1
ATOM 5473 O O . PHE B 1 333 ? -11.18 -30.812 -15.688 1 97.94 333 PHE B O 1
ATOM 5480 N N . ARG B 1 334 ? -10.055 -30.219 -13.836 1 96.94 334 ARG B N 1
ATOM 5481 C CA . ARG B 1 334 ? -10.883 -31.078 -13.008 1 96.94 334 ARG B CA 1
ATOM 5482 C C . ARG B 1 334 ? -12.344 -30.625 -13.039 1 96.94 334 ARG B C 1
ATOM 5484 O O . ARG B 1 334 ? -13.25 -31.438 -13.164 1 96.94 334 ARG B O 1
ATOM 5491 N N . GLN B 1 335 ? -12.578 -29.391 -12.922 1 95.25 335 GLN B N 1
ATOM 5492 C CA . GLN B 1 335 ? -13.922 -28.828 -12.938 1 95.25 335 GLN B CA 1
ATOM 5493 C C . GLN B 1 335 ? -14.633 -29.125 -14.258 1 95.25 335 GLN B C 1
ATOM 5495 O O . GLN B 1 335 ? -15.859 -29.172 -14.312 1 95.25 335 GLN B O 1
ATOM 5500 N N . ASN B 1 336 ? -13.883 -29.328 -15.258 1 95.44 336 ASN B N 1
ATOM 5501 C CA . ASN B 1 336 ? -14.445 -29.609 -16.578 1 95.44 336 ASN B CA 1
ATOM 5502 C C . ASN B 1 336 ? -14.539 -31.109 -16.844 1 95.44 336 ASN B C 1
ATOM 5504 O O . ASN B 1 336 ? -14.727 -31.531 -17.984 1 95.44 336 ASN B O 1
ATOM 5508 N N . GLY B 1 337 ? -14.266 -31.922 -15.812 1 93.88 337 GLY B N 1
ATOM 5509 C CA . GLY B 1 337 ? -14.562 -33.344 -15.883 1 93.88 337 GLY B CA 1
ATOM 5510 C C . GLY B 1 337 ? -13.344 -34.188 -16.156 1 93.88 337 GLY B C 1
ATOM 5511 O O . GLY B 1 337 ? -13.422 -35.406 -16.172 1 93.88 337 GLY B O 1
ATOM 5512 N N . ALA B 1 338 ? -12.195 -33.594 -16.328 1 95.56 338 ALA B N 1
ATOM 5513 C CA . ALA B 1 338 ? -10.977 -34.344 -16.609 1 95.56 338 ALA B CA 1
ATOM 5514 C C . ALA B 1 338 ? -10.414 -34.969 -15.352 1 95.56 338 ALA B C 1
ATOM 5516 O O . ALA B 1 338 ? -10.891 -34.719 -14.25 1 95.56 338 ALA B O 1
ATOM 5517 N N . LEU B 1 339 ? -9.5 -35.875 -15.516 1 96.75 339 LEU B N 1
ATOM 5518 C CA . LEU B 1 339 ? -8.641 -36.438 -14.477 1 96.75 339 LEU B CA 1
ATOM 5519 C C . LEU B 1 339 ? -7.215 -35.906 -14.617 1 96.75 339 LEU B C 1
ATOM 5521 O O . LEU B 1 339 ? -6.359 -36.562 -15.203 1 96.75 339 LEU B O 1
ATOM 5525 N N . PRO B 1 340 ? -7.023 -34.75 -14.016 1 97.88 340 PRO B N 1
ATOM 5526 C CA . PRO B 1 340 ? -5.699 -34.156 -14.18 1 97.88 340 PRO B CA 1
ATOM 5527 C C . PRO B 1 340 ? -4.68 -34.688 -13.18 1 97.88 340 PRO B C 1
ATOM 5529 O O . PRO B 1 340 ? -4.926 -34.688 -11.969 1 97.88 340 PRO B O 1
ATOM 5532 N N . VAL B 1 341 ? -3.582 -35.156 -13.656 1 98.25 341 VAL B N 1
ATOM 5533 C CA . VAL B 1 341 ? -2.412 -35.531 -12.859 1 98.25 341 VAL B CA 1
ATOM 5534 C C . VAL B 1 341 ? -1.287 -34.5 -13.109 1 98.25 341 VAL B C 1
ATOM 5536 O O . VAL B 1 341 ? -0.939 -34.25 -14.258 1 98.25 341 VAL B O 1
ATOM 5539 N N . ILE B 1 342 ? -0.841 -33.906 -12.023 1 98.62 342 ILE B N 1
ATOM 5540 C CA . ILE B 1 342 ? 0.272 -32.969 -12.141 1 98.62 342 ILE B CA 1
ATOM 5541 C C . ILE B 1 342 ? 1.595 -33.75 -12.039 1 98.62 342 ILE B C 1
ATOM 5543 O O . ILE B 1 342 ? 1.825 -34.469 -11.07 1 98.62 342 ILE B O 1
ATOM 5547 N N . CYS B 1 343 ? 2.428 -33.594 -13.047 1 98.69 343 CYS B N 1
ATOM 5548 C CA . CYS B 1 343 ? 3.697 -34.312 -13.055 1 98.69 343 CYS B CA 1
ATOM 5549 C C . CYS B 1 343 ? 4.664 -33.688 -14.062 1 98.69 343 CYS B C 1
ATOM 5551 O O . CYS B 1 343 ? 4.484 -33.844 -15.273 1 98.69 343 CYS B O 1
ATOM 5553 N N . GLY B 1 344 ? 5.668 -33.094 -13.586 1 98.62 344 GLY B N 1
ATOM 5554 C CA . GLY B 1 344 ? 6.66 -32.531 -14.477 1 98.62 344 GLY B CA 1
ATOM 5555 C C . GLY B 1 344 ? 8.023 -32.375 -13.836 1 98.62 344 GLY B C 1
ATOM 5556 O O . GLY B 1 344 ? 8.18 -32.594 -12.633 1 98.62 344 GLY B O 1
ATOM 5557 N N . PRO B 1 345 ? 9.023 -32.125 -14.633 1 98.75 345 PRO B N 1
ATOM 5558 C CA . PRO B 1 345 ? 10.367 -31.891 -14.102 1 98.75 345 PRO B CA 1
ATOM 5559 C C . PRO B 1 345 ? 10.492 -30.547 -13.391 1 98.75 345 PRO B C 1
ATOM 5561 O O . PRO B 1 345 ? 9.719 -29.625 -13.664 1 98.75 345 PRO B O 1
ATOM 5564 N N . GLY B 1 346 ? 11.484 -30.484 -12.492 1 97.81 346 GLY B N 1
ATOM 5565 C CA . GLY B 1 346 ? 11.695 -29.281 -11.711 1 97.81 346 GLY B CA 1
ATOM 5566 C C . GLY B 1 346 ? 11.023 -29.328 -10.352 1 97.81 346 GLY B C 1
ATOM 5567 O O . GLY B 1 346 ? 10.266 -30.25 -10.055 1 97.81 346 GLY B O 1
ATOM 5568 N N . LYS B 1 347 ? 11.328 -28.344 -9.539 1 95.62 347 LYS B N 1
ATOM 5569 C CA . LYS B 1 347 ? 10.781 -28.234 -8.188 1 95.62 347 LYS B CA 1
ATOM 5570 C C . LYS B 1 347 ? 10.031 -26.922 -7.988 1 95.62 347 LYS B C 1
ATOM 5572 O O . LYS B 1 347 ? 10.477 -25.875 -8.469 1 95.62 347 LYS B O 1
ATOM 5577 N N . LEU B 1 348 ? 8.922 -27.109 -7.34 1 92.69 348 LEU B N 1
ATOM 5578 C CA . LEU B 1 348 ? 8.125 -25.922 -7.031 1 92.69 348 LEU B CA 1
ATOM 5579 C C . LEU B 1 348 ? 8.891 -24.969 -6.121 1 92.69 348 LEU B C 1
ATOM 5581 O O . LEU B 1 348 ? 8.719 -23.75 -6.203 1 92.69 348 LEU B O 1
ATOM 5585 N N . GLU B 1 349 ? 9.781 -25.453 -5.336 1 91.44 349 GLU B N 1
ATOM 5586 C CA . GLU B 1 349 ? 10.516 -24.703 -4.316 1 91.44 349 GLU B CA 1
ATOM 5587 C C . GLU B 1 349 ? 11.43 -23.672 -4.949 1 91.44 349 GLU B C 1
ATOM 5589 O O . GLU B 1 349 ? 11.773 -22.672 -4.312 1 91.44 349 GLU B O 1
ATOM 5594 N N . VAL B 1 350 ? 11.805 -23.922 -6.145 1 92.94 350 VAL B N 1
ATOM 5595 C CA . VAL B 1 350 ? 12.742 -22.984 -6.773 1 92.94 350 VAL B CA 1
ATOM 5596 C C . VAL B 1 350 ? 12.008 -22.156 -7.82 1 92.94 350 VAL B C 1
ATOM 5598 O O . VAL B 1 350 ? 12.578 -21.219 -8.383 1 92.94 350 VAL B O 1
ATOM 5601 N N . ALA B 1 351 ? 10.734 -22.469 -8.031 1 92.06 351 ALA B N 1
ATOM 5602 C CA . ALA B 1 351 ? 9.945 -21.703 -8.984 1 92.06 351 ALA B CA 1
ATOM 5603 C C . ALA B 1 351 ? 9.758 -20.266 -8.5 1 92.06 351 ALA B C 1
ATOM 5605 O O . ALA B 1 351 ? 9.688 -20.016 -7.293 1 92.06 351 ALA B O 1
ATOM 5606 N N . HIS B 1 352 ? 9.68 -19.312 -9.414 1 89.38 352 HIS B N 1
ATOM 5607 C CA . HIS B 1 352 ? 9.414 -17.906 -9.141 1 89.38 352 HIS B CA 1
ATOM 5608 C C . HIS B 1 352 ? 10.539 -17.281 -8.336 1 89.38 352 HIS B C 1
ATOM 5610 O O . HIS B 1 352 ? 10.305 -16.375 -7.523 1 89.38 352 HIS B O 1
ATOM 5616 N N . THR B 1 353 ? 11.734 -17.828 -8.43 1 88.31 353 THR B N 1
ATOM 5617 C CA . THR B 1 353 ? 12.891 -17.25 -7.746 1 88.31 353 THR B CA 1
ATOM 5618 C C . THR B 1 353 ? 13.992 -16.906 -8.742 1 88.31 353 THR B C 1
ATOM 5620 O O . THR B 1 353 ? 13.953 -17.344 -9.898 1 88.31 353 THR B O 1
ATOM 5623 N N . ARG B 1 354 ? 14.977 -16.219 -8.266 1 87.44 354 ARG B N 1
ATOM 5624 C CA . ARG B 1 354 ? 16.109 -15.828 -9.102 1 87.44 354 ARG B CA 1
ATOM 5625 C C . ARG B 1 354 ? 17 -17.031 -9.414 1 87.44 354 ARG B C 1
ATOM 5627 O O . ARG B 1 354 ? 17.797 -16.984 -10.344 1 87.44 354 ARG B O 1
ATOM 5634 N N . HIS B 1 355 ? 16.797 -18.062 -8.688 1 90.25 355 HIS B N 1
ATOM 5635 C CA . HIS B 1 355 ? 17.641 -19.25 -8.867 1 90.25 355 HIS B CA 1
ATOM 5636 C C . HIS B 1 355 ? 16.828 -20.406 -9.43 1 90.25 355 HIS B C 1
ATOM 5638 O O . HIS B 1 355 ? 17.125 -21.578 -9.141 1 90.25 355 HIS B O 1
ATOM 5644 N N . GLU B 1 356 ? 15.828 -20.078 -10.078 1 95.5 356 GLU B N 1
ATOM 5645 C CA . GLU B 1 356 ? 15.031 -21.125 -10.695 1 95.5 356 GLU B CA 1
ATOM 5646 C C . GLU B 1 356 ? 15.883 -21.984 -11.625 1 95.5 356 GLU B C 1
ATOM 5648 O O . GLU B 1 356 ? 16.703 -21.469 -12.383 1 95.5 356 GLU B O 1
ATOM 5653 N N . HIS B 1 357 ? 15.75 -23.297 -11.531 1 97.94 357 HIS B N 1
ATOM 5654 C CA . HIS B 1 357 ? 16.531 -24.219 -12.344 1 97.94 357 HIS B CA 1
ATOM 5655 C C . HIS B 1 357 ? 15.844 -25.578 -12.461 1 97.94 357 HIS B C 1
ATOM 5657 O O . HIS B 1 357 ? 14.883 -25.844 -11.742 1 97.94 357 HIS B O 1
ATOM 5663 N N . VAL B 1 358 ? 16.281 -26.344 -13.375 1 98.62 358 VAL B N 1
ATOM 5664 C CA . VAL B 1 358 ? 15.844 -27.719 -13.531 1 98.62 358 VAL B CA 1
ATOM 5665 C C . VAL B 1 358 ? 17.047 -28.625 -13.758 1 98.62 358 VAL B C 1
ATOM 5667 O O . VAL B 1 358 ? 18.016 -28.219 -14.414 1 98.62 358 VAL B O 1
ATOM 5670 N N . GLU B 1 359 ? 17.062 -29.797 -13.188 1 98.75 359 GLU B N 1
ATOM 5671 C CA . GLU B 1 359 ? 18.125 -30.766 -13.461 1 98.75 359 GLU B CA 1
ATOM 5672 C C . GLU B 1 359 ? 17.969 -31.359 -14.859 1 98.75 359 GLU B C 1
ATOM 5674 O O . GLU B 1 359 ? 16.906 -31.875 -15.203 1 98.75 359 GLU B O 1
ATOM 5679 N N . LEU B 1 360 ? 19.047 -31.406 -15.617 1 98.75 360 LEU B N 1
ATOM 5680 C CA . LEU B 1 360 ? 18.984 -31.891 -17 1 98.75 360 LEU B CA 1
ATOM 5681 C C . LEU B 1 360 ? 18.625 -33.375 -17.031 1 98.75 360 LEU B C 1
ATOM 5683 O O . LEU B 1 360 ? 17.875 -33.812 -17.906 1 98.75 360 LEU B O 1
ATOM 5687 N N . ASP B 1 361 ? 19.156 -34.062 -16.094 1 98.56 361 ASP B N 1
ATOM 5688 C CA . ASP B 1 361 ? 18.797 -35.469 -16.016 1 98.56 361 ASP B CA 1
ATOM 5689 C C . ASP B 1 361 ? 17.297 -35.656 -15.82 1 98.56 361 ASP B C 1
ATOM 5691 O O . ASP B 1 361 ? 16.688 -36.531 -16.438 1 98.56 361 ASP B O 1
ATOM 5695 N N . GLU B 1 362 ? 16.781 -34.875 -14.961 1 98.62 362 GLU B N 1
ATOM 5696 C CA . GLU B 1 362 ? 15.344 -34.938 -14.703 1 98.62 362 GLU B CA 1
ATOM 5697 C C . GLU B 1 362 ? 14.547 -34.531 -15.938 1 98.62 362 GLU B C 1
ATOM 5699 O O . GLU B 1 362 ? 13.5 -35.125 -16.219 1 98.62 362 GLU B O 1
ATOM 5704 N N . LEU B 1 363 ? 15.031 -33.562 -16.656 1 98.75 363 LEU B N 1
ATOM 5705 C CA . LEU B 1 363 ? 14.43 -33.125 -17.906 1 98.75 363 LEU B CA 1
ATOM 5706 C C . LEU B 1 363 ? 14.344 -34.312 -18.906 1 98.75 363 LEU B C 1
ATOM 5708 O O . LEU B 1 363 ? 13.289 -34.531 -19.484 1 98.75 363 LEU B O 1
ATOM 5712 N N . HIS B 1 364 ? 15.383 -35 -19.047 1 98.69 364 HIS B N 1
ATOM 5713 C CA . HIS B 1 364 ? 15.438 -36.094 -20 1 98.69 364 HIS B CA 1
ATOM 5714 C C . HIS B 1 364 ? 14.523 -37.25 -19.547 1 98.69 364 HIS B C 1
ATOM 5716 O O . HIS B 1 364 ? 13.844 -37.844 -20.375 1 98.69 364 HIS B O 1
ATOM 5722 N N . ARG B 1 365 ? 14.523 -37.438 -18.281 1 98.69 365 ARG B N 1
ATOM 5723 C CA . ARG B 1 365 ? 13.641 -38.469 -17.75 1 98.69 365 ARG B CA 1
ATOM 5724 C C . ARG B 1 365 ? 12.18 -38.125 -17.969 1 98.69 365 ARG B C 1
ATOM 5726 O O . ARG B 1 365 ? 11.344 -39 -18.188 1 98.69 365 ARG B O 1
ATOM 5733 N N . ALA B 1 366 ? 11.914 -36.906 -17.875 1 98.88 366 ALA B N 1
ATOM 5734 C CA . ALA B 1 366 ? 10.539 -36.438 -18.078 1 98.88 366 ALA B CA 1
ATOM 5735 C C . ALA B 1 366 ? 10.07 -36.781 -19.5 1 98.88 366 ALA B C 1
ATOM 5737 O O . ALA B 1 366 ? 8.953 -37.281 -19.688 1 98.88 366 ALA B O 1
ATOM 5738 N N . ALA B 1 367 ? 10.906 -36.5 -20.484 1 98.88 367 ALA B N 1
ATOM 5739 C CA . ALA B 1 367 ? 10.555 -36.781 -21.859 1 98.88 367 ALA B CA 1
ATOM 5740 C C . ALA B 1 367 ? 10.273 -38.281 -22.047 1 98.88 367 ALA B C 1
ATOM 5742 O O . ALA B 1 367 ? 9.305 -38.656 -22.703 1 98.88 367 ALA B O 1
ATOM 5743 N N . ARG B 1 368 ? 11.094 -39.062 -21.438 1 98.69 368 ARG B N 1
ATOM 5744 C CA . ARG B 1 368 ? 10.906 -40.531 -21.516 1 98.69 368 ARG B CA 1
ATOM 5745 C C . ARG B 1 368 ? 9.594 -40.938 -20.859 1 98.69 368 ARG B C 1
ATOM 5747 O O . ARG B 1 368 ? 8.867 -41.781 -21.406 1 98.69 368 ARG B O 1
ATOM 5754 N N . LEU B 1 369 ? 9.359 -40.344 -19.766 1 98.75 369 LEU B N 1
ATOM 5755 C CA . LEU B 1 369 ? 8.133 -40.688 -19.031 1 98.75 369 LEU B CA 1
ATOM 5756 C C . LEU B 1 369 ? 6.902 -40.281 -19.844 1 98.75 369 LEU B C 1
ATOM 5758 O O . LEU B 1 369 ? 5.953 -41.062 -19.953 1 98.75 369 LEU B O 1
ATOM 5762 N N . TYR B 1 370 ? 6.879 -39.094 -20.391 1 98.81 370 TYR B N 1
ATOM 5763 C CA . TYR B 1 370 ? 5.738 -38.625 -21.172 1 98.81 370 TYR B CA 1
ATOM 5764 C C . TYR B 1 370 ? 5.531 -39.531 -22.391 1 98.81 370 TYR B C 1
ATOM 5766 O O . TYR B 1 370 ? 4.395 -39.875 -22.734 1 98.81 370 TYR B O 1
ATOM 5774 N N . ALA B 1 371 ? 6.637 -39.906 -23.047 1 98.56 371 ALA B N 1
ATOM 5775 C CA . ALA B 1 371 ? 6.535 -40.844 -24.156 1 98.56 371 ALA B CA 1
ATOM 5776 C C . ALA B 1 371 ? 5.906 -42.156 -23.719 1 98.56 371 ALA B C 1
ATOM 5778 O O . ALA B 1 371 ? 5.039 -42.719 -24.406 1 98.56 371 ALA B O 1
ATOM 5779 N N . ALA B 1 372 ? 6.344 -42.625 -22.609 1 98.31 372 ALA B N 1
ATOM 5780 C CA . ALA B 1 372 ? 5.793 -43.875 -22.062 1 98.31 372 ALA B CA 1
ATOM 5781 C C . ALA B 1 372 ? 4.305 -43.719 -21.75 1 98.31 372 ALA B C 1
ATOM 5783 O O . ALA B 1 372 ? 3.525 -44.656 -21.969 1 98.31 372 ALA B O 1
ATOM 5784 N N . MET B 1 373 ? 3.912 -42.562 -21.219 1 98.31 373 MET B N 1
ATOM 5785 C CA . MET B 1 373 ? 2.506 -42.312 -20.922 1 98.31 373 MET B CA 1
ATOM 5786 C C . MET B 1 373 ? 1.666 -42.375 -22.203 1 98.31 373 MET B C 1
ATOM 5788 O O . MET B 1 373 ? 0.571 -42.938 -22.203 1 98.31 373 MET B O 1
ATOM 5792 N N . ILE B 1 374 ? 2.215 -41.75 -23.234 1 98.12 374 ILE B N 1
ATOM 5793 C CA . ILE B 1 374 ? 1.505 -41.75 -24.516 1 98.12 374 ILE B CA 1
ATOM 5794 C C . ILE B 1 374 ? 1.325 -43.188 -25.016 1 98.12 374 ILE B C 1
ATOM 5796 O O . ILE B 1 374 ? 0.224 -43.562 -25.391 1 98.12 374 ILE B O 1
ATOM 5800 N N . VAL B 1 375 ? 2.377 -43.969 -24.938 1 97.38 375 VAL B N 1
ATOM 5801 C CA . VAL B 1 375 ? 2.332 -45.344 -25.422 1 97.38 375 VAL B CA 1
ATOM 5802 C C . VAL B 1 375 ? 1.338 -46.156 -24.594 1 97.38 375 VAL B C 1
ATOM 5804 O O . VAL B 1 375 ? 0.505 -46.875 -25.156 1 97.38 375 VAL B O 1
ATOM 5807 N N . ALA B 1 376 ? 1.398 -46 -23.359 1 96.75 376 ALA B N 1
ATOM 5808 C CA . ALA B 1 376 ? 0.537 -46.781 -22.469 1 96.75 376 ALA B CA 1
ATOM 5809 C C . ALA B 1 376 ? -0.928 -46.406 -22.641 1 96.75 376 ALA B C 1
ATOM 5811 O O . ALA B 1 376 ? -1.812 -47.25 -22.609 1 96.75 376 ALA B O 1
ATOM 5812 N N . ALA B 1 377 ? -1.197 -45.156 -22.859 1 96.38 377 ALA B N 1
ATOM 5813 C CA . ALA B 1 377 ? -2.57 -44.656 -22.906 1 96.38 377 ALA B CA 1
ATOM 5814 C C . ALA B 1 377 ? -3.16 -44.781 -24.297 1 96.38 377 ALA B C 1
ATOM 5816 O O . ALA B 1 377 ? -4.379 -44.938 -24.453 1 96.38 377 ALA B O 1
ATOM 5817 N N . CYS B 1 378 ? -2.264 -44.781 -25.266 1 96.19 378 CYS B N 1
ATOM 5818 C CA . CYS B 1 378 ? -2.811 -44.562 -26.609 1 96.19 378 CYS B CA 1
ATOM 5819 C C . CYS B 1 378 ? -2.525 -45.781 -27.5 1 96.19 378 CYS B C 1
ATOM 5821 O O . CYS B 1 378 ? -3.045 -45.875 -28.609 1 96.19 378 CYS B O 1
ATOM 5823 N N . CYS B 1 379 ? -1.646 -46.688 -27.141 1 90.62 379 CYS B N 1
ATOM 5824 C CA . CYS B 1 379 ? -1.346 -47.875 -27.969 1 90.62 379 CYS B CA 1
ATOM 5825 C C . CYS B 1 379 ? -2.053 -49.094 -27.422 1 90.62 379 CYS B C 1
ATOM 5827 O O . CYS B 1 379 ? -1.952 -50.188 -28 1 90.62 379 CYS B O 1
ATOM 5829 N N . SER B 1 380 ? -2.742 -49.094 -26.266 1 76.12 380 SER B N 1
ATOM 5830 C CA . SER B 1 380 ? -3.412 -50.25 -25.703 1 76.12 380 SER B CA 1
ATOM 5831 C C . SER B 1 380 ? -4.926 -50.062 -25.672 1 76.12 380 SER B C 1
ATOM 5833 O O . SER B 1 380 ? -5.41 -48.938 -25.609 1 76.12 380 SER B O 1
#

Radius of gyration: 35.22 Å; Cα contacts (8 Å, |Δi|>4): 1922; chains: 2; bounding box: 53×109×71 Å

Foldseek 3Di:
DLLVLLLVLQDLVLLVVLLQVLLLDAAAFLRRVRSVVSVVVSCVVLVFDWDWAWLDDPPPGPTDTKIKTKDADDDAAEEEEAESHFHDDPDNLQSNWDDDPQKIGHACQQRPSLLVSLLSSLVSSSVVSPDHWQGMYMYIHFGRWVHDRSRVVSVLVPHQYAAYEYAHADQQAKAQWEWKKWKKKKKKFKAKDALVCLVVIFARVVLVVQLVVQLVVLCVVVCVVWNKDKDFPDKDWDDPDRMRIGMIMTMMMMIGGLPDDPVVSVVSSVVSNVVSCVVRVRMDMDMDIPDIQHIDGDDPPPVSCVLLQVLCVVLPHHRDHDYDRDDGCCSVSVVSNYRYMYGHFADPVQHPHSGGITRSVSSSSSSSSSSSSSCSRTVD/DLLVLLLVLQDLVLLVVLLQVLLLDAAAFLRRVRSVVSVVVSCVVLVFDWDWAWLDDPPPGPTDTKIKTKDADDDAAEEEEAESHFHDDPDNLQSRWDDDPQKIGHACQQRPSLLVSLLSSLVSSSVVSVDHWQGMYMYIHFGRWVHDRSRVVSVLVPHQYAAYEYAHADQQAKAQWEWKKWKKKKKKFKAKDALVCLVVIFARVVLVVQLVVQLVVLCVVVCVPWNKDKDFPDKDWDDPDRMRIGMIMTMMMMIGGLPDDPVVSVVSSVVSNVVSCVVRVRMDMDMDIPDIQHIDGDDPPPVSCVLLQVLCVVLPHHRDHHYDRDDGCCSVSVVSPYRYMYGHFADPVQHPHSGGITRSVSSSSSSSSSSSSSCSRTVD

Secondary structure (DSSP, 8-state):
-HHHHHHTT--HHHHHHHHHHHHHS--BTT--HHHHHHHHHHHHHHT---EEEEE---TTS--EEEEEEEESSSSEEEEEEEE--BPPPSSGGGG--EEETTEEESTTIIIIIHHHHHHHHHHHHHHHHTPPPSSEEEEEEES-TTTT-HHHHHHHHH---SEEEE---STT--EEEE-EEEEEEEEEE-B--BTT-GGGSB-HHHHHHHHHHHHHHHHHHHHHHH-EEEEEEEEEEE-SSSB---EEEEEEEEEE-TT--HHHHHHHHHHHHHHHHHH-TTSEEEEEEEEEE--EE--TT-GGGHHHHHHHHHTT-----EEE-S--THHHHHHTT-EEEE--SS-GGGTTSTT-EEEHHHHHHHHHHHHHHHHHHH--/-HHHHHHTT--HHHHHHHHHHHHHS--BTT--HHHHHHHHHHHHHHT---EEEEE---TTS--EEEEEEEESSSSEEEEEEEE--BPPPSSGGGG--EEETTEEESTTTTTTHHHHHHHHHHHHHHHHHTPPPSSEEEEEEES-TTTT-HHHHHHHHH---SEEEE---STT--EEEE-EEEEEEEEEE-B--BTT-GGGSB-HHHHHHHHHHHHHHHHHHHHHHH-EEEEEEEEEEE-SSSB---EEEEEEEEEE-TT--HHHHHHHHHHHHHHHHHH-TTSEEEEEEEEEE--EE--TT-GGGHHHHHHHHHTT-----EEE-S--THHHHHHTT-EEEE--SS-GGGTTSTT-EEEHHHHHHHHHHHHHHHHHHH--

Nearest PDB structures (foldseek):
  1cg2-assembly1_C  TM=7.134E-01  e=6.447E-24  Pseudomonas sp. RS-16
  6xj5-assembly4_H  TM=6.973E-01  e=1.429E-23  Pseudomonas sp. RS-16
  6xj5-assembly1_A  TM=6.911E-01  e=1.275E-23  Pseudomonas sp. RS-16
  6xj5-assembly3_F  TM=6.913E-01  e=6.628E-23  Pseudomonas sp. RS-16
  2f7v-assembly1_A  TM=7.317E-01  e=2.450E-22  Xanthomonas campestris

pLDDT: mean 93.03, std 7.83, range [46.28, 98.94]